Protein AF-0000000083551845 (afdb_homodimer)

Organism: NCBI:txid2306993

InterPro domains:
  IPR002204 3-hydroxyisobutyrate dehydrogenase-related, conserved site [PS00895] (5-18)
  IPR006115 6-phosphogluconate dehydrogenase, NADP-binding [PF03446] (2-153)
  IPR008927 6-phosphogluconate dehydrogenase-like, C-terminal domain superfamily [SSF48179] (155-286)
  IPR011548 3-hydroxyisobutyrate dehydrogenase [TIGR01692] (5-281)
  IPR013328 6-phosphogluconate dehydrogenase, domain 2 [G3DSA:1.10.1040.10] (155-289)
  IPR015815 3-hydroxyisobutyrate dehydrogenase-related [PIRSF000103] (1-287)
  IPR029154 3-hydroxyisobutyrate dehydrogenase-like, NAD-binding domain [PF14833] (156-281)
  IPR036291 NAD(P)-binding domain superfamily [SSF51735] (1-153)

Sequence (580 aa):
MKIAFIGLGGMGARMAANLVEAGHQVTGYDPEAPAPEGVTAAASAPEAVEGADVVMTMLPDAQGLRVTAATVIPAMREGAVLCDCSTVDVDTARAIAAEALAAGLHPVDAPFSGGRIGAEEGRLFFMVGGTDEAVTRVMPLLDILGQRVVHCGGSGTGQAAKLINNMMLGVGMIATCEAFALADRLDLDRQKMYEVVSNSSGRNWSLEAYCPAPGVGPKTPADNGYLPGFSSEFMLGDLRMAQLSAQSADADTPMAALATELYARFVEEEGGAGKDFSAMLPRFEKRGQAMKIAFIGLGGMGARMAANLVEAGHQVTGYDPEAPAPEGVTAAASAPEAVEGADVVMTMLPDAQGLRVTAATVIPAMREGAVLCDCSTVDVDTARAIAAEALAAGLHPVDAPFSGGRIGAEEGRLFFMVGGTDEAVTRVMPLLDILGQRVVHCGGSGTGQAAKLINNMMLGVGMIATCEAFALADRLDLDRQKMYEVVSNSSGRNWSLEAYCPAPGVGPKTPADNGYLPGFSSEFMLGDLRMAQLSAQSADADTPMAALATELYARFVEEEGGAGKDFSAMLPRFEKRGQA

Nearest PDB structures (foldseek):
  5y8k-assembly1_B  TM=9.694E-01  e=3.579E-32  Mycobacterium tuberculosis H37Rv
  3q3c-assembly1_A  TM=9.206E-01  e=5.497E-30  Pseudomonas aeruginosa
  2gf2-assembly1_A  TM=9.489E-01  e=4.992E-29  Homo sapiens
  3obb-assembly1_A  TM=9.252E-01  e=5.590E-29  Pseudomonas aeruginosa
  3doj-assembly1_A  TM=8.310E-01  e=5.213E-23  Arabidopsis thaliana

Solvent-accessible surface area (backbone atoms only — not comparable to full-atom values): 27473 Å² total; per-residue (Å²): 102,42,32,12,38,41,28,27,49,83,52,28,28,32,42,51,38,52,44,33,73,74,69,34,48,38,24,22,26,38,99,88,33,70,61,45,83,78,37,43,69,38,96,37,61,40,63,21,28,49,74,20,52,33,36,36,35,37,45,91,36,58,66,55,44,52,56,48,48,69,52,29,56,81,41,41,40,76,65,18,32,44,36,34,40,35,72,48,36,32,64,58,46,34,52,53,31,52,54,31,43,75,64,46,31,29,32,31,32,38,18,66,50,58,60,58,66,15,30,62,69,23,45,15,40,33,29,24,4,19,48,70,66,39,46,60,71,46,40,71,59,49,54,59,38,15,71,43,76,44,81,35,37,46,66,19,14,4,32,45,49,53,28,45,25,50,33,31,28,49,39,47,39,51,40,48,26,32,40,53,38,39,29,59,59,59,64,26,45,67,62,49,46,49,56,53,27,66,74,40,63,30,24,33,34,35,58,63,65,44,15,47,49,60,88,35,76,48,88,32,39,38,65,57,82,22,45,50,84,52,36,25,57,59,52,34,50,43,30,48,32,36,48,52,39,28,58,75,50,43,36,66,45,68,59,46,52,49,39,33,52,54,40,44,46,32,36,76,70,64,76,29,56,81,22,16,53,51,48,52,25,65,55,42,50,53,64,34,71,110,102,41,31,12,36,39,28,27,50,83,52,28,28,33,42,52,37,53,44,33,73,74,68,34,48,38,24,21,25,37,99,85,33,68,61,44,82,79,38,43,69,36,95,36,61,40,64,21,28,48,74,20,50,32,34,36,35,36,45,92,35,57,66,55,44,51,56,48,47,69,54,30,56,82,40,40,40,75,65,17,33,43,36,34,41,36,72,46,34,32,64,59,46,34,51,52,32,52,54,31,44,75,62,45,30,30,33,30,33,38,19,65,49,56,61,58,66,14,29,62,69,22,46,15,40,33,29,24,4,20,49,72,67,40,47,60,71,46,41,72,58,48,56,59,40,14,71,41,78,43,82,35,37,45,66,20,12,5,34,44,48,52,29,46,25,51,32,32,26,49,38,47,39,52,40,48,25,32,40,53,38,40,29,59,59,59,64,27,46,65,62,49,47,50,57,54,25,66,73,41,64,29,25,32,33,36,58,62,67,45,15,46,49,61,89,33,76,48,88,31,37,37,66,56,81,21,45,50,86,52,35,24,58,58,52,35,50,44,30,48,31,36,48,52,38,28,58,75,50,42,37,67,44,68,59,46,52,49,38,35,51,52,39,46,44,32,37,76,71,62,73,28,55,80,22,15,52,51,49,52,25,65,56,42,52,52,64,35,73,108

Structure (mmCIF, N/CA/C/O backbone):
data_AF-0000000083551845-model_v1
#
loop_
_entity.id
_entity.type
_entity.pdbx_description
1 polymer '3-hydroxyisobutyrate dehydrogenase'
#
loop_
_atom_site.group_PDB
_atom_site.id
_atom_site.type_symbol
_atom_site.label_atom_id
_atom_site.label_alt_id
_atom_site.label_comp_id
_atom_site.label_asym_id
_atom_site.label_entity_id
_atom_site.label_seq_id
_atom_site.pdbx_PDB_ins_code
_atom_site.Cartn_x
_atom_site.Cartn_y
_atom_site.Cartn_z
_atom_site.occupancy
_atom_site.B_iso_or_equiv
_atom_site.auth_seq_id
_atom_site.auth_comp_id
_atom_site.auth_asym_id
_atom_site.auth_atom_id
_atom_site.pdbx_PDB_model_num
ATOM 1 N N . MET A 1 1 ? 2.857 28.734 30.109 1 92.81 1 MET A N 1
ATOM 2 C CA . MET A 1 1 ? 2.982 29.656 28.984 1 92.81 1 MET A CA 1
ATOM 3 C C . MET A 1 1 ? 1.649 30.344 28.703 1 92.81 1 MET A C 1
ATOM 5 O O . MET A 1 1 ? 0.597 29.875 29.125 1 92.81 1 MET A O 1
ATOM 9 N N . LYS A 1 2 ? 1.817 31.578 28.141 1 97.94 2 LYS A N 1
ATOM 10 C CA . LYS A 1 2 ? 0.634 32.219 27.562 1 97.94 2 LYS A CA 1
ATOM 11 C C . LYS A 1 2 ? 0.405 31.766 26.125 1 97.94 2 LYS A C 1
ATOM 13 O O . LYS A 1 2 ? 1.226 32.031 25.25 1 97.94 2 LYS A O 1
ATOM 18 N N . ILE A 1 3 ? -0.715 31.094 25.922 1 98.88 3 ILE A N 1
ATOM 19 C CA . ILE A 1 3 ? -0.988 30.5 24.609 1 98.88 3 ILE A CA 1
ATOM 20 C C . ILE A 1 3 ? -2.232 31.156 24 1 98.88 3 ILE A C 1
ATOM 22 O O . ILE A 1 3 ? -3.227 31.375 24.703 1 98.88 3 ILE A O 1
ATOM 26 N N . ALA A 1 4 ? -2.146 31.547 22.797 1 98.94 4 ALA A N 1
ATOM 27 C CA . ALA A 1 4 ? -3.34 31.891 22.016 1 98.94 4 ALA A CA 1
ATOM 28 C C . ALA A 1 4 ? -3.732 30.734 21.094 1 98.94 4 ALA A C 1
ATOM 30 O O . ALA A 1 4 ? -2.869 30.094 20.5 1 98.94 4 ALA A O 1
ATOM 31 N N . PHE A 1 5 ? -4.996 30.406 21.031 1 98.94 5 PHE A N 1
ATOM 32 C CA . PHE A 1 5 ? -5.508 29.344 20.172 1 98.94 5 PHE A CA 1
ATOM 33 C C . PHE A 1 5 ? -6.566 29.891 19.219 1 98.94 5 PHE A C 1
ATOM 35 O O . PHE A 1 5 ? -7.652 30.281 19.656 1 98.94 5 PHE A O 1
ATOM 42 N N . ILE A 1 6 ? -6.223 29.969 17.953 1 98.88 6 ILE A N 1
ATOM 43 C CA . ILE A 1 6 ? -7.145 30.469 16.938 1 98.88 6 ILE A CA 1
ATOM 44 C C . ILE A 1 6 ? -7.773 29.297 16.188 1 98.88 6 ILE A C 1
ATOM 46 O O . ILE A 1 6 ? -7.074 28.531 15.523 1 98.88 6 ILE A O 1
ATOM 50 N N . GLY A 1 7 ? -9.07 29.172 16.141 1 98.69 7 GLY A N 1
ATOM 51 C CA . GLY A 1 7 ? -9.805 28.016 15.672 1 98.69 7 GLY A CA 1
ATOM 52 C C . GLY A 1 7 ? -10.203 27.062 16.781 1 98.69 7 GLY A C 1
ATOM 53 O O . GLY A 1 7 ? -9.359 26.344 17.328 1 98.69 7 GLY A O 1
ATOM 54 N N . LEU A 1 8 ? -11.484 27.109 17.125 1 98.62 8 LEU A N 1
ATOM 55 C CA . LEU A 1 8 ? -11.977 26.344 18.281 1 98.62 8 LEU A CA 1
ATOM 56 C C . LEU A 1 8 ? -13.125 25.422 17.875 1 98.62 8 LEU A C 1
ATOM 58 O O . LEU A 1 8 ? -14.078 25.234 18.641 1 98.62 8 LEU A O 1
ATOM 62 N N . GLY A 1 9 ? -13.008 24.953 16.609 1 96.81 9 GLY A N 1
ATOM 63 C CA . GLY A 1 9 ? -13.961 23.953 16.172 1 96.81 9 GLY A CA 1
ATOM 64 C C . GLY A 1 9 ? -13.742 22.594 16.812 1 96.81 9 GLY A C 1
ATOM 65 O O . GLY A 1 9 ? -13.281 22.516 17.953 1 96.81 9 GLY A O 1
ATOM 66 N N . GLY A 1 10 ? -14.141 21.531 16.141 1 94.56 10 GLY A N 1
ATOM 67 C CA . GLY A 1 10 ? -14.125 20.172 16.656 1 94.56 10 GLY A CA 1
ATOM 68 C C . GLY A 1 10 ? -12.75 19.734 17.141 1 94.56 10 GLY A C 1
ATOM 69 O O . GLY A 1 10 ? -12.633 19.062 18.172 1 94.56 10 GLY A O 1
ATOM 70 N N . MET A 1 11 ? -11.719 20.078 16.422 1 96.56 11 MET A N 1
ATOM 71 C CA . MET A 1 11 ? -10.352 19.703 16.766 1 96.56 11 MET A CA 1
ATOM 72 C C . MET A 1 11 ? -9.742 20.703 17.734 1 96.56 11 MET A C 1
ATOM 74 O O . MET A 1 11 ? -9.273 20.328 18.812 1 96.56 11 MET A O 1
ATOM 78 N N . GLY A 1 12 ? -9.828 21.953 17.375 1 98.31 12 GLY A N 1
ATOM 79 C CA . GLY A 1 12 ? -9.172 23.016 18.141 1 98.31 12 GLY A CA 1
ATOM 80 C C . GLY A 1 12 ? -9.664 23.125 19.562 1 98.31 12 GLY A C 1
ATOM 81 O O . GLY A 1 12 ? -8.883 23.375 20.484 1 98.31 12 GLY A O 1
ATOM 82 N N . ALA A 1 13 ? -10.984 22.969 19.75 1 98.25 13 ALA A N 1
ATOM 83 C CA . ALA A 1 13 ? -11.562 23.062 21.094 1 98.25 13 ALA A CA 1
ATOM 84 C C . ALA A 1 13 ? -10.977 22 22.016 1 98.25 13 ALA A C 1
ATOM 86 O O . ALA A 1 13 ? -10.672 22.281 23.172 1 98.25 13 ALA A O 1
ATOM 87 N N . ARG A 1 14 ? -10.805 20.766 21.516 1 98.44 14 ARG A N 1
ATOM 88 C CA . ARG A 1 14 ? -10.273 19.656 22.297 1 98.44 14 ARG A CA 1
ATOM 89 C C . ARG A 1 14 ? -8.797 19.875 22.641 1 98.44 14 ARG A C 1
ATOM 91 O O . ARG A 1 14 ? -8.367 19.625 23.766 1 98.44 14 ARG A O 1
ATOM 98 N N . MET A 1 15 ? -8.07 20.375 21.641 1 98.75 15 MET A N 1
ATOM 99 C CA . MET A 1 15 ? -6.648 20.672 21.844 1 98.75 15 MET A CA 1
ATOM 100 C C . MET A 1 15 ? -6.453 21.781 22.859 1 98.75 15 MET A C 1
ATOM 102 O O . MET A 1 15 ? -5.637 21.656 23.781 1 98.75 15 MET A O 1
ATOM 106 N N . ALA A 1 16 ? -7.234 22.844 22.734 1 98.75 16 ALA A N 1
ATOM 107 C CA . ALA A 1 16 ? -7.152 23.969 23.656 1 98.75 16 ALA A CA 1
ATOM 108 C C . ALA A 1 16 ? -7.512 23.547 25.078 1 98.75 16 ALA A C 1
ATOM 110 O O . ALA A 1 16 ? -6.863 23.953 26.047 1 98.75 16 ALA A O 1
ATOM 111 N N . ALA A 1 17 ? -8.523 22.703 25.219 1 98.5 17 ALA A N 1
ATOM 112 C CA . ALA A 1 17 ? -8.945 22.219 26.531 1 98.5 17 ALA A CA 1
ATOM 113 C C . ALA A 1 17 ? -7.828 21.438 27.219 1 98.5 17 ALA A C 1
ATOM 115 O O . ALA A 1 17 ? -7.621 21.562 28.422 1 98.5 17 ALA A O 1
ATOM 116 N N . ASN A 1 18 ? -7.129 20.609 26.484 1 98.75 18 ASN A N 1
ATOM 117 C CA . ASN A 1 18 ? -6.02 19.828 27.031 1 98.75 18 ASN A CA 1
ATOM 118 C C . ASN A 1 18 ? -4.898 20.719 27.547 1 98.75 18 ASN A C 1
ATOM 120 O O . ASN A 1 18 ? -4.27 20.422 28.562 1 98.75 18 ASN A O 1
ATOM 124 N N . LEU A 1 19 ? -4.648 21.828 26.797 1 98.75 19 LEU A N 1
ATOM 125 C CA . LEU A 1 19 ? -3.611 22.75 27.234 1 98.75 19 LEU A CA 1
ATOM 126 C C . LEU A 1 19 ? -4.004 23.453 28.531 1 98.75 19 LEU A C 1
ATOM 128 O O . LEU A 1 19 ? -3.164 23.641 29.406 1 98.75 19 LEU A O 1
ATOM 132 N N . VAL A 1 20 ? -5.293 23.797 28.672 1 98.56 20 VAL A N 1
ATOM 133 C CA . VAL A 1 20 ? -5.809 24.391 29.906 1 98.56 20 VAL A CA 1
ATOM 134 C C . VAL A 1 20 ? -5.656 23.391 31.047 1 98.56 20 VAL A C 1
ATOM 136 O O . VAL A 1 20 ? -5.184 23.75 32.125 1 98.56 20 VAL A O 1
ATOM 139 N N . GLU A 1 21 ? -6.059 22.172 30.797 1 98.38 21 GLU A N 1
ATOM 140 C CA . GLU A 1 21 ? -5.977 21.125 31.812 1 98.38 21 GLU A CA 1
ATOM 141 C C . GLU A 1 21 ? -4.539 20.922 32.281 1 98.38 21 GLU A C 1
ATOM 143 O O . GLU A 1 21 ? -4.305 20.625 33.469 1 98.38 21 GLU A O 1
ATOM 148 N N . ALA A 1 22 ? -3.635 21.125 31.406 1 98.31 22 ALA A N 1
ATOM 149 C CA . ALA A 1 22 ? -2.219 20.938 31.719 1 98.31 22 ALA A CA 1
ATOM 150 C C . ALA A 1 22 ? -1.669 22.156 32.469 1 98.31 22 ALA A C 1
ATOM 152 O O . ALA A 1 22 ? -0.496 22.172 32.844 1 98.31 22 ALA A O 1
ATOM 153 N N . GLY A 1 23 ? -2.473 23.234 32.594 1 98.06 23 GLY A N 1
ATOM 154 C CA . GLY A 1 23 ? -2.1 24.328 33.469 1 98.06 23 GLY A CA 1
ATOM 155 C C . GLY A 1 23 ? -1.657 25.578 32.719 1 98.06 23 GLY A C 1
ATOM 156 O O . GLY A 1 23 ? -1.183 26.531 33.344 1 98.06 23 GLY A O 1
ATOM 157 N N . HIS A 1 24 ? -1.839 25.594 31.438 1 98.5 24 HIS A N 1
ATOM 158 C CA . HIS A 1 24 ? -1.448 26.766 30.656 1 98.5 24 HIS A CA 1
ATOM 159 C C . HIS A 1 24 ? -2.561 27.797 30.641 1 98.5 24 HIS A C 1
ATOM 161 O O . HIS A 1 24 ? -3.732 27.469 30.828 1 98.5 24 HIS A O 1
ATOM 167 N N . GLN A 1 25 ? -2.156 29.062 30.438 1 98.5 25 GLN A N 1
ATOM 168 C CA . GLN A 1 25 ? -3.113 30.125 30.156 1 98.5 25 GLN A CA 1
ATOM 169 C C . GLN A 1 25 ? -3.432 30.203 28.672 1 98.5 25 GLN A C 1
ATOM 171 O O . GLN A 1 25 ? -2.557 30.5 27.859 1 98.5 25 GLN A O 1
ATOM 176 N N . VAL A 1 26 ? -4.699 29.922 28.359 1 98.88 26 VAL A N 1
ATOM 177 C CA . VAL A 1 26 ? -5.074 29.859 26.953 1 98.88 26 VAL A CA 1
ATOM 178 C C . VAL A 1 26 ? -6.141 30.922 26.656 1 98.88 26 VAL A C 1
ATOM 180 O O . VAL A 1 26 ? -7.176 30.953 27.328 1 98.88 26 VAL A O 1
ATOM 183 N N . THR A 1 27 ? -5.871 31.828 25.766 1 98.88 27 THR A N 1
ATOM 184 C CA . THR A 1 27 ? -6.855 32.719 25.188 1 98.88 27 THR A CA 1
ATOM 185 C C . THR A 1 27 ? -7.242 32.281 23.781 1 98.88 27 THR A C 1
ATOM 187 O O . THR A 1 27 ? -6.371 32.031 22.953 1 98.88 27 THR A O 1
ATOM 190 N N . GLY A 1 28 ? -8.531 32.125 23.531 1 98.81 28 GLY A N 1
ATOM 191 C CA . GLY A 1 28 ? -8.977 31.562 22.266 1 98.81 28 GLY A CA 1
ATOM 192 C C . GLY A 1 28 ? -9.914 32.469 21.5 1 98.81 28 GLY A C 1
ATOM 193 O O . GLY A 1 28 ? -10.516 33.375 22.078 1 98.81 28 GLY A O 1
ATOM 194 N N . TYR A 1 29 ? -9.969 32.25 20.172 1 98.81 29 TYR A N 1
ATOM 195 C CA . TYR A 1 29 ? -10.914 32.938 19.312 1 98.81 29 TYR A CA 1
ATOM 196 C C . TYR A 1 29 ? -11.383 32.031 18.172 1 98.81 29 TYR A C 1
ATOM 198 O O . TYR A 1 29 ? -10.586 31.312 17.578 1 98.81 29 TYR A O 1
ATOM 206 N N . ASP A 1 30 ? -12.562 32 17.906 1 98.62 30 ASP A N 1
ATOM 207 C CA . ASP A 1 30 ? -13.258 31.406 16.766 1 98.62 30 ASP A CA 1
ATOM 208 C C . ASP A 1 30 ? -14.547 32.156 16.438 1 98.62 30 ASP A C 1
ATOM 210 O O . ASP A 1 30 ? -15.367 32.375 17.328 1 98.62 30 ASP A O 1
ATOM 214 N N . PRO A 1 31 ? -14.711 32.531 15.211 1 96.69 31 PRO A N 1
ATOM 215 C CA . PRO A 1 31 ? -15.914 33.312 14.914 1 96.69 31 PRO A CA 1
ATOM 216 C C . PRO A 1 31 ? -17.188 32.469 14.984 1 96.69 31 PRO A C 1
ATOM 218 O O . PRO A 1 31 ? -18.297 33.031 15.094 1 96.69 31 PRO A O 1
ATOM 221 N N . GLU A 1 32 ? -17.094 31.172 14.953 1 96.44 32 GLU A N 1
ATOM 222 C CA . GLU A 1 32 ? -18.281 30.328 14.805 1 96.44 32 GLU A CA 1
ATOM 223 C C . GLU A 1 32 ? -18.438 29.391 15.992 1 96.44 32 GLU A C 1
ATOM 225 O O . GLU A 1 32 ? -19.484 28.75 16.156 1 96.44 32 GLU A O 1
ATOM 230 N N . ALA A 1 33 ? -17.391 29.25 16.766 1 97.25 33 ALA A N 1
ATOM 231 C CA . ALA A 1 33 ? -17.422 28.297 17.859 1 97.25 33 ALA A CA 1
ATOM 232 C C . ALA A 1 33 ? -17.125 28.969 19.188 1 97.25 33 ALA A C 1
ATOM 234 O O . ALA A 1 33 ? -16.25 29.844 19.266 1 97.25 33 ALA A O 1
ATOM 235 N N . PRO A 1 34 ? -17.766 28.578 20.188 1 96.44 34 PRO A N 1
ATOM 236 C CA . PRO A 1 34 ? -17.469 29.141 21.516 1 96.44 34 PRO A CA 1
ATOM 237 C C . PRO A 1 34 ? -16.172 28.625 22.094 1 96.44 34 PRO A C 1
ATOM 239 O O . PRO A 1 34 ? -15.734 27.516 21.75 1 96.44 34 PRO A O 1
ATOM 242 N N . ALA A 1 35 ? -15.578 29.375 23.031 1 97.56 35 ALA A N 1
ATOM 243 C CA . ALA A 1 35 ? -14.398 28.906 23.75 1 97.56 35 ALA A CA 1
ATOM 244 C C . ALA A 1 35 ? -14.766 27.797 24.734 1 97.56 35 ALA A C 1
ATOM 246 O O . ALA A 1 35 ? -15.75 27.906 25.469 1 97.56 35 ALA A O 1
ATOM 247 N N . PRO A 1 36 ? -14.031 26.75 24.719 1 97.75 36 PRO A N 1
ATOM 248 C CA . PRO A 1 36 ? -14.297 25.734 25.734 1 97.75 36 PRO A CA 1
ATOM 249 C C . PRO A 1 36 ? -13.984 26.203 27.156 1 97.75 36 PRO A C 1
ATOM 251 O O . PRO A 1 36 ? -13.398 27.281 27.328 1 97.75 36 PRO A O 1
ATOM 254 N N . GLU A 1 37 ? -14.422 25.375 28.125 1 96.81 37 GLU A N 1
ATOM 255 C CA . GLU A 1 37 ? -14.203 25.703 29.531 1 96.81 37 GLU A CA 1
ATOM 256 C C . GLU A 1 37 ? -12.719 25.922 29.812 1 96.81 37 GLU A C 1
ATOM 258 O O . GLU A 1 37 ? -11.875 25.141 29.375 1 96.81 37 GLU A O 1
ATOM 263 N N . GLY A 1 38 ? -12.391 26.984 30.5 1 98.25 38 GLY A N 1
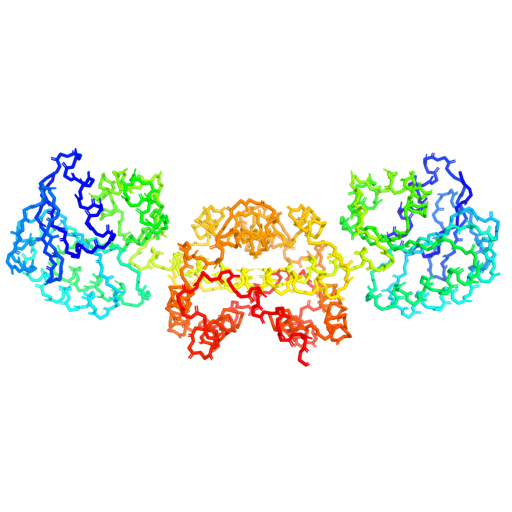ATOM 264 C CA . GLY A 1 38 ? -11.023 27.281 30.906 1 98.25 38 GLY A CA 1
ATOM 265 C C . GLY A 1 38 ? -10.281 28.156 29.922 1 98.25 38 GLY A C 1
ATOM 266 O O . GLY A 1 38 ? -9.258 28.75 30.266 1 98.25 38 GLY A O 1
ATOM 267 N N . VAL A 1 39 ? -10.766 28.234 28.672 1 98.69 39 VAL A N 1
ATOM 268 C CA . VAL A 1 39 ? -10.172 29.109 27.672 1 98.69 39 VAL A CA 1
ATOM 269 C C . VAL A 1 39 ? -10.805 30.484 27.734 1 98.69 39 VAL A C 1
ATOM 271 O O . VAL A 1 39 ? -12.031 30.625 27.75 1 98.69 39 VAL A O 1
ATOM 274 N N . THR A 1 40 ? -10.031 31.469 27.859 1 98.62 40 THR A N 1
ATOM 275 C CA . THR A 1 40 ? -10.531 32.844 27.828 1 98.62 40 THR A CA 1
ATOM 276 C C . THR A 1 40 ? -10.906 33.25 26.406 1 98.62 40 THR A C 1
ATOM 278 O O . THR A 1 40 ? -10.07 33.219 25.516 1 98.62 40 THR A O 1
ATOM 281 N N . ALA A 1 41 ? -12.117 33.688 26.25 1 98.62 41 ALA A N 1
ATOM 282 C CA . ALA A 1 41 ? -12.578 34.094 24.922 1 98.62 41 ALA A CA 1
ATOM 283 C C . ALA A 1 41 ? -12.133 35.5 24.594 1 98.62 41 ALA A C 1
ATOM 285 O O . ALA A 1 41 ? -12.289 36.406 25.422 1 98.62 41 ALA A O 1
ATOM 286 N N . ALA A 1 42 ? -11.555 35.656 23.469 1 98.69 42 ALA A N 1
ATOM 287 C CA . ALA A 1 42 ? -11.227 36.969 22.969 1 98.69 42 ALA A CA 1
ATOM 288 C C . ALA A 1 42 ? -12.273 37.469 21.969 1 98.69 42 ALA A C 1
ATOM 290 O O . ALA A 1 42 ? -12.969 36.656 21.344 1 98.69 42 ALA A O 1
ATOM 291 N N . ALA A 1 43 ? -12.344 38.75 21.75 1 97.94 43 ALA A N 1
ATOM 292 C CA . ALA A 1 43 ? -13.344 39.344 20.859 1 97.94 43 ALA A CA 1
ATOM 293 C C . ALA A 1 43 ? -12.883 39.281 19.406 1 97.94 43 ALA A C 1
ATOM 295 O O . ALA A 1 43 ? -13.688 39.406 18.484 1 97.94 43 ALA A O 1
ATOM 296 N N . SER A 1 44 ? -11.578 39.094 19.234 1 98.31 44 SER A N 1
ATOM 297 C CA . SER A 1 44 ? -10.992 39 17.891 1 98.31 44 SER A CA 1
ATOM 298 C C . SER A 1 44 ? -9.688 38.219 17.922 1 98.31 44 SER A C 1
ATOM 300 O O . SER A 1 44 ? -9.117 37.969 19 1 98.31 44 SER A O 1
ATOM 302 N N . ALA A 1 45 ? -9.234 37.812 16.734 1 98.62 45 ALA A N 1
ATOM 303 C CA . ALA A 1 45 ? -7.984 37.062 16.656 1 98.62 45 ALA A CA 1
ATOM 304 C C . ALA A 1 45 ? -6.801 37.875 17.109 1 98.62 45 ALA A C 1
ATOM 306 O O . ALA A 1 45 ? -5.973 37.438 17.906 1 98.62 45 ALA A O 1
ATOM 307 N N . PRO A 1 46 ? -6.723 39.156 16.688 1 98.62 46 PRO A N 1
ATOM 308 C CA . PRO A 1 46 ? -5.613 40 17.172 1 98.62 46 PRO A CA 1
ATOM 309 C C . PRO A 1 46 ? -5.605 40.156 18.688 1 98.62 46 PRO A C 1
ATOM 311 O O . PRO A 1 46 ? -4.539 40.156 19.297 1 98.62 46 PRO A O 1
ATOM 314 N N . GLU A 1 47 ? -6.766 40.312 19.281 1 98.62 47 GLU A N 1
ATOM 315 C CA . GLU A 1 47 ? -6.84 40.406 20.734 1 98.62 47 GLU A CA 1
ATOM 316 C C . GLU A 1 47 ? -6.348 39.125 21.422 1 98.62 47 GLU A C 1
ATOM 318 O O . GLU A 1 47 ? -5.652 39.188 22.438 1 98.62 47 GLU A O 1
ATOM 323 N N . ALA A 1 48 ? -6.684 38.031 20.844 1 98.81 48 ALA A N 1
ATOM 324 C CA . ALA A 1 48 ? -6.332 36.75 21.422 1 98.81 48 ALA A CA 1
ATOM 325 C C . ALA A 1 48 ? -4.82 36.562 21.5 1 98.81 48 ALA A C 1
ATOM 327 O O . ALA A 1 48 ? -4.301 35.938 22.438 1 98.81 48 ALA A O 1
ATOM 328 N N . VAL A 1 49 ? -4.125 37.062 20.484 1 98.81 49 VAL A N 1
ATOM 329 C CA . VAL A 1 49 ? -2.727 36.688 20.328 1 98.81 49 VAL A CA 1
ATOM 330 C C . VAL A 1 49 ? -1.837 37.719 21.062 1 98.81 49 VAL A C 1
ATOM 332 O O . VAL A 1 49 ? -0.625 37.5 21.172 1 98.81 49 VAL A O 1
ATOM 335 N N . GLU A 1 50 ? -2.439 38.781 21.5 1 97.88 50 GLU A N 1
ATOM 336 C CA . GLU A 1 50 ? -1.655 39.812 22.172 1 97.88 50 GLU A CA 1
ATOM 337 C C . GLU A 1 50 ? -0.916 39.281 23.375 1 97.88 50 GLU A C 1
ATOM 339 O O . GLU A 1 50 ? -1.535 38.719 24.297 1 97.88 50 GLU A O 1
ATOM 344 N N . GLY A 1 51 ? 0.398 39.344 23.344 1 97.69 51 GLY A N 1
ATOM 345 C CA . GLY A 1 51 ? 1.217 38.969 24.484 1 97.69 51 GLY A CA 1
ATOM 346 C C . GLY A 1 51 ? 1.446 37.469 24.609 1 97.69 51 GLY A C 1
ATOM 347 O O . GLY A 1 51 ? 2.125 37.031 25.531 1 97.69 51 GLY A O 1
ATOM 348 N N . ALA A 1 52 ? 0.95 36.688 23.703 1 98.75 52 ALA A N 1
ATOM 349 C CA . ALA A 1 52 ? 1.094 35.219 23.766 1 98.75 52 ALA A CA 1
ATOM 350 C C . ALA A 1 52 ? 2.523 34.812 23.438 1 98.75 52 ALA A C 1
ATOM 352 O O . ALA A 1 52 ? 3.166 35.406 22.562 1 98.75 52 ALA A O 1
ATOM 353 N N . ASP A 1 53 ? 3.004 33.781 24.109 1 98.62 53 ASP A N 1
ATOM 354 C CA . ASP A 1 53 ? 4.289 33.188 23.812 1 98.62 53 ASP A CA 1
ATOM 355 C C . ASP A 1 53 ? 4.195 32.312 22.562 1 98.62 53 ASP A C 1
ATOM 357 O O . ASP A 1 53 ? 5.141 32.219 21.766 1 98.62 53 ASP A O 1
ATOM 361 N N . VAL A 1 54 ? 3.111 31.625 22.453 1 98.88 54 VAL A N 1
ATOM 362 C CA . VAL A 1 54 ? 2.826 30.734 21.328 1 98.88 54 VAL A CA 1
ATOM 363 C C . VAL A 1 54 ? 1.401 30.969 20.844 1 98.88 54 VAL A C 1
ATOM 365 O O . VAL A 1 54 ? 0.469 31.094 21.641 1 98.88 54 VAL A O 1
ATOM 368 N N . VAL A 1 55 ? 1.261 31.141 19.594 1 98.94 55 VAL A N 1
ATOM 369 C CA . VAL A 1 55 ? -0.031 31.172 18.906 1 98.94 55 VAL A CA 1
ATOM 370 C C . VAL A 1 55 ? -0.221 29.875 18.109 1 98.94 55 VAL A C 1
ATOM 372 O O . VAL A 1 55 ? 0.574 29.562 17.219 1 98.94 55 VAL A O 1
ATOM 375 N N . MET A 1 56 ? -1.251 29.094 18.453 1 98.94 56 MET A N 1
ATOM 376 C CA . MET A 1 56 ? -1.599 27.891 17.703 1 98.94 56 MET A CA 1
ATOM 377 C C . MET A 1 56 ? -2.842 28.109 16.844 1 98.94 56 MET A C 1
ATOM 379 O O . MET A 1 56 ? -3.791 28.766 17.297 1 98.94 56 MET A O 1
ATOM 383 N N . THR A 1 57 ? -2.789 27.672 15.641 1 98.88 57 THR A N 1
ATOM 384 C CA . THR A 1 57 ? -3.938 27.781 14.758 1 98.88 57 THR A CA 1
ATOM 385 C C . THR A 1 57 ? -4.43 26.406 14.32 1 98.88 57 THR A C 1
ATOM 387 O O . THR A 1 57 ? -3.631 25.484 14.156 1 98.88 57 THR A O 1
ATOM 390 N N . MET A 1 58 ? -5.672 26.156 14.242 1 98.69 58 MET A N 1
ATOM 391 C CA . MET A 1 58 ? -6.387 25 13.711 1 98.69 58 MET A CA 1
ATOM 392 C C . MET A 1 58 ? -7.57 25.438 12.852 1 98.69 58 MET A C 1
ATOM 394 O O . MET A 1 58 ? -8.672 25.641 13.367 1 98.69 58 MET A O 1
ATOM 398 N N . LEU A 1 59 ? -7.289 25.594 11.547 1 98.19 59 LEU A N 1
ATOM 399 C CA . LEU A 1 59 ? -8.227 26.234 10.633 1 98.19 59 LEU A CA 1
ATOM 400 C C . LEU A 1 59 ? -8.672 25.266 9.539 1 98.19 59 LEU A C 1
ATOM 402 O O . LEU A 1 59 ? -8.016 24.25 9.305 1 98.19 59 LEU A O 1
ATOM 406 N N . PRO A 1 60 ? -9.758 25.5 8.883 1 95.06 60 PRO A N 1
ATOM 407 C CA . PRO A 1 60 ? -10.383 24.516 7.996 1 95.06 60 PRO A CA 1
ATOM 408 C C . PRO A 1 60 ? -9.633 24.344 6.676 1 95.06 60 PRO A C 1
ATOM 410 O O . PRO A 1 60 ? -9.75 23.312 6.023 1 95.06 60 PRO A O 1
ATOM 413 N N . ASP A 1 61 ? -8.938 25.422 6.23 1 95.88 61 ASP A N 1
ATOM 414 C CA . ASP A 1 61 ? -8.289 25.344 4.926 1 95.88 61 ASP A CA 1
ATOM 415 C C . ASP A 1 61 ? -7.207 26.406 4.773 1 95.88 61 ASP A C 1
ATOM 417 O O . ASP A 1 61 ? -6.945 27.172 5.707 1 95.88 61 ASP A O 1
ATOM 421 N N . ALA A 1 62 ? -6.566 26.391 3.633 1 97.62 62 ALA A N 1
ATOM 422 C CA . ALA A 1 62 ? -5.461 27.297 3.338 1 97.62 62 ALA A CA 1
ATOM 423 C C . ALA A 1 62 ? -5.918 28.75 3.357 1 97.62 62 ALA A C 1
ATOM 425 O O . ALA A 1 62 ? -5.199 29.641 3.834 1 97.62 62 ALA A O 1
ATOM 426 N N . GLN A 1 63 ? -7.051 29.031 2.846 1 97.25 63 GLN A N 1
ATOM 427 C CA . GLN A 1 63 ? -7.559 30.406 2.811 1 97.25 63 GLN A CA 1
ATOM 428 C C . GLN A 1 63 ? -7.777 30.938 4.219 1 97.25 63 GLN A C 1
ATOM 430 O O . GLN A 1 63 ? -7.395 32.062 4.52 1 97.25 63 GLN A O 1
ATOM 435 N N . GLY A 1 64 ? -8.414 30.156 4.992 1 97.5 64 GLY A N 1
ATOM 436 C CA . GLY A 1 64 ? -8.586 30.547 6.383 1 97.5 64 GLY A CA 1
ATOM 437 C C . GLY A 1 64 ? -7.27 30.828 7.09 1 97.5 64 GLY A C 1
ATOM 438 O O . GLY A 1 64 ? -7.172 31.781 7.867 1 97.5 64 GLY A O 1
ATOM 439 N N . LEU A 1 65 ? -6.277 30.062 6.832 1 98.44 65 LEU A N 1
ATOM 440 C CA . LEU A 1 65 ? -4.965 30.25 7.445 1 98.44 65 LEU A CA 1
ATOM 441 C C . LEU A 1 65 ? -4.316 31.531 6.957 1 98.44 65 LEU A C 1
ATOM 443 O O . LEU A 1 65 ? -3.725 32.281 7.75 1 98.44 65 LEU A O 1
ATOM 447 N N . ARG A 1 66 ? -4.418 31.781 5.691 1 98.31 66 ARG A N 1
ATOM 448 C CA . ARG A 1 66 ? -3.844 33 5.125 1 98.31 66 ARG A CA 1
ATOM 449 C C . ARG A 1 66 ? -4.469 34.25 5.75 1 98.31 66 ARG A C 1
ATOM 451 O O . ARG A 1 66 ? -3.762 35.156 6.133 1 98.31 66 ARG A O 1
ATOM 458 N N . VAL A 1 67 ? -5.766 34.219 5.809 1 98.06 67 VAL A N 1
ATOM 459 C CA . VAL A 1 67 ? -6.488 35.344 6.367 1 98.06 67 VAL A CA 1
ATOM 460 C C . VAL A 1 67 ? -6.113 35.531 7.836 1 98.06 67 VAL A C 1
ATOM 462 O O . VAL A 1 67 ? -5.848 36.656 8.281 1 98.06 67 VAL A O 1
ATOM 465 N N . THR A 1 68 ? -6.105 34.469 8.539 1 98.56 68 THR A N 1
ATOM 466 C CA . THR A 1 68 ? -5.762 34.531 9.953 1 98.56 68 THR A CA 1
ATOM 467 C C . THR A 1 68 ? -4.332 35 10.148 1 98.56 68 THR A C 1
ATOM 469 O O . THR A 1 68 ? -4.074 35.875 10.984 1 98.56 68 THR A O 1
ATOM 472 N N . ALA A 1 69 ? -3.418 34.469 9.414 1 98.56 69 ALA A N 1
ATOM 473 C CA . ALA A 1 69 ? -2.016 34.844 9.531 1 98.56 69 ALA A CA 1
ATOM 474 C C . ALA A 1 69 ? -1.839 36.344 9.266 1 98.56 69 ALA A C 1
ATOM 476 O O . ALA A 1 69 ? -1.128 37.031 10.008 1 98.56 69 ALA A O 1
ATOM 477 N N . ALA A 1 70 ? -2.5 36.812 8.258 1 98 70 ALA A N 1
ATOM 478 C CA . ALA A 1 70 ? -2.402 38.219 7.891 1 98 70 ALA A CA 1
ATOM 479 C C . ALA A 1 70 ? -2.887 39.125 9.023 1 98 70 ALA A C 1
ATOM 481 O O . ALA A 1 70 ? -2.379 40.219 9.211 1 98 70 ALA A O 1
ATOM 482 N N . THR A 1 71 ? -3.773 38.594 9.758 1 97.75 71 THR A N 1
ATOM 483 C CA . THR A 1 71 ? -4.41 39.375 10.812 1 97.75 71 THR A CA 1
ATOM 484 C C . THR A 1 71 ? -3.635 39.25 12.125 1 97.75 71 THR A C 1
ATOM 486 O O . THR A 1 71 ? -3.49 40.219 12.859 1 97.75 71 THR A O 1
ATOM 489 N N . VAL A 1 72 ? -3.057 38.125 12.422 1 98.69 72 VAL A N 1
ATOM 490 C CA . VAL A 1 72 ? -2.541 37.906 13.773 1 98.69 72 VAL A CA 1
ATOM 491 C C . VAL A 1 72 ? -1.045 38.219 13.805 1 98.69 72 VAL A C 1
ATOM 493 O O . VAL A 1 72 ? -0.517 38.625 14.836 1 98.69 72 VAL A O 1
ATOM 496 N N . ILE A 1 73 ? -0.325 38.031 12.711 1 98.81 73 ILE A N 1
ATOM 497 C CA . ILE A 1 73 ? 1.127 38.156 12.711 1 98.81 73 ILE A CA 1
ATOM 498 C C . ILE A 1 73 ? 1.511 39.562 13.172 1 98.81 73 ILE A C 1
ATOM 500 O O . ILE A 1 73 ? 2.338 39.719 14.07 1 98.81 73 ILE A O 1
ATOM 504 N N . PRO A 1 74 ? 0.807 40.625 12.695 1 98.44 74 PRO A N 1
ATOM 505 C CA . PRO A 1 74 ? 1.177 41.969 13.125 1 98.44 74 PRO A CA 1
ATOM 506 C C . PRO A 1 74 ? 0.886 42.219 14.602 1 98.44 74 PRO A C 1
ATOM 508 O O . PRO A 1 74 ? 1.448 43.125 15.203 1 98.44 74 PRO A O 1
ATOM 511 N N . ALA A 1 75 ? 0.018 41.469 15.211 1 98.69 75 ALA A N 1
ATOM 512 C CA . ALA A 1 75 ? -0.413 41.656 16.594 1 98.69 75 ALA A CA 1
ATOM 513 C C . ALA A 1 75 ? 0.403 40.812 17.562 1 98.69 75 ALA A C 1
ATOM 515 O O . ALA A 1 75 ? 0.317 40.969 18.781 1 98.69 75 ALA A O 1
ATOM 516 N N . MET A 1 76 ? 1.25 39.875 17.078 1 98.75 76 MET A N 1
ATOM 517 C CA . MET A 1 76 ? 2.021 38.969 17.906 1 98.75 76 MET A CA 1
ATOM 518 C C . MET A 1 76 ? 3.268 39.656 18.453 1 98.75 76 MET A C 1
ATOM 520 O O . MET A 1 76 ? 3.83 40.531 17.828 1 98.75 76 MET A O 1
ATOM 524 N N . ARG A 1 77 ? 3.639 39.219 19.578 1 97.44 77 ARG A N 1
ATOM 525 C CA . ARG A 1 77 ? 4.871 39.719 20.172 1 97.44 77 ARG A CA 1
ATOM 526 C C . ARG A 1 77 ? 6.094 39.188 19.438 1 97.44 77 ARG A C 1
ATOM 528 O O . ARG A 1 77 ? 6.137 38 19.047 1 97.44 77 ARG A O 1
ATOM 535 N N . GLU A 1 78 ? 7.062 40.062 19.266 1 97.81 78 GLU A N 1
ATOM 536 C CA . GLU A 1 78 ? 8.312 39.625 18.641 1 97.81 78 GLU A CA 1
ATOM 537 C C . GLU A 1 78 ? 8.906 38.406 19.359 1 97.81 78 GLU A C 1
ATOM 539 O O . GLU A 1 78 ? 8.914 38.375 20.594 1 97.81 78 GLU A O 1
ATOM 544 N N . GLY A 1 79 ? 9.32 37.438 18.578 1 98.31 79 GLY A N 1
ATOM 545 C CA . GLY A 1 79 ? 9.961 36.281 19.156 1 98.31 79 GLY A CA 1
ATOM 546 C C . GLY A 1 79 ? 8.984 35.156 19.5 1 98.31 79 GLY A C 1
ATOM 547 O O . GLY A 1 79 ? 9.391 34.031 19.797 1 98.31 79 GLY A O 1
ATOM 548 N N . ALA A 1 80 ? 7.695 35.438 19.391 1 98.75 80 ALA A N 1
ATOM 549 C CA . ALA A 1 80 ? 6.695 34.406 19.672 1 98.75 80 ALA A CA 1
ATOM 550 C C . ALA A 1 80 ? 6.676 33.344 18.594 1 98.75 80 ALA A C 1
ATOM 552 O O . ALA A 1 80 ? 7.207 33.562 17.5 1 98.75 80 ALA A O 1
ATOM 553 N N . VAL A 1 81 ? 6.133 32.188 18.922 1 98.88 81 VAL A N 1
ATOM 554 C CA . VAL A 1 81 ? 6.016 31.094 17.969 1 98.88 81 VAL A CA 1
ATOM 555 C C . VAL A 1 81 ? 4.629 31.125 17.328 1 98.88 81 VAL A C 1
ATOM 557 O O . VAL A 1 81 ? 3.623 31.312 18.016 1 98.88 81 VAL A O 1
ATOM 560 N N . LEU A 1 82 ? 4.562 31.078 16.016 1 98.94 82 LEU A N 1
ATOM 561 C CA . LEU A 1 82 ? 3.344 30.766 15.289 1 98.94 82 LEU A CA 1
ATOM 562 C C . LEU A 1 82 ? 3.322 29.297 14.883 1 98.94 82 LEU A C 1
ATOM 564 O O . LEU A 1 82 ? 4.027 28.891 13.953 1 98.94 82 LEU A O 1
ATOM 568 N N . CYS A 1 83 ? 2.514 28.469 15.562 1 98.94 83 CYS A N 1
ATOM 569 C CA . CYS A 1 83 ? 2.41 27.031 15.328 1 98.94 83 CYS A CA 1
ATOM 570 C C . CYS A 1 83 ? 1.083 26.688 14.664 1 98.94 83 CYS A C 1
ATOM 572 O O . CYS A 1 83 ? 0.048 26.625 15.328 1 98.94 83 CYS A O 1
ATOM 574 N N . ASP A 1 84 ? 1.145 26.391 13.414 1 98.94 84 ASP A N 1
ATOM 575 C CA . ASP A 1 84 ? -0.082 26.047 12.703 1 98.94 84 ASP A CA 1
ATOM 576 C C . ASP A 1 84 ? -0.285 24.531 12.672 1 98.94 84 ASP A C 1
ATOM 578 O O . ASP A 1 84 ? 0.571 23.797 12.172 1 98.94 84 ASP A O 1
ATOM 582 N N . CYS A 1 85 ? -1.455 24.062 13.094 1 98.88 85 CYS A N 1
ATOM 583 C CA . CYS A 1 85 ? -1.765 22.641 13.148 1 98.88 85 CYS A CA 1
ATOM 584 C C . CYS A 1 85 ? -2.752 22.25 12.055 1 98.88 85 CYS A C 1
ATOM 586 O O . CYS A 1 85 ? -3.178 21.109 11.984 1 98.88 85 CYS A O 1
ATOM 588 N N . SER A 1 86 ? -3.143 23.234 11.211 1 98.5 86 SER A N 1
ATOM 589 C CA . SER A 1 86 ? -4.035 22.938 10.094 1 98.5 86 SER A CA 1
ATOM 590 C C . SER A 1 86 ? -3.344 22.078 9.047 1 98.5 86 SER A C 1
ATOM 592 O O . SER A 1 86 ? -2.119 21.938 9.062 1 98.5 86 SER A O 1
ATOM 594 N N . THR A 1 87 ? -4.137 21.422 8.242 1 98 87 THR A N 1
ATOM 595 C CA . THR A 1 87 ? -3.605 20.719 7.074 1 98 87 THR A CA 1
ATOM 596 C C . THR A 1 87 ? -3.734 21.594 5.824 1 98 87 THR A C 1
ATOM 598 O O . THR A 1 87 ? -4.844 21.922 5.398 1 98 87 THR A O 1
ATOM 601 N N . VAL A 1 88 ? -2.605 22.031 5.27 1 98.25 88 VAL A N 1
ATOM 602 C CA . VAL A 1 88 ? -2.57 22.875 4.074 1 98.25 88 VAL A CA 1
ATOM 603 C C . VAL A 1 88 ? -1.465 22.391 3.137 1 98.25 88 VAL A C 1
ATOM 605 O O . VAL A 1 88 ? -0.63 21.562 3.525 1 98.25 88 VAL A O 1
ATOM 608 N N . ASP A 1 89 ? -1.494 22.828 1.891 1 98.25 89 ASP A N 1
ATOM 609 C CA . ASP A 1 89 ? -0.428 22.484 0.955 1 98.25 89 ASP A CA 1
ATOM 610 C C . ASP A 1 89 ? 0.905 23.094 1.393 1 98.25 89 ASP A C 1
ATOM 612 O O . ASP A 1 89 ? 0.933 24.078 2.125 1 98.25 89 ASP A O 1
ATOM 616 N N . VAL A 1 90 ? 1.997 22.562 0.917 1 98.75 90 VAL A N 1
ATOM 617 C CA . VAL A 1 90 ? 3.348 22.859 1.379 1 98.75 90 VAL A CA 1
ATOM 618 C C . VAL A 1 90 ? 3.693 24.312 1.062 1 98.75 90 VAL A C 1
ATOM 620 O O . VAL A 1 90 ? 4.297 25 1.883 1 98.75 90 VAL A O 1
ATOM 623 N N . ASP A 1 91 ? 3.309 24.797 -0.067 1 98.5 91 ASP A N 1
ATOM 624 C CA . ASP A 1 91 ? 3.611 26.172 -0.464 1 98.5 91 ASP A CA 1
ATOM 625 C C . ASP A 1 91 ? 2.943 27.172 0.472 1 98.5 91 ASP A C 1
ATOM 627 O O . ASP A 1 91 ? 3.541 28.188 0.833 1 98.5 91 ASP A O 1
ATOM 631 N N . THR A 1 92 ? 1.717 26.875 0.826 1 98.44 92 THR A N 1
ATOM 632 C CA . THR A 1 92 ? 1.014 27.75 1.76 1 98.44 92 THR A CA 1
ATOM 633 C C . THR A 1 92 ? 1.733 27.797 3.104 1 98.44 92 THR A C 1
ATOM 635 O O . THR A 1 92 ? 1.963 28.875 3.654 1 98.44 92 THR A O 1
ATOM 638 N N . ALA A 1 93 ? 2.094 26.672 3.613 1 98.75 93 ALA A N 1
ATOM 639 C CA . ALA A 1 93 ? 2.811 26.594 4.883 1 98.75 93 ALA A CA 1
ATOM 640 C C . ALA A 1 93 ? 4.105 27.406 4.824 1 98.75 93 ALA A C 1
ATOM 642 O O . ALA A 1 93 ? 4.422 28.156 5.75 1 98.75 93 ALA A O 1
ATOM 643 N N . ARG A 1 94 ? 4.816 27.281 3.758 1 98.81 94 ARG A N 1
ATOM 644 C CA . ARG A 1 94 ? 6.094 27.969 3.6 1 98.81 94 ARG A CA 1
ATOM 645 C C . ARG A 1 94 ? 5.898 29.469 3.436 1 98.81 94 ARG A C 1
ATOM 647 O O . ARG A 1 94 ? 6.699 30.266 3.934 1 98.81 94 ARG A O 1
ATOM 654 N N . ALA A 1 95 ? 4.879 29.859 2.73 1 98.69 95 ALA A N 1
ATOM 655 C CA . ALA A 1 95 ? 4.582 31.281 2.564 1 98.69 95 ALA A CA 1
ATOM 656 C C . ALA A 1 95 ? 4.262 31.938 3.904 1 98.69 95 ALA A C 1
ATOM 658 O O . ALA A 1 95 ? 4.75 33.031 4.203 1 98.69 95 ALA A O 1
ATOM 659 N N . ILE A 1 96 ? 3.475 31.281 4.668 1 98.69 96 ILE A N 1
ATOM 660 C CA . ILE A 1 96 ? 3.109 31.797 5.984 1 98.69 96 ILE A CA 1
ATOM 661 C C . ILE A 1 96 ? 4.348 31.859 6.875 1 98.69 96 ILE A C 1
ATOM 663 O O . ILE A 1 96 ? 4.527 32.812 7.629 1 98.69 96 ILE A O 1
ATOM 667 N N . ALA A 1 97 ? 5.164 30.859 6.812 1 98.81 97 ALA A N 1
ATOM 668 C CA . ALA A 1 97 ? 6.406 30.828 7.578 1 98.81 97 ALA A CA 1
ATOM 669 C C . ALA A 1 97 ? 7.293 32.031 7.219 1 98.81 97 ALA A C 1
ATOM 671 O O . ALA A 1 97 ? 7.871 32.656 8.102 1 98.81 97 ALA A O 1
ATOM 672 N N . ALA A 1 98 ? 7.402 32.281 5.945 1 98.75 98 ALA A N 1
ATOM 673 C CA . ALA A 1 98 ? 8.211 33.406 5.488 1 98.75 98 ALA A CA 1
ATOM 674 C C . ALA A 1 98 ? 7.68 34.719 6.039 1 98.75 98 ALA A C 1
ATOM 676 O O . ALA A 1 98 ? 8.453 35.594 6.457 1 98.75 98 ALA A O 1
ATOM 677 N N . GLU A 1 99 ? 6.402 34.875 6.023 1 98.75 99 GLU A N 1
ATOM 678 C CA . GLU A 1 99 ? 5.77 36.094 6.574 1 98.75 99 GLU A CA 1
ATOM 679 C C . GLU A 1 99 ? 6.062 36.219 8.062 1 98.75 99 GLU A C 1
ATOM 681 O O . GLU A 1 99 ? 6.367 37.312 8.539 1 98.75 99 GLU A O 1
ATOM 686 N N . ALA A 1 100 ? 5.953 35.156 8.773 1 98.88 100 ALA A N 1
ATOM 687 C CA . ALA A 1 100 ? 6.199 35.156 10.211 1 98.88 100 ALA A CA 1
ATOM 688 C C . ALA A 1 100 ? 7.656 35.5 10.516 1 98.88 100 ALA A C 1
ATOM 690 O O . ALA A 1 100 ? 7.934 36.312 11.414 1 98.88 100 ALA A O 1
ATOM 691 N N . LEU A 1 101 ? 8.547 34.875 9.773 1 98.69 101 LEU A N 1
ATOM 692 C CA . LEU A 1 101 ? 9.969 35.156 9.961 1 98.69 101 LEU A CA 1
ATOM 693 C C . LEU A 1 101 ? 10.273 36.625 9.727 1 98.69 101 LEU A C 1
ATOM 695 O O . LEU A 1 101 ? 11.039 37.25 10.477 1 98.69 101 LEU A O 1
ATOM 699 N N . ALA A 1 102 ? 9.664 37.156 8.711 1 98.5 102 ALA A N 1
ATOM 700 C CA . ALA A 1 102 ? 9.867 38.562 8.383 1 98.5 102 ALA A CA 1
ATOM 701 C C . ALA A 1 102 ? 9.391 39.469 9.516 1 98.5 102 ALA A C 1
ATOM 703 O O . ALA A 1 102 ? 9.906 40.594 9.703 1 98.5 102 ALA A O 1
ATOM 704 N N . ALA A 1 103 ? 8.5 39 10.273 1 98.62 103 ALA A N 1
ATOM 705 C CA . ALA A 1 103 ? 7.934 39.75 11.383 1 98.62 103 ALA A CA 1
ATOM 706 C C . ALA A 1 103 ? 8.664 39.438 12.688 1 98.62 103 ALA A C 1
ATOM 708 O O . ALA A 1 103 ? 8.242 39.906 13.758 1 98.62 103 ALA A O 1
ATOM 709 N N . GLY A 1 104 ? 9.711 38.656 12.609 1 98.56 104 GLY A N 1
ATOM 710 C CA . GLY A 1 104 ? 10.508 38.344 13.789 1 98.56 104 GLY A CA 1
ATOM 711 C C . GLY A 1 104 ? 9.922 37.25 14.648 1 98.56 104 GLY A C 1
ATOM 712 O O . GLY A 1 104 ? 10.195 37.156 15.844 1 98.56 104 GLY A O 1
ATOM 713 N N . LEU A 1 105 ? 9.055 36.438 14.078 1 98.81 105 LEU A N 1
ATOM 714 C CA . LEU A 1 105 ? 8.422 35.344 14.781 1 98.81 105 LEU A CA 1
ATOM 715 C C . LEU A 1 105 ? 9.102 34 14.438 1 98.81 105 LEU A C 1
ATOM 717 O O . LEU A 1 105 ? 9.969 33.969 13.562 1 98.81 105 LEU A O 1
ATOM 721 N N . HIS A 1 106 ? 8.781 32.969 15.156 1 98.88 106 HIS A N 1
ATOM 722 C CA . HIS A 1 106 ? 9.242 31.594 14.883 1 98.88 106 HIS A CA 1
ATOM 723 C C . HIS A 1 106 ? 8.102 30.734 14.359 1 98.88 106 HIS A C 1
ATOM 725 O O . HIS A 1 106 ? 7.238 30.297 15.133 1 98.88 106 HIS A O 1
ATOM 731 N N . PRO A 1 107 ? 8.102 30.406 13.055 1 98.88 107 PRO A N 1
ATOM 732 C CA . PRO A 1 107 ? 7.012 29.609 12.484 1 98.88 107 PRO A CA 1
ATOM 733 C C . PRO A 1 107 ? 7.234 28.109 12.656 1 98.88 107 PRO A C 1
ATOM 735 O O . PRO A 1 107 ? 8.375 27.625 12.586 1 98.88 107 PRO A O 1
ATOM 738 N N . VAL A 1 108 ? 6.121 27.344 12.883 1 98.94 108 VAL A N 1
ATOM 739 C CA . VAL A 1 108 ? 6.094 25.891 12.953 1 98.94 108 VAL A CA 1
ATOM 740 C C . VAL A 1 108 ? 4.832 25.359 12.273 1 98.94 108 VAL A C 1
ATOM 742 O O . VAL A 1 108 ? 3.73 25.859 12.523 1 98.94 108 VAL A O 1
ATOM 745 N N . ASP A 1 109 ? 4.965 24.516 11.297 1 98.94 109 ASP A N 1
ATOM 746 C CA . ASP A 1 109 ? 3.82 23.719 10.875 1 98.94 109 ASP A CA 1
ATOM 747 C C . ASP A 1 109 ? 3.799 22.359 11.586 1 98.94 109 ASP A C 1
ATOM 749 O O . ASP A 1 109 ? 4.812 21.656 11.633 1 98.94 109 ASP A O 1
ATOM 753 N N . ALA A 1 110 ? 2.605 22 12.133 1 98.88 110 ALA A N 1
ATOM 754 C CA . ALA A 1 110 ? 2.502 20.812 12.977 1 98.88 110 ALA A CA 1
ATOM 755 C C . ALA A 1 110 ? 1.219 20.047 12.68 1 98.88 110 ALA A C 1
ATOM 757 O O . ALA A 1 110 ? 0.421 19.781 13.586 1 98.88 110 ALA A O 1
ATOM 758 N N . PRO A 1 111 ? 1.081 19.672 11.391 1 98.75 111 PRO A N 1
ATOM 759 C CA . PRO A 1 111 ? -0.051 18.766 11.141 1 98.75 111 PRO A CA 1
ATOM 760 C C . PRO A 1 111 ? 0.053 17.453 11.914 1 98.75 111 PRO A C 1
ATOM 762 O O . PRO A 1 111 ? 1.091 17.172 12.516 1 98.75 111 PRO A O 1
ATOM 765 N N . PHE A 1 112 ? -1.092 16.719 11.953 1 98.44 112 PHE A N 1
ATOM 766 C CA . PHE A 1 112 ? -1.117 15.547 12.812 1 98.44 112 PHE A CA 1
ATOM 767 C C . PHE A 1 112 ? -2.074 14.492 12.266 1 98.44 112 PHE A C 1
ATOM 769 O O . PHE A 1 112 ? -2.842 14.766 11.336 1 98.44 112 PHE A O 1
ATOM 776 N N . SER A 1 113 ? -1.937 13.273 12.734 1 97.19 113 SER A N 1
ATOM 777 C CA . SER A 1 113 ? -2.926 12.203 12.609 1 97.19 113 SER A CA 1
ATOM 778 C C . SER A 1 113 ? -3.523 11.844 13.961 1 97.19 113 SER A C 1
ATOM 780 O O . SER A 1 113 ? -3.039 12.305 15 1 97.19 113 SER A O 1
ATOM 782 N N . GLY A 1 114 ? -4.664 11.125 13.969 1 94.88 114 GLY A N 1
ATOM 783 C CA . GLY A 1 114 ? -5.285 10.664 15.203 1 94.88 114 GLY A CA 1
ATOM 784 C C . GLY A 1 114 ? -6.727 11.125 15.352 1 94.88 114 GLY A C 1
ATOM 785 O O . GLY A 1 114 ? -7.477 10.57 16.156 1 94.88 114 GLY A O 1
ATOM 786 N N . GLY A 1 115 ? -7.176 12.141 14.703 1 93.19 115 GLY A N 1
ATOM 787 C CA . GLY A 1 115 ? -8.555 12.586 14.641 1 93.19 115 GLY A CA 1
ATOM 788 C C . GLY A 1 115 ? -9.055 13.172 15.945 1 93.19 115 GLY A C 1
ATOM 789 O O . GLY A 1 115 ? -8.266 13.594 16.781 1 93.19 115 GLY A O 1
ATOM 790 N N . ARG A 1 116 ? -10.312 13.219 16.062 1 94 116 ARG A N 1
ATOM 791 C CA . ARG A 1 116 ? -10.961 13.867 17.203 1 94 116 ARG A CA 1
ATOM 792 C C . ARG A 1 116 ? -10.648 13.125 18.5 1 94 116 ARG A C 1
ATOM 794 O O . ARG A 1 116 ? -10.406 13.75 19.531 1 94 116 ARG A O 1
ATOM 801 N N . ILE A 1 117 ? -10.656 11.852 18.406 1 94 117 ILE A N 1
ATOM 802 C CA . ILE A 1 117 ? -10.383 11.055 19.594 1 94 117 ILE A CA 1
ATOM 803 C C . ILE A 1 117 ? -8.953 11.297 20.062 1 94 117 ILE A C 1
ATOM 805 O O . ILE A 1 117 ? -8.703 11.484 21.25 1 94 117 ILE A O 1
ATOM 809 N N . GLY A 1 118 ? -8.016 11.289 19.078 1 96.38 118 GLY A N 1
ATOM 810 C CA . GLY A 1 118 ? -6.637 11.594 19.422 1 96.38 118 GLY A CA 1
ATOM 811 C C . GLY A 1 118 ? -6.473 12.977 20.047 1 96.38 118 GLY A C 1
ATOM 812 O O . GLY A 1 118 ? -5.707 13.148 21 1 96.38 118 GLY A O 1
ATOM 813 N N . ALA A 1 119 ? -7.195 13.922 19.516 1 97.25 119 ALA A N 1
ATOM 814 C CA . ALA A 1 119 ? -7.125 15.289 20.016 1 97.25 119 ALA A CA 1
ATOM 815 C C . ALA A 1 119 ? -7.68 15.367 21.438 1 97.25 119 ALA A C 1
ATOM 817 O O . ALA A 1 119 ? -7.121 16.062 22.297 1 97.25 119 ALA A O 1
ATOM 818 N N . GLU A 1 120 ? -8.742 14.656 21.656 1 97.38 120 GLU A N 1
ATOM 819 C CA . GLU A 1 120 ? -9.391 14.664 22.969 1 97.38 120 GLU A CA 1
ATOM 820 C C . GLU A 1 120 ? -8.508 14.016 24.031 1 97.38 120 GLU A C 1
ATOM 822 O O . GLU A 1 120 ? -8.438 14.492 25.156 1 97.38 120 GLU A O 1
ATOM 827 N N . GLU A 1 121 ? -7.801 12.977 23.641 1 98.12 121 GLU A N 1
ATOM 828 C CA . GLU A 1 121 ? -7.07 12.156 24.594 1 98.12 121 GLU A CA 1
ATOM 829 C C . GLU A 1 121 ? -5.605 12.57 24.688 1 98.12 121 GLU A C 1
ATOM 831 O O . GLU A 1 121 ? -4.84 12.016 25.484 1 98.12 121 GLU A O 1
ATOM 836 N N . GLY A 1 122 ? -5.234 13.539 23.891 1 98.19 122 GLY A N 1
ATOM 837 C CA . GLY A 1 122 ? -3.838 13.945 23.859 1 98.19 122 GLY A CA 1
ATOM 838 C C . GLY A 1 122 ? -2.926 12.883 23.266 1 98.19 122 GLY A C 1
ATOM 839 O O . GLY A 1 122 ? -1.834 12.641 23.781 1 98.19 122 GLY A O 1
ATOM 840 N N . ARG A 1 123 ? -3.391 12.227 22.219 1 97.69 123 ARG A N 1
ATOM 841 C CA . ARG A 1 123 ? -2.658 11.109 21.625 1 97.69 123 ARG A CA 1
ATOM 842 C C . ARG A 1 123 ? -2.438 11.32 20.141 1 97.69 123 ARG A C 1
ATOM 844 O O . ARG A 1 123 ? -2.441 10.359 19.359 1 97.69 123 ARG A O 1
ATOM 851 N N . LEU A 1 124 ? -2.299 12.578 19.719 1 98.38 124 LEU A N 1
ATOM 852 C CA . LEU A 1 124 ? -2.055 12.859 18.297 1 98.38 124 LEU A CA 1
ATOM 853 C C . LEU A 1 124 ? -0.637 12.469 17.906 1 98.38 124 LEU A C 1
ATOM 855 O O . LEU A 1 124 ? 0.235 12.32 18.766 1 98.38 124 LEU A O 1
ATOM 859 N N . PHE A 1 125 ? -0.401 12.172 16.688 1 98.31 125 PHE A N 1
ATOM 860 C CA . PHE A 1 125 ? 0.912 11.992 16.078 1 98.31 125 PHE A CA 1
ATOM 861 C C . PHE A 1 125 ? 1.28 13.203 15.219 1 98.31 125 PHE A C 1
ATOM 863 O O . PHE A 1 125 ? 0.788 13.352 14.102 1 98.31 125 PHE A O 1
ATOM 870 N N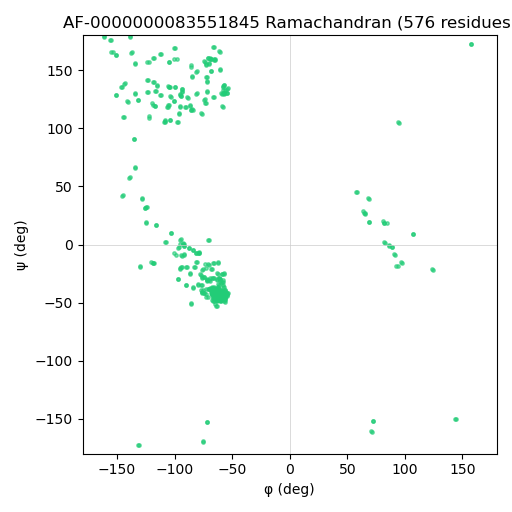 . PHE A 1 126 ? 2.215 14.023 15.703 1 98.75 126 PHE A N 1
ATOM 871 C CA . PHE A 1 126 ? 2.555 15.281 15.055 1 98.75 126 PHE A CA 1
ATOM 872 C C . PHE A 1 126 ? 3.73 15.094 14.102 1 98.75 126 PHE A C 1
ATOM 874 O O . PHE A 1 126 ? 4.703 14.414 14.43 1 98.75 126 PHE A O 1
ATOM 881 N N . MET A 1 127 ? 3.645 15.602 12.922 1 98.81 127 MET A N 1
ATOM 882 C CA . MET A 1 127 ? 4.734 15.844 11.977 1 98.81 127 MET A CA 1
ATOM 883 C C . MET A 1 127 ? 5.078 17.328 11.906 1 98.81 127 MET A C 1
ATOM 885 O O . MET A 1 127 ? 4.246 18.141 11.508 1 98.81 127 MET A O 1
ATOM 889 N N . VAL A 1 128 ? 6.273 17.641 12.219 1 98.88 128 VAL A N 1
ATOM 890 C CA . VAL A 1 128 ? 6.52 19.047 12.523 1 98.88 128 VAL A CA 1
ATOM 891 C C . VAL A 1 128 ? 7.621 19.594 11.609 1 98.88 128 VAL A C 1
ATOM 893 O O . VAL A 1 128 ? 8.664 18.953 11.445 1 98.88 128 VAL A O 1
ATOM 896 N N . GLY A 1 129 ? 7.355 20.688 11.031 1 98.88 129 GLY A N 1
ATOM 897 C CA . GLY A 1 129 ? 8.359 21.438 10.281 1 98.88 129 GLY A CA 1
ATOM 898 C C . GLY A 1 129 ? 8.68 22.781 10.891 1 98.88 129 GLY A C 1
ATOM 899 O O . GLY A 1 129 ? 7.781 23.516 11.312 1 98.88 129 GLY A O 1
ATOM 900 N N . GLY A 1 130 ? 9.922 23.172 10.969 1 98.88 130 GLY A N 1
ATOM 901 C CA . GLY A 1 130 ? 10.422 24.422 11.531 1 98.88 130 GLY A CA 1
ATOM 902 C C . GLY A 1 130 ? 11.875 24.328 11.961 1 98.88 130 GLY A C 1
ATOM 903 O O . GLY A 1 130 ? 12.477 23.25 11.93 1 98.88 130 GLY A O 1
ATOM 904 N N . THR A 1 131 ? 12.453 25.484 12.352 1 98.69 131 THR A N 1
ATOM 905 C CA . THR A 1 131 ? 13.828 25.484 12.852 1 98.69 131 THR A CA 1
ATOM 906 C C . THR A 1 131 ? 13.914 24.719 14.172 1 98.69 131 THR A C 1
ATOM 908 O O . THR A 1 131 ? 12.914 24.547 14.867 1 98.69 131 THR A O 1
ATOM 911 N N . ASP A 1 132 ? 15.133 24.281 14.484 1 98.62 132 ASP A N 1
ATOM 912 C CA . ASP A 1 132 ? 15.359 23.609 15.75 1 98.62 132 ASP A CA 1
ATOM 913 C C . ASP A 1 132 ? 14.875 24.453 16.922 1 98.62 132 ASP A C 1
ATOM 915 O O . ASP A 1 132 ? 14.25 23.938 17.859 1 98.62 132 ASP A O 1
ATOM 919 N N . GLU A 1 133 ? 15.156 25.672 16.828 1 98.38 133 GLU A N 1
ATOM 920 C CA . GLU A 1 133 ? 14.773 26.578 17.906 1 98.38 133 GLU A CA 1
ATOM 921 C C . GLU A 1 133 ? 13.258 26.688 18.031 1 98.38 133 GLU A C 1
ATOM 923 O O . GLU A 1 133 ? 12.719 26.578 19.141 1 98.38 133 GLU A O 1
ATOM 928 N N . ALA A 1 134 ? 12.602 26.906 16.953 1 98.62 134 ALA A N 1
ATOM 929 C CA . ALA A 1 134 ? 11.148 27.047 16.953 1 98.62 134 ALA A CA 1
ATOM 930 C C . ALA A 1 134 ? 10.477 25.781 17.469 1 98.62 134 ALA A C 1
ATOM 932 O O . ALA A 1 134 ? 9.562 25.844 18.297 1 98.62 134 ALA A O 1
ATOM 933 N N . VAL A 1 135 ? 10.938 24.625 17 1 98.81 135 VAL A N 1
ATOM 934 C CA . VAL A 1 135 ? 10.344 23.344 17.375 1 98.81 135 VAL A CA 1
ATOM 935 C C . VAL A 1 135 ? 10.57 23.062 18.859 1 98.81 135 VAL A C 1
ATOM 937 O O . VAL A 1 135 ? 9.672 22.594 19.547 1 98.81 135 VAL A O 1
ATOM 940 N N . THR A 1 136 ? 11.773 23.375 19.328 1 98.38 136 THR A N 1
ATOM 941 C CA . THR A 1 136 ? 12.078 23.203 20.734 1 98.38 136 THR A CA 1
ATOM 942 C C . THR A 1 136 ? 11.109 24.016 21.594 1 98.38 136 THR A C 1
ATOM 944 O O . THR A 1 136 ? 10.664 23.531 22.641 1 98.38 136 THR A O 1
ATOM 947 N N . ARG A 1 137 ? 10.711 25.141 21.188 1 97.69 137 ARG A N 1
ATOM 948 C CA . ARG A 1 137 ? 9.859 26.047 21.953 1 97.69 137 ARG A CA 1
ATOM 949 C C . ARG A 1 137 ? 8.438 25.516 22.047 1 97.69 137 ARG A C 1
ATOM 951 O O . ARG A 1 137 ? 7.754 25.734 23.047 1 97.69 137 ARG A O 1
ATOM 958 N N . VAL A 1 138 ? 8.031 24.797 21.047 1 98.44 138 VAL A N 1
ATOM 959 C CA . VAL A 1 138 ? 6.637 24.375 21.031 1 98.44 138 VAL A CA 1
ATOM 960 C C . VAL A 1 138 ? 6.527 22.938 21.5 1 98.44 138 VAL A C 1
ATOM 962 O O . VAL A 1 138 ? 5.434 22.453 21.812 1 98.44 138 VAL A O 1
ATOM 965 N N . MET A 1 139 ? 7.625 22.219 21.703 1 98.5 139 MET A N 1
ATOM 966 C CA . MET A 1 139 ? 7.66 20.797 22.016 1 98.5 139 MET A CA 1
ATOM 967 C C . MET A 1 139 ? 6.867 20.5 23.281 1 98.5 139 MET A C 1
ATOM 969 O O . MET A 1 139 ? 6.102 19.531 23.328 1 98.5 139 MET A O 1
ATOM 973 N N . PRO A 1 140 ? 6.969 21.312 24.344 1 98.44 140 PRO A N 1
ATOM 974 C CA . PRO A 1 140 ? 6.191 21.016 25.547 1 98.44 140 PRO A CA 1
ATOM 975 C C . PRO A 1 140 ? 4.688 21 25.297 1 98.44 140 PRO A C 1
ATOM 977 O O . PRO A 1 140 ? 3.959 20.219 25.922 1 98.44 140 PRO A O 1
ATOM 980 N N . LEU A 1 141 ? 4.23 21.844 24.375 1 98.81 141 LEU A N 1
ATOM 981 C CA . LEU A 1 141 ? 2.811 21.875 24.047 1 98.81 141 LEU A CA 1
ATOM 982 C C . LEU A 1 141 ? 2.416 20.672 23.203 1 98.81 141 LEU A C 1
ATOM 984 O O . LEU A 1 141 ? 1.364 20.062 23.438 1 98.81 141 LEU A O 1
ATOM 988 N N . LEU A 1 142 ? 3.268 20.297 22.219 1 98.88 142 LEU A N 1
ATOM 989 C CA . LEU A 1 142 ? 2.986 19.141 21.359 1 98.88 142 LEU A CA 1
ATOM 990 C C . LEU A 1 142 ? 3.012 17.844 22.172 1 98.88 142 LEU A C 1
ATOM 992 O O . LEU A 1 142 ? 2.266 16.922 21.859 1 98.88 142 LEU A O 1
ATOM 996 N N . ASP A 1 143 ? 3.805 17.797 23.25 1 98.56 143 ASP A N 1
ATOM 997 C CA . ASP A 1 143 ? 3.875 16.609 24.109 1 98.56 143 ASP A CA 1
ATOM 998 C C . ASP A 1 143 ? 2.578 16.422 24.891 1 98.56 143 ASP A C 1
ATOM 1000 O O . ASP A 1 143 ? 2.199 15.297 25.219 1 98.56 143 ASP A O 1
ATOM 1004 N N . ILE A 1 144 ? 1.929 17.5 25.219 1 98.69 144 ILE A N 1
ATOM 1005 C CA . ILE A 1 144 ? 0.643 17.453 25.906 1 98.69 144 ILE A CA 1
ATOM 1006 C C . ILE A 1 144 ? -0.435 16.953 24.938 1 98.69 144 ILE A C 1
ATOM 1008 O O . ILE A 1 144 ? -1.294 16.156 25.312 1 98.69 144 ILE A O 1
ATOM 1012 N N . LEU A 1 145 ? -0.345 17.375 23.672 1 98.75 145 LEU A N 1
ATOM 1013 C CA . LEU A 1 145 ? -1.41 17.172 22.688 1 98.75 145 LEU A CA 1
ATOM 1014 C C . LEU A 1 145 ? -1.224 15.859 21.953 1 98.75 145 LEU A C 1
ATOM 1016 O O . LEU A 1 145 ? -2.152 15.375 21.297 1 98.75 145 LEU A O 1
ATOM 1020 N N . GLY A 1 146 ? 0.021 15.359 22.016 1 98.5 146 GLY A N 1
ATOM 1021 C CA . GLY A 1 146 ? 0.308 14.219 21.156 1 98.5 146 GLY A CA 1
ATOM 1022 C C . GLY A 1 146 ? 1.056 13.109 21.875 1 98.5 146 GLY A C 1
ATOM 1023 O O . GLY A 1 146 ? 1.729 13.359 22.875 1 98.5 146 GLY A O 1
ATOM 1024 N N . GLN A 1 147 ? 0.93 11.867 21.375 1 97.38 147 GLN A N 1
ATOM 1025 C CA . GLN A 1 147 ? 1.674 10.711 21.875 1 97.38 147 GLN A CA 1
ATOM 1026 C C . GLN A 1 147 ? 3.033 10.594 21.188 1 97.38 147 GLN A C 1
ATOM 1028 O O . GLN A 1 147 ? 3.957 9.984 21.734 1 97.38 147 GLN A O 1
ATOM 1033 N N . ARG A 1 148 ? 3.127 11.141 19.984 1 96.62 148 ARG A N 1
ATOM 1034 C CA . ARG A 1 148 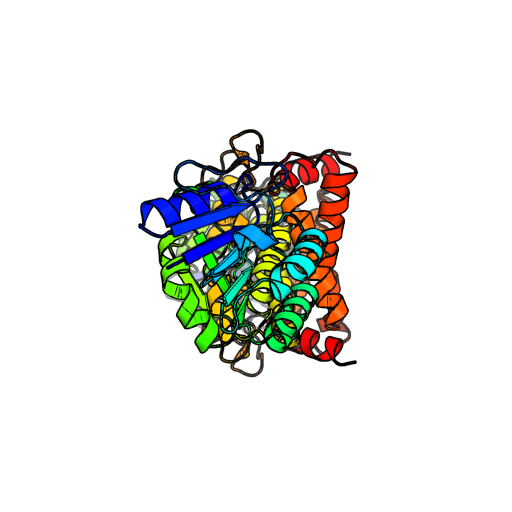? 4.367 11.117 19.219 1 96.62 148 ARG A CA 1
ATOM 1035 C C . ARG A 1 148 ? 4.547 12.414 18.438 1 96.62 148 ARG A C 1
ATOM 1037 O O . ARG A 1 148 ? 3.588 12.945 17.875 1 96.62 148 ARG A O 1
ATOM 1044 N N . VAL A 1 149 ? 5.785 12.914 18.422 1 98.19 149 VAL A N 1
ATOM 1045 C CA . VAL A 1 149 ? 6.156 14.109 17.656 1 98.19 149 VAL A CA 1
ATOM 1046 C C . VAL A 1 149 ? 7.426 13.836 16.859 1 98.19 149 VAL A C 1
ATOM 1048 O O . VAL A 1 149 ? 8.438 13.398 17.406 1 98.19 149 VAL A O 1
ATOM 1051 N N . VAL A 1 150 ? 7.398 14.031 15.547 1 98.31 150 VAL A N 1
ATOM 1052 C CA . VAL A 1 150 ? 8.578 13.875 14.703 1 98.31 150 VAL A CA 1
ATOM 1053 C C . VAL A 1 150 ? 8.93 15.219 14.055 1 98.31 150 VAL A C 1
ATOM 1055 O O . VAL A 1 150 ? 8.117 15.805 13.352 1 98.31 150 VAL A O 1
ATOM 1058 N N . HIS A 1 151 ? 10.117 15.711 14.352 1 98.75 151 HIS A N 1
ATOM 1059 C CA . HIS A 1 151 ? 10.648 16.875 13.664 1 98.75 151 HIS A CA 1
ATOM 1060 C C . HIS A 1 151 ? 11.156 16.516 12.266 1 98.75 151 HIS A C 1
ATOM 1062 O O . HIS A 1 151 ? 12.188 15.859 12.133 1 98.75 151 HIS A O 1
ATOM 1068 N N . CYS A 1 152 ? 10.492 17 11.227 1 98.75 152 CYS A N 1
ATOM 1069 C CA . CYS A 1 152 ? 10.688 16.516 9.867 1 98.75 152 CYS A CA 1
ATOM 1070 C C . CYS A 1 152 ? 11.719 17.375 9.133 1 98.75 152 CYS A C 1
ATOM 1072 O O . CYS A 1 152 ? 12.266 16.938 8.109 1 98.75 152 CYS A O 1
ATOM 1074 N N . GLY A 1 153 ? 11.969 18.531 9.578 1 98.75 153 GLY A N 1
ATOM 1075 C CA . GLY A 1 153 ? 12.875 19.438 8.898 1 98.75 153 GLY A CA 1
ATOM 1076 C C . GLY A 1 153 ? 12.438 20.891 9 1 98.75 153 GLY A C 1
ATOM 1077 O O . GLY A 1 153 ? 11.891 21.312 10.023 1 98.75 153 GLY A O 1
ATOM 1078 N N . GLY A 1 154 ? 12.75 21.734 8.008 1 98.75 154 GLY A N 1
ATOM 1079 C CA . GLY A 1 154 ? 12.406 23.141 7.992 1 98.75 154 GLY A CA 1
ATOM 1080 C C . GLY A 1 154 ? 10.945 23.406 7.691 1 98.75 154 GLY A C 1
ATOM 1081 O O . GLY A 1 154 ? 10.148 22.453 7.621 1 98.75 154 GLY A O 1
ATOM 1082 N N . SER A 1 155 ? 10.633 24.641 7.473 1 98.69 155 SER A N 1
ATOM 1083 C CA . SER A 1 155 ? 9.25 25.047 7.246 1 98.69 155 SER A CA 1
ATOM 1084 C C . SER A 1 155 ? 8.633 24.297 6.074 1 98.69 155 SER A C 1
ATOM 1086 O O . SER A 1 155 ? 9.242 24.188 5.008 1 98.69 155 SER A O 1
ATOM 1088 N N . GLY A 1 156 ? 7.473 23.75 6.32 1 98.81 156 GLY A N 1
ATOM 1089 C CA . GLY A 1 156 ? 6.727 23.078 5.273 1 98.81 156 GLY A CA 1
ATOM 1090 C C . GLY A 1 156 ? 6.926 21.562 5.277 1 98.81 156 GLY A C 1
ATOM 1091 O O . GLY A 1 156 ? 6.125 20.828 4.707 1 98.81 156 GLY A O 1
ATOM 1092 N N . THR A 1 157 ? 7.934 21.031 5.961 1 98.88 157 THR A N 1
ATOM 1093 C CA . THR A 1 157 ? 8.227 19.609 5.887 1 98.88 157 THR A CA 1
ATOM 1094 C C . THR A 1 157 ? 7.246 18.812 6.738 1 98.88 157 THR A C 1
ATOM 1096 O O . THR A 1 157 ? 7.012 17.625 6.477 1 98.88 157 THR A O 1
ATOM 1099 N N . GLY A 1 158 ? 6.68 19.406 7.77 1 98.88 158 GLY A N 1
ATOM 1100 C CA . GLY A 1 158 ? 5.59 18.734 8.461 1 98.88 158 GLY A CA 1
ATOM 1101 C C . GLY A 1 158 ? 4.406 18.438 7.555 1 98.88 158 GLY A C 1
ATOM 1102 O O . GLY A 1 158 ? 3.883 17.312 7.555 1 98.88 158 GLY A O 1
ATOM 1103 N N . GLN A 1 159 ? 4.008 19.453 6.82 1 98.88 159 GLN A N 1
ATOM 1104 C CA . GLN A 1 159 ? 2.93 19.281 5.852 1 98.88 159 GLN A CA 1
ATOM 1105 C C . GLN A 1 159 ? 3.311 18.266 4.781 1 98.88 159 GLN A C 1
ATOM 1107 O O . GLN A 1 159 ? 2.496 17.422 4.398 1 98.88 159 GLN A O 1
ATOM 1112 N N . ALA A 1 160 ? 4.578 18.359 4.293 1 98.94 160 ALA A N 1
ATOM 1113 C CA . ALA A 1 160 ? 5.047 17.406 3.285 1 98.94 160 ALA A CA 1
ATOM 1114 C C . ALA A 1 160 ? 4.902 15.969 3.777 1 98.94 160 ALA A C 1
ATOM 1116 O O . ALA A 1 160 ? 4.383 15.109 3.059 1 98.94 160 ALA A O 1
ATOM 1117 N N . ALA A 1 161 ? 5.316 15.75 5.008 1 98.88 161 ALA A N 1
ATOM 1118 C CA . ALA A 1 161 ? 5.258 14.406 5.582 1 98.88 161 ALA A CA 1
ATOM 1119 C C . ALA A 1 161 ? 3.816 13.914 5.672 1 98.88 161 ALA A C 1
ATOM 1121 O O . ALA A 1 161 ? 3.514 12.789 5.277 1 98.88 161 ALA A O 1
ATOM 1122 N N . LYS A 1 162 ? 2.92 14.703 6.156 1 98.81 162 LYS A N 1
ATOM 1123 C CA . LYS A 1 162 ? 1.52 14.32 6.305 1 98.81 162 LYS A CA 1
ATOM 1124 C C . LYS A 1 162 ? 0.882 14.031 4.945 1 98.81 162 LYS A C 1
ATOM 1126 O O . LYS A 1 162 ? 0.188 13.031 4.781 1 98.81 162 LYS A O 1
ATOM 1131 N N . LEU A 1 163 ? 1.11 14.961 4.035 1 98.81 163 LEU A N 1
ATOM 1132 C CA . LEU A 1 163 ? 0.457 14.844 2.734 1 98.81 163 LEU A CA 1
ATOM 1133 C C . LEU A 1 163 ? 0.987 13.633 1.966 1 98.81 163 LEU A C 1
ATOM 1135 O O . LEU A 1 163 ? 0.226 12.945 1.286 1 98.81 163 LEU A O 1
ATOM 1139 N N . ILE A 1 164 ? 2.293 13.367 2.049 1 98.88 164 ILE A N 1
ATOM 1140 C CA . ILE A 1 164 ? 2.879 12.195 1.4 1 98.88 164 ILE A CA 1
ATOM 1141 C C . ILE A 1 164 ? 2.324 10.922 2.035 1 98.88 164 ILE A C 1
ATOM 1143 O O . ILE A 1 164 ? 1.969 9.977 1.33 1 98.88 164 ILE A O 1
ATOM 1147 N N . ASN A 1 165 ? 2.244 10.922 3.367 1 98.81 165 ASN A N 1
ATOM 1148 C CA . ASN A 1 165 ? 1.641 9.789 4.062 1 98.81 165 ASN A CA 1
ATOM 1149 C C . ASN A 1 165 ? 0.22 9.523 3.574 1 98.81 165 ASN A C 1
ATOM 1151 O O . ASN A 1 165 ? -0.137 8.375 3.287 1 98.81 165 ASN A O 1
ATOM 1155 N N . ASN A 1 166 ? -0.576 10.539 3.467 1 98.75 166 ASN A N 1
ATOM 1156 C CA . ASN A 1 166 ? -1.982 10.367 3.123 1 98.75 166 ASN A CA 1
ATOM 1157 C C . ASN A 1 166 ? -2.164 10.07 1.638 1 98.75 166 ASN A C 1
ATOM 1159 O O . ASN A 1 166 ? -3.117 9.391 1.247 1 98.75 166 ASN A O 1
ATOM 1163 N N . MET A 1 167 ? -1.204 10.594 0.864 1 98.62 167 MET A N 1
ATOM 1164 C CA . MET A 1 167 ? -1.17 10.227 -0.549 1 98.62 167 MET A CA 1
ATOM 1165 C C . MET A 1 167 ? -0.981 8.719 -0.717 1 98.62 167 MET A C 1
ATOM 1167 O O . MET A 1 167 ? -1.71 8.078 -1.477 1 98.62 167 MET A O 1
ATOM 1171 N N . MET A 1 168 ? -0.054 8.156 -0.022 1 98.88 168 MET A N 1
ATOM 1172 C CA . MET A 1 168 ? 0.204 6.723 -0.049 1 98.88 168 MET A CA 1
ATOM 1173 C C . MET A 1 168 ? -0.985 5.945 0.507 1 98.88 168 MET A C 1
ATOM 1175 O O . MET A 1 168 ? -1.337 4.887 -0.013 1 98.88 168 MET A O 1
ATOM 1179 N N . LEU A 1 169 ? -1.607 6.473 1.551 1 98.94 169 LEU A N 1
ATOM 1180 C CA . LEU A 1 169 ? -2.793 5.859 2.141 1 98.94 169 LEU A CA 1
ATOM 1181 C C . LEU A 1 169 ? -3.918 5.754 1.115 1 98.94 169 LEU A C 1
ATOM 1183 O O . LEU A 1 169 ? -4.543 4.703 0.982 1 98.94 169 LEU A O 1
ATOM 1187 N N . GLY A 1 170 ? -4.184 6.844 0.411 1 98.94 170 GLY A N 1
ATOM 1188 C CA . GLY A 1 170 ? -5.246 6.852 -0.582 1 98.94 170 GLY A CA 1
ATOM 1189 C C . GLY A 1 170 ? -5.039 5.828 -1.682 1 98.94 170 GLY A C 1
ATOM 1190 O O . GLY A 1 170 ? -5.961 5.078 -2.016 1 98.94 170 GLY A O 1
ATOM 1191 N N . VAL A 1 171 ? -3.809 5.785 -2.219 1 98.94 171 VAL A N 1
ATOM 1192 C CA . VAL A 1 171 ? -3.469 4.82 -3.26 1 98.94 171 VAL A CA 1
ATOM 1193 C C . VAL A 1 171 ? -3.627 3.4 -2.719 1 98.94 171 VAL A C 1
ATOM 1195 O O . VAL A 1 171 ? -4.238 2.547 -3.367 1 98.94 171 VAL A O 1
ATOM 1198 N N . GLY A 1 172 ? -3.115 3.16 -1.509 1 98.94 172 GLY A N 1
ATOM 1199 C CA . GLY A 1 172 ? -3.18 1.847 -0.89 1 98.94 172 GLY A CA 1
ATOM 1200 C C . GLY A 1 172 ? -4.602 1.371 -0.647 1 98.94 172 GLY A C 1
ATOM 1201 O O . GLY A 1 172 ? -4.906 0.194 -0.845 1 98.94 172 GLY A O 1
ATOM 1202 N N . MET A 1 173 ? -5.477 2.266 -0.245 1 98.94 173 MET A N 1
ATOM 1203 C CA . MET A 1 173 ? -6.863 1.897 0.023 1 98.94 173 MET A CA 1
ATOM 1204 C C . MET A 1 173 ? -7.578 1.487 -1.261 1 98.94 173 MET A C 1
ATOM 1206 O O . MET A 1 173 ? -8.281 0.475 -1.291 1 98.94 173 MET A O 1
ATOM 1210 N N . ILE A 1 174 ? -7.395 2.271 -2.297 1 98.94 174 ILE A N 1
ATOM 1211 C CA . ILE A 1 174 ? -8.055 1.929 -3.551 1 98.94 174 ILE A CA 1
ATOM 1212 C C . ILE A 1 174 ? -7.547 0.576 -4.047 1 98.94 174 ILE A C 1
ATOM 1214 O O . ILE A 1 174 ? -8.336 -0.281 -4.449 1 98.94 174 ILE A O 1
ATOM 1218 N N . ALA A 1 175 ? -6.219 0.374 -3.996 1 98.94 175 ALA A N 1
ATOM 1219 C CA . ALA A 1 175 ? -5.648 -0.901 -4.422 1 98.94 175 ALA A CA 1
ATOM 1220 C C . ALA A 1 175 ? -6.227 -2.059 -3.611 1 98.94 175 ALA A C 1
ATOM 1222 O O . ALA A 1 175 ? -6.488 -3.133 -4.156 1 98.94 175 ALA A O 1
ATOM 1223 N N . THR A 1 176 ? -6.387 -1.852 -2.334 1 98.94 176 THR A N 1
ATOM 1224 C CA . THR A 1 176 ? -6.949 -2.871 -1.455 1 98.94 176 THR A CA 1
ATOM 1225 C C . THR A 1 176 ? -8.398 -3.166 -1.829 1 98.94 176 THR A C 1
ATOM 1227 O O . THR A 1 176 ? -8.812 -4.328 -1.87 1 98.94 176 THR A O 1
ATOM 1230 N N . CYS A 1 177 ? -9.156 -2.141 -2.105 1 98.88 177 CYS A N 1
ATOM 1231 C CA . CYS A 1 177 ? -10.547 -2.307 -2.504 1 98.88 177 CYS A CA 1
ATOM 1232 C C . CYS A 1 177 ? -10.656 -3.049 -3.832 1 98.88 177 CYS A C 1
ATOM 1234 O O . CYS A 1 177 ? -11.484 -3.945 -3.982 1 98.88 177 CYS A O 1
ATOM 1236 N N . GLU A 1 178 ? -9.75 -2.682 -4.785 1 98.56 178 GLU A N 1
ATOM 1237 C CA . GLU A 1 178 ? -9.688 -3.418 -6.047 1 98.56 178 GLU A CA 1
ATOM 1238 C C . GLU A 1 178 ? -9.398 -4.898 -5.809 1 98.56 178 GLU A C 1
ATOM 1240 O O . GLU A 1 178 ? -9.969 -5.762 -6.477 1 98.56 178 GLU A O 1
ATOM 1245 N N . ALA A 1 179 ? -8.508 -5.121 -4.91 1 98.81 179 ALA A N 1
ATOM 1246 C CA . ALA A 1 179 ? -8.094 -6.488 -4.613 1 98.81 179 ALA A CA 1
ATOM 1247 C C . ALA A 1 179 ? -9.266 -7.324 -4.105 1 98.81 179 ALA A C 1
ATOM 1249 O O . ALA A 1 179 ? -9.5 -8.43 -4.59 1 98.81 179 ALA A O 1
ATOM 1250 N N . PHE A 1 180 ? -10.047 -6.793 -3.168 1 98.81 180 PHE A N 1
ATOM 1251 C CA . PHE A 1 180 ? -11.188 -7.516 -2.617 1 98.81 180 PHE A CA 1
ATOM 1252 C C . PHE A 1 180 ? -12.258 -7.727 -3.678 1 98.81 180 PHE A C 1
ATOM 1254 O O . PHE A 1 180 ? -12.852 -8.805 -3.766 1 98.81 180 PHE A O 1
ATOM 1261 N N . ALA A 1 181 ? -12.516 -6.691 -4.449 1 98.5 181 ALA A N 1
ATOM 1262 C CA . ALA A 1 181 ? -13.516 -6.82 -5.504 1 98.5 181 ALA A CA 1
ATOM 1263 C C . ALA A 1 181 ? -13.109 -7.883 -6.52 1 98.5 181 ALA A C 1
ATOM 1265 O O . ALA A 1 181 ? -13.945 -8.672 -6.965 1 98.5 181 ALA A O 1
ATOM 1266 N N . LEU A 1 182 ? -11.859 -7.875 -6.883 1 98.56 182 LEU A N 1
ATOM 1267 C CA . LEU A 1 182 ? -11.352 -8.875 -7.812 1 98.56 182 LEU A CA 1
ATOM 1268 C C . LEU A 1 182 ? -11.422 -10.273 -7.199 1 98.56 182 LEU A C 1
ATOM 1270 O O . LEU A 1 182 ? -11.789 -11.234 -7.879 1 98.56 182 LEU A O 1
ATOM 1274 N N . ALA A 1 183 ? -11.031 -10.398 -5.914 1 98.69 183 ALA A N 1
ATOM 1275 C CA . ALA A 1 183 ? -11.109 -11.68 -5.219 1 98.69 183 ALA A CA 1
ATOM 1276 C C . ALA A 1 183 ? -12.516 -12.258 -5.289 1 98.69 183 ALA A C 1
ATOM 1278 O O . ALA A 1 183 ? -12.695 -13.445 -5.574 1 98.69 183 ALA A O 1
ATOM 1279 N N . ASP A 1 184 ? -13.531 -11.406 -5.074 1 98.06 184 ASP A N 1
ATOM 1280 C CA . ASP A 1 184 ? -14.93 -11.828 -5.16 1 98.06 184 ASP A CA 1
ATOM 1281 C C . ASP A 1 184 ? -15.234 -12.438 -6.527 1 98.06 184 ASP A C 1
ATOM 1283 O O . ASP A 1 184 ? -15.883 -13.484 -6.617 1 98.06 184 ASP A O 1
ATOM 1287 N N . ARG A 1 185 ? -14.734 -11.812 -7.527 1 97.88 185 ARG A N 1
ATOM 1288 C CA . ARG A 1 185 ? -15.039 -12.227 -8.891 1 97.88 185 ARG A CA 1
ATOM 1289 C C . ARG A 1 185 ? -14.266 -13.492 -9.266 1 97.88 185 ARG A C 1
ATOM 1291 O O . ARG A 1 185 ? -14.68 -14.234 -10.164 1 97.88 185 ARG A O 1
ATOM 1298 N N . LEU A 1 186 ? -13.203 -13.766 -8.586 1 98.38 186 LEU A N 1
ATOM 1299 C CA . LEU A 1 186 ? -12.359 -14.914 -8.906 1 98.38 186 LEU A CA 1
ATOM 1300 C C . LEU A 1 186 ? -12.602 -16.047 -7.914 1 98.38 186 LEU A C 1
ATOM 1302 O O . LEU A 1 186 ? -11.797 -16.984 -7.832 1 98.38 186 LEU A O 1
ATOM 1306 N N . ASP A 1 187 ? -13.594 -15.93 -7.109 1 97.75 187 ASP A N 1
ATOM 1307 C CA . ASP A 1 187 ? -14.031 -16.953 -6.168 1 97.75 187 ASP A CA 1
ATOM 1308 C C . ASP A 1 187 ? -12.977 -17.203 -5.094 1 97.75 187 ASP A C 1
ATOM 1310 O O . ASP A 1 187 ? -12.797 -18.344 -4.648 1 97.75 187 ASP A O 1
ATOM 1314 N N . LEU A 1 188 ? -12.219 -16.266 -4.84 1 98.75 188 LEU A N 1
ATOM 1315 C CA . LEU A 1 188 ? -11.312 -16.297 -3.695 1 98.75 188 LEU A CA 1
ATOM 1316 C C . LEU A 1 188 ? -11.977 -15.695 -2.463 1 98.75 188 LEU A C 1
ATOM 1318 O O . LEU A 1 188 ? -12.344 -14.516 -2.463 1 98.75 188 LEU A O 1
ATOM 1322 N N . ASP A 1 189 ? -12.125 -16.5 -1.439 1 98.62 189 ASP A N 1
ATOM 1323 C CA . ASP A 1 189 ? -12.75 -16.062 -0.198 1 98.62 189 ASP A CA 1
ATOM 1324 C C . ASP A 1 189 ? -12.023 -14.852 0.389 1 98.62 189 ASP A C 1
ATOM 1326 O O . ASP A 1 189 ? -10.789 -14.82 0.432 1 98.62 189 ASP A O 1
ATOM 1330 N N . ARG A 1 190 ? -12.797 -13.875 0.861 1 98.62 190 ARG A N 1
ATOM 1331 C CA . ARG A 1 190 ? -12.227 -12.625 1.36 1 98.62 190 ARG A CA 1
ATOM 1332 C C . ARG A 1 190 ? -11.312 -12.883 2.555 1 98.62 190 ARG A C 1
ATOM 1334 O O . ARG A 1 190 ? -10.258 -12.258 2.68 1 98.62 190 ARG A O 1
ATOM 1341 N N . GLN A 1 191 ? -11.766 -13.742 3.42 1 98.31 191 GLN A N 1
ATOM 1342 C CA . GLN A 1 191 ? -10.953 -14.039 4.594 1 98.31 191 GLN A CA 1
ATOM 1343 C C . GLN A 1 191 ? -9.641 -14.719 4.199 1 98.31 191 GLN A C 1
ATOM 1345 O O . GLN A 1 191 ? -8.602 -14.469 4.805 1 98.31 191 GLN A O 1
ATOM 1350 N N . LYS A 1 192 ? -9.688 -15.586 3.215 1 97.81 192 LYS A N 1
ATOM 1351 C CA . LYS A 1 192 ? -8.484 -16.234 2.721 1 97.81 192 LYS A CA 1
ATOM 1352 C C . LYS A 1 192 ? -7.547 -15.234 2.055 1 97.81 192 LYS A C 1
ATOM 1354 O O . LYS A 1 192 ? -6.328 -15.281 2.258 1 97.81 192 LYS A O 1
ATOM 1359 N N . MET A 1 193 ? -8.18 -14.375 1.283 1 98.19 193 MET A N 1
ATOM 1360 C CA . MET A 1 193 ? -7.395 -13.312 0.655 1 98.19 193 MET A CA 1
ATOM 1361 C C . MET A 1 193 ? -6.699 -12.453 1.707 1 98.19 193 MET A C 1
ATOM 1363 O O . MET A 1 193 ? -5.508 -12.172 1.595 1 98.19 193 MET A O 1
ATOM 1367 N N . TYR A 1 194 ? -7.453 -12.055 2.732 1 98.75 194 TYR A N 1
ATOM 1368 C CA . TYR A 1 194 ? -6.91 -11.273 3.838 1 98.75 194 TYR A CA 1
ATOM 1369 C C . TYR A 1 194 ? -5.738 -12 4.496 1 98.75 194 TYR A C 1
ATOM 1371 O O . TYR A 1 194 ? -4.688 -11.406 4.73 1 98.75 194 TYR A O 1
ATOM 1379 N N . GLU A 1 195 ? -5.844 -13.258 4.738 1 97.56 195 GLU A N 1
ATOM 1380 C CA . GLU A 1 195 ? -4.824 -14.062 5.398 1 97.56 195 GLU A CA 1
ATOM 1381 C C . GLU A 1 195 ? -3.555 -14.148 4.555 1 97.56 195 GLU A C 1
ATOM 1383 O O . GLU A 1 195 ? -2.451 -13.945 5.062 1 97.56 195 GLU A O 1
ATOM 1388 N N . VAL A 1 196 ? -3.715 -14.414 3.342 1 98.12 196 VAL A N 1
ATOM 1389 C CA . VAL A 1 196 ? -2.572 -14.594 2.453 1 98.12 196 VAL A CA 1
ATOM 1390 C C . VAL A 1 196 ? -1.834 -13.273 2.279 1 98.12 196 VAL A C 1
ATOM 1392 O O . VAL A 1 196 ? -0.622 -13.195 2.494 1 98.12 196 VAL A O 1
ATOM 1395 N N . VAL A 1 197 ? -2.551 -12.195 2.002 1 98.56 197 VAL A N 1
ATOM 1396 C CA . VAL A 1 197 ? -1.921 -10.938 1.604 1 98.56 197 VAL A CA 1
ATOM 1397 C C . VAL A 1 197 ? -1.339 -10.242 2.832 1 98.56 197 VAL A C 1
ATOM 1399 O O . VAL A 1 197 ? -0.282 -9.609 2.752 1 98.56 197 VAL A O 1
ATOM 1402 N N . SER A 1 198 ? -1.999 -10.352 4.023 1 97.94 198 SER A N 1
ATOM 1403 C CA . SER A 1 198 ? -1.491 -9.734 5.246 1 97.94 198 SER A CA 1
ATOM 1404 C C . SER A 1 198 ? -0.135 -10.312 5.633 1 97.94 198 SER A C 1
ATOM 1406 O O . SER A 1 198 ? 0.6 -9.711 6.418 1 97.94 198 SER A O 1
ATOM 1408 N N . ASN A 1 199 ? 0.226 -11.43 5.043 1 96.88 199 ASN A N 1
ATOM 1409 C CA . ASN A 1 199 ? 1.502 -12.078 5.332 1 96.88 199 ASN A CA 1
ATOM 1410 C C . ASN A 1 199 ? 2.404 -12.109 4.102 1 96.88 199 ASN A C 1
ATOM 1412 O O . ASN A 1 199 ? 3.316 -12.938 4.02 1 96.88 199 ASN A O 1
ATOM 1416 N N . SER A 1 200 ? 2.078 -11.336 3.197 1 98.12 200 SER A N 1
ATOM 1417 C CA . SER A 1 200 ? 2.805 -11.328 1.931 1 98.12 200 SER A CA 1
ATOM 1418 C C . SER A 1 200 ? 3.18 -9.906 1.523 1 98.12 200 SER A C 1
ATOM 1420 O O . SER A 1 200 ? 3.021 -8.969 2.307 1 98.12 200 SER A O 1
ATOM 1422 N N . SER A 1 201 ? 3.691 -9.734 0.343 1 98.44 201 SER A N 1
ATOM 1423 C CA . SER A 1 201 ? 4.328 -8.492 -0.096 1 98.44 201 SER A CA 1
ATOM 1424 C C . SER A 1 201 ? 3.291 -7.473 -0.548 1 98.44 201 SER A C 1
ATOM 1426 O O . SER A 1 201 ? 3.617 -6.305 -0.766 1 98.44 201 SER A O 1
ATOM 1428 N N . GLY A 1 202 ? 2.035 -7.859 -0.623 1 98.75 202 GLY A N 1
ATOM 1429 C CA . GLY A 1 202 ? 0.985 -6.918 -0.979 1 98.75 202 GLY A CA 1
ATOM 1430 C C . GLY A 1 202 ? 0.423 -6.172 0.217 1 98.75 202 GLY A C 1
ATOM 1431 O O . GLY A 1 202 ? -0.383 -5.254 0.058 1 98.75 202 GLY A O 1
ATOM 1432 N N . ARG A 1 203 ? 0.879 -6.488 1.425 1 98.69 203 ARG A N 1
ATOM 1433 C CA . ARG A 1 203 ? 0.257 -5.977 2.643 1 98.69 203 ARG A CA 1
ATOM 1434 C C . ARG A 1 203 ? 0.481 -4.473 2.781 1 98.69 203 ARG A C 1
ATOM 1436 O O . ARG A 1 203 ? 1.498 -3.947 2.324 1 98.69 203 ARG A O 1
ATOM 1443 N N . ASN A 1 204 ? -0.429 -3.82 3.377 1 98.88 204 ASN A N 1
ATOM 1444 C CA . ASN A 1 204 ? -0.393 -2.4 3.709 1 98.88 204 ASN A CA 1
ATOM 1445 C C . ASN A 1 204 ? -1.302 -2.078 4.891 1 98.88 204 ASN A C 1
ATOM 1447 O O . ASN A 1 204 ? -2.014 -2.951 5.387 1 98.88 204 ASN A O 1
ATOM 1451 N N . TRP A 1 205 ? -1.285 -0.879 5.32 1 98.81 205 TRP A N 1
ATOM 1452 C CA . TRP A 1 205 ? -2.025 -0.456 6.504 1 98.81 205 TRP A CA 1
ATOM 1453 C C . TRP A 1 205 ? -3.527 -0.619 6.293 1 98.81 205 TRP A C 1
ATOM 1455 O O . TRP A 1 205 ? -4.242 -1.055 7.199 1 98.81 205 TRP A O 1
ATOM 1465 N N . SER A 1 206 ? -4.062 -0.239 5.086 1 98.81 206 SER A N 1
ATOM 1466 C CA . SER A 1 206 ? -5.488 -0.338 4.809 1 98.81 206 SER A CA 1
ATOM 1467 C C . SER A 1 206 ? -5.992 -1.767 4.992 1 98.81 206 SER A C 1
ATOM 1469 O O . SER A 1 206 ? -7.055 -1.985 5.578 1 98.81 206 SER A O 1
ATOM 1471 N N . LEU A 1 207 ? -5.191 -2.697 4.543 1 98.81 207 LEU A N 1
ATOM 1472 C CA . LEU A 1 207 ? -5.559 -4.102 4.68 1 98.81 207 LEU A CA 1
ATOM 1473 C C . LEU A 1 207 ? -5.465 -4.551 6.133 1 98.81 207 LEU A C 1
ATOM 1475 O O . LEU A 1 207 ? -6.414 -5.117 6.676 1 98.81 207 LEU A O 1
ATOM 1479 N N . GLU A 1 208 ? -4.426 -4.219 6.832 1 98.5 208 GLU A N 1
ATOM 1480 C CA . GLU A 1 208 ? -4.074 -4.809 8.125 1 98.5 208 GLU A CA 1
ATOM 1481 C C . GLU A 1 208 ? -4.824 -4.125 9.266 1 98.5 208 GLU A C 1
ATOM 1483 O O . GLU A 1 208 ? -5.219 -4.777 10.234 1 98.5 208 GLU A O 1
ATOM 1488 N N . ALA A 1 209 ? -5.016 -2.799 9.164 1 98.19 209 ALA A N 1
ATOM 1489 C CA . ALA A 1 209 ? -5.488 -2.031 10.32 1 98.19 209 ALA A CA 1
ATOM 1490 C C . ALA A 1 209 ? -6.836 -1.378 10.023 1 98.19 209 ALA A C 1
ATOM 1492 O O . ALA A 1 209 ? -7.559 -0.991 10.945 1 98.19 209 ALA A O 1
ATOM 1493 N N . TYR A 1 210 ? -7.219 -1.3 8.797 1 98.62 210 TYR A N 1
ATOM 1494 C CA . TYR A 1 210 ? -8.383 -0.525 8.383 1 98.62 210 TYR A CA 1
ATOM 1495 C C . TYR A 1 210 ? -9.102 -1.203 7.227 1 98.62 210 TYR A C 1
ATOM 1497 O O . TYR A 1 210 ? -9.453 -0.553 6.238 1 98.62 210 TYR A O 1
ATOM 1505 N N . CYS A 1 211 ? -9.234 -2.52 7.324 1 98.88 211 CYS A N 1
ATOM 1506 C CA . CYS A 1 211 ? -9.719 -3.363 6.238 1 98.88 211 CYS A CA 1
ATOM 1507 C C . CYS A 1 211 ? -11.07 -2.873 5.73 1 98.88 211 CYS A C 1
ATOM 1509 O O . CYS A 1 211 ? -11.992 -2.66 6.52 1 98.88 211 CYS A O 1
ATOM 1511 N N . PRO A 1 212 ? -11.242 -2.703 4.445 1 98.88 212 PRO A N 1
ATOM 1512 C CA . PRO A 1 212 ? -12.484 -2.146 3.895 1 98.88 212 PRO A CA 1
ATOM 1513 C C . PRO A 1 212 ? -13.578 -3.201 3.717 1 98.88 212 PRO A C 1
ATOM 1515 O O . PRO A 1 212 ? -14.695 -2.871 3.328 1 98.88 212 PRO A O 1
ATOM 1518 N N . ALA A 1 213 ? -13.328 -4.457 3.961 1 98.81 213 ALA A N 1
ATOM 1519 C CA . ALA A 1 213 ? -14.297 -5.539 3.803 1 98.81 213 ALA A CA 1
ATOM 1520 C C . ALA A 1 213 ? -14.984 -5.859 5.129 1 98.81 213 ALA A C 1
ATOM 1522 O O . ALA A 1 213 ? -14.336 -6.289 6.082 1 98.81 213 ALA A O 1
ATOM 1523 N N . PRO A 1 214 ? -16.344 -5.695 5.184 1 98.62 214 PRO A N 1
ATOM 1524 C CA . PRO A 1 214 ? -17.031 -5.988 6.434 1 98.62 214 PRO A CA 1
ATOM 1525 C C . PRO A 1 214 ? -16.797 -7.41 6.934 1 98.62 214 PRO A C 1
ATOM 1527 O O . PRO A 1 214 ? -16.844 -8.359 6.148 1 98.62 214 PRO A O 1
ATOM 1530 N N . GLY A 1 215 ? -16.438 -7.523 8.195 1 98.5 215 GLY A N 1
ATOM 1531 C CA . GLY A 1 215 ? -16.297 -8.828 8.82 1 98.5 215 GLY A CA 1
ATOM 1532 C C . GLY A 1 215 ? -14.922 -9.445 8.617 1 98.5 215 GLY A C 1
ATOM 1533 O O . GLY A 1 215 ? -14.648 -10.539 9.109 1 98.5 215 GLY A O 1
ATOM 1534 N N . VAL A 1 216 ? -14.023 -8.766 7.895 1 98.75 216 VAL A N 1
ATOM 1535 C CA . VAL A 1 216 ? -12.688 -9.281 7.602 1 98.75 216 VAL A CA 1
ATOM 1536 C C . VAL A 1 216 ? -11.641 -8.445 8.336 1 98.75 216 VAL A C 1
ATOM 1538 O O . VAL A 1 216 ? -11.633 -7.219 8.234 1 98.75 216 VAL A O 1
ATOM 1541 N N . GLY A 1 217 ? -10.75 -9.109 9.07 1 97.75 217 GLY A N 1
ATOM 1542 C CA . GLY A 1 217 ? -9.711 -8.398 9.797 1 97.75 217 GLY A CA 1
ATOM 1543 C C . GLY A 1 217 ? -10.25 -7.648 11.008 1 97.75 217 GLY A C 1
ATOM 1544 O O . GLY A 1 217 ? -11.195 -8.094 11.648 1 97.75 217 GLY A O 1
ATOM 1545 N N . PRO A 1 218 ? -9.609 -6.543 11.43 1 98 218 PRO A N 1
ATOM 1546 C CA . PRO A 1 218 ? -10.062 -5.777 12.594 1 98 218 PRO A CA 1
ATOM 1547 C C . PRO A 1 218 ? -11.383 -5.051 12.344 1 98 218 PRO A C 1
ATOM 1549 O O . PRO A 1 218 ? -11.773 -4.852 11.188 1 98 218 PRO A O 1
ATOM 1552 N N . LYS A 1 219 ? -12.016 -4.707 13.461 1 98.06 219 LYS A N 1
ATOM 1553 C CA . LYS A 1 219 ? -13.211 -3.881 13.32 1 98.06 219 LYS A CA 1
ATOM 1554 C C . LYS A 1 219 ? -12.859 -2.496 12.789 1 98.06 219 LYS A C 1
ATOM 1556 O O . LYS A 1 219 ? -11.953 -1.837 13.297 1 98.06 219 LYS A O 1
ATOM 1561 N N . THR A 1 220 ? -13.492 -2.072 11.742 1 98.38 220 THR A N 1
ATOM 1562 C CA . THR A 1 220 ? -13.258 -0.802 11.062 1 98.38 220 THR A CA 1
ATOM 1563 C C . THR A 1 220 ? -14.578 -0.153 10.656 1 98.38 220 THR A C 1
ATOM 1565 O O . THR A 1 220 ? -15.648 -0.716 10.891 1 98.38 220 THR A O 1
ATOM 1568 N N . PRO A 1 221 ? -14.555 1.014 10.047 1 98.44 221 PRO A N 1
ATOM 1569 C CA . PRO A 1 221 ? -15.781 1.653 9.547 1 98.44 221 PRO A CA 1
ATOM 1570 C C . PRO A 1 221 ? -16.547 0.769 8.57 1 98.44 221 PRO A C 1
ATOM 1572 O O . PRO A 1 221 ? -17.766 0.907 8.445 1 98.44 221 PRO A O 1
ATOM 1575 N N . ALA A 1 222 ? -15.844 -0.17 7.91 1 98.69 222 ALA A N 1
ATOM 1576 C CA . ALA A 1 222 ? -16.516 -1.11 7.02 1 98.69 222 ALA A CA 1
ATOM 1577 C C . ALA A 1 222 ? -17.578 -1.919 7.77 1 98.69 222 ALA A C 1
ATOM 1579 O O . ALA A 1 222 ? -18.562 -2.363 7.184 1 98.69 222 ALA A O 1
ATOM 1580 N N . ASP A 1 223 ? -17.438 -2.098 9.094 1 98.62 223 ASP A N 1
ATOM 1581 C CA . ASP A 1 223 ? -18.312 -2.932 9.914 1 98.62 223 ASP A CA 1
ATOM 1582 C C . ASP A 1 223 ? -19.453 -2.111 10.508 1 98.62 223 ASP A C 1
ATOM 1584 O O . ASP A 1 223 ? -20.297 -2.643 11.234 1 98.62 223 ASP A O 1
ATOM 1588 N N . ASN A 1 224 ? -19.5 -0.847 10.258 1 98.06 224 ASN A N 1
ATOM 1589 C CA . ASN A 1 224 ? -20.531 0.038 10.781 1 98.06 224 ASN A CA 1
ATOM 1590 C C . ASN A 1 224 ? -21.172 0.862 9.672 1 98.06 224 ASN A C 1
ATOM 1592 O O . ASN A 1 224 ? -21.375 2.068 9.828 1 98.06 224 ASN A O 1
ATOM 1596 N N . GLY A 1 225 ? -21.359 0.189 8.602 1 98.06 225 GLY A N 1
ATOM 1597 C CA . GLY A 1 225 ? -22.047 0.826 7.484 1 98.06 225 GLY A CA 1
ATOM 1598 C C . GLY A 1 225 ? -21.234 1.932 6.84 1 98.06 225 GLY A C 1
ATOM 1599 O O . GLY A 1 225 ? -21.797 2.869 6.27 1 98.06 225 GLY A O 1
ATOM 1600 N N . TYR A 1 226 ? -19.906 1.979 7.027 1 98.62 226 TYR A N 1
ATOM 1601 C CA . TYR A 1 226 ? -18.984 2.941 6.457 1 98.62 226 TYR A CA 1
ATOM 1602 C C . TYR A 1 226 ? -19.266 4.348 6.961 1 98.62 226 TYR A C 1
ATOM 1604 O O . TYR A 1 226 ? -19.125 5.324 6.223 1 98.62 226 TYR A O 1
ATOM 1612 N N . LEU A 1 227 ? -19.844 4.367 8.188 1 98.12 227 LEU A N 1
ATOM 1613 C CA . LEU A 1 227 ? -19.781 5.648 8.891 1 98.12 227 LEU A CA 1
ATOM 1614 C C . LEU A 1 227 ? -18.328 6.105 9.062 1 98.12 227 LEU A C 1
ATOM 1616 O O . LEU A 1 227 ? -17.469 5.316 9.453 1 98.12 227 LEU A O 1
ATOM 1620 N N . PRO A 1 228 ? -18.094 7.305 8.812 1 96.75 228 PRO A N 1
ATOM 1621 C CA . PRO A 1 228 ? -16.703 7.707 8.578 1 96.75 228 PRO A CA 1
ATOM 1622 C C . PRO A 1 228 ? -15.875 7.719 9.859 1 96.75 228 PRO A C 1
ATOM 1624 O O . PRO A 1 228 ? -16.266 8.328 10.859 1 96.75 228 PRO A O 1
ATOM 1627 N N . GLY A 1 229 ? -14.859 6.996 9.898 1 94.94 229 GLY A N 1
ATOM 1628 C CA . GLY A 1 229 ? -13.719 7.312 10.742 1 94.94 229 GLY A CA 1
ATOM 1629 C C . GLY A 1 229 ? -12.812 8.375 10.148 1 94.94 229 GLY A C 1
ATOM 1630 O O . GLY A 1 229 ? -12.32 9.25 10.859 1 94.94 229 GLY A O 1
ATOM 1631 N N . PHE A 1 230 ? -12.719 8.367 8.914 1 96.81 230 PHE A N 1
ATOM 1632 C CA . PHE A 1 230 ? -12.062 9.328 8.039 1 96.81 230 PHE A CA 1
ATOM 1633 C C . PHE A 1 230 ? -12.828 9.484 6.734 1 96.81 230 PHE A C 1
ATOM 1635 O O . PHE A 1 230 ? -12.805 8.586 5.887 1 96.81 230 PHE A O 1
ATOM 1642 N N . SER A 1 231 ? -13.461 10.586 6.516 1 97.62 231 SER A N 1
ATOM 1643 C CA . SER A 1 231 ? -14.43 10.719 5.426 1 97.62 231 SER A CA 1
ATOM 1644 C C . SER A 1 231 ? -13.727 10.719 4.07 1 97.62 231 SER A C 1
ATOM 1646 O O . SER A 1 231 ? -12.562 11.102 3.967 1 97.62 231 SER A O 1
ATOM 1648 N N . SER A 1 232 ? -14.453 10.352 3.051 1 98.75 232 SER A N 1
ATOM 1649 C CA . SER A 1 232 ? -13.945 10.391 1.683 1 98.75 232 SER A CA 1
ATOM 1650 C C . SER A 1 232 ? -13.617 11.82 1.256 1 98.75 232 SER A C 1
ATOM 1652 O O . SER A 1 232 ? -12.695 12.047 0.474 1 98.75 232 SER A O 1
ATOM 1654 N N . GLU A 1 233 ? -14.352 12.844 1.808 1 98 233 GLU A N 1
ATOM 1655 C CA . GLU A 1 233 ? -14.078 14.242 1.507 1 98 233 GLU A CA 1
ATOM 1656 C C . GLU A 1 233 ? -12.719 14.672 2.055 1 98 233 GLU A C 1
ATOM 1658 O O . GLU A 1 233 ? -11.977 15.398 1.391 1 98 233 GLU A O 1
ATOM 1663 N N . PHE A 1 234 ? -12.414 14.219 3.24 1 96.94 234 PHE A N 1
ATOM 1664 C CA . PHE A 1 234 ? -11.133 14.547 3.842 1 96.94 234 PHE A CA 1
ATOM 1665 C C . PHE A 1 234 ? -9.992 13.883 3.084 1 96.94 234 PHE A C 1
ATOM 1667 O O . PHE A 1 234 ? -8.953 14.508 2.84 1 96.94 234 PHE A O 1
ATOM 1674 N N . MET A 1 235 ? -10.156 12.625 2.672 1 98.62 235 MET A N 1
ATOM 1675 C CA . MET A 1 235 ? -9.164 11.93 1.854 1 98.62 235 MET A CA 1
ATOM 1676 C C . MET A 1 235 ? -8.93 12.672 0.542 1 98.62 235 MET A C 1
ATOM 1678 O O . MET A 1 235 ? -7.785 12.898 0.152 1 98.62 235 MET A O 1
ATOM 1682 N N . LEU A 1 236 ? -10.062 13.047 -0.083 1 98.81 236 LEU A N 1
ATOM 1683 C CA . LEU A 1 236 ? -9.961 13.789 -1.334 1 98.81 236 LEU A CA 1
ATOM 1684 C C . LEU A 1 236 ? -9.227 15.109 -1.123 1 98.81 236 LEU A C 1
ATOM 1686 O O . LEU A 1 236 ? -8.383 15.492 -1.935 1 98.81 236 LEU A O 1
ATOM 1690 N N . GLY A 1 237 ? -9.555 15.812 -0.044 1 98.25 237 GLY A N 1
ATOM 1691 C CA . GLY A 1 237 ? -8.867 17.062 0.262 1 98.25 237 GLY A CA 1
ATOM 1692 C C . GLY A 1 237 ? -7.367 16.906 0.387 1 98.25 237 GLY A C 1
ATOM 1693 O O . GLY A 1 237 ? -6.605 17.688 -0.189 1 98.25 237 GLY A O 1
ATOM 1694 N N . ASP A 1 238 ? -6.93 15.914 1.15 1 98.38 238 ASP A N 1
ATOM 1695 C CA . ASP A 1 238 ? -5.504 15.664 1.331 1 98.38 238 ASP A CA 1
ATOM 1696 C C . ASP A 1 238 ? -4.836 15.312 0.004 1 98.38 238 ASP A C 1
ATOM 1698 O O . ASP A 1 238 ? -3.717 15.758 -0.269 1 98.38 238 ASP A O 1
ATOM 1702 N N . LEU A 1 239 ? -5.512 14.492 -0.798 1 98.88 239 LEU A N 1
ATOM 1703 C CA . LEU A 1 239 ? -4.977 14.109 -2.102 1 98.88 239 LEU A CA 1
ATOM 1704 C C . LEU A 1 239 ? -4.816 15.328 -3.002 1 98.88 239 LEU A C 1
ATOM 1706 O O . LEU A 1 239 ? -3.814 15.461 -3.707 1 98.88 239 LEU A O 1
ATOM 1710 N N . ARG A 1 240 ? -5.789 16.188 -2.961 1 98.75 240 ARG A N 1
ATOM 1711 C CA . ARG A 1 240 ? -5.707 17.391 -3.773 1 98.75 240 ARG A CA 1
ATOM 1712 C C . ARG A 1 240 ? -4.551 18.281 -3.326 1 98.75 240 ARG A C 1
ATOM 1714 O O . ARG A 1 240 ? -3.83 18.844 -4.156 1 98.75 240 ARG A O 1
ATOM 1721 N N . MET A 1 241 ? -4.375 18.438 -2.055 1 98.38 241 MET A N 1
ATOM 1722 C CA . MET A 1 241 ? -3.264 19.219 -1.545 1 98.38 241 MET A CA 1
ATOM 1723 C C . MET A 1 241 ? -1.927 18.578 -1.908 1 98.38 241 MET A C 1
ATOM 1725 O O . MET A 1 241 ? -0.967 19.281 -2.234 1 98.38 241 MET A O 1
ATOM 1729 N N . ALA A 1 242 ? -1.855 17.234 -1.825 1 98.62 242 ALA A N 1
ATOM 1730 C CA . ALA A 1 242 ? -0.646 16.547 -2.252 1 98.62 242 ALA A CA 1
ATOM 1731 C C . ALA A 1 242 ? -0.355 16.797 -3.729 1 98.62 242 ALA A C 1
ATOM 1733 O O . ALA A 1 242 ? 0.793 17.047 -4.105 1 98.62 242 ALA A O 1
ATOM 1734 N N . GLN A 1 243 ? -1.408 16.797 -4.551 1 98.69 243 GLN A N 1
ATOM 1735 C CA . GLN A 1 243 ? -1.237 17.031 -5.98 1 98.69 243 GLN A CA 1
ATOM 1736 C C . GLN A 1 243 ? -0.803 18.469 -6.254 1 98.69 243 GLN A C 1
ATOM 1738 O O . GLN A 1 243 ? 0.008 18.719 -7.145 1 98.69 243 GLN A O 1
ATOM 1743 N N . LEU A 1 244 ? -1.369 19.391 -5.512 1 98 244 LEU A N 1
ATOM 1744 C CA . LEU A 1 244 ? -0.94 20.781 -5.629 1 98 244 LEU A CA 1
ATOM 1745 C C . LEU A 1 244 ? 0.546 20.922 -5.316 1 98 244 LEU A C 1
ATOM 1747 O O . LEU A 1 244 ? 1.275 21.609 -6.031 1 98 244 LEU A O 1
ATOM 1751 N N . SER A 1 245 ? 0.989 20.25 -4.285 1 97.81 245 SER A N 1
ATOM 1752 C CA . SER A 1 245 ? 2.393 20.297 -3.889 1 97.81 245 SER A CA 1
ATOM 1753 C C . SER A 1 245 ? 3.283 19.625 -4.934 1 97.81 245 SER A C 1
ATOM 1755 O O . SER A 1 245 ? 4.363 20.125 -5.246 1 97.81 245 SER A O 1
ATOM 1757 N N . ALA A 1 246 ? 2.828 18.5 -5.457 1 97.94 246 ALA A N 1
ATOM 1758 C CA . ALA A 1 246 ? 3.586 17.797 -6.488 1 97.94 246 ALA A CA 1
ATOM 1759 C C . ALA A 1 246 ? 3.734 18.656 -7.742 1 97.94 246 ALA A C 1
ATOM 1761 O O . ALA A 1 246 ? 4.82 18.734 -8.32 1 97.94 246 ALA A O 1
ATOM 1762 N N . GLN A 1 247 ? 2.65 19.281 -8.148 1 97.38 247 GLN A N 1
ATOM 1763 C CA . GLN A 1 247 ? 2.676 20.141 -9.328 1 97.38 247 GLN A CA 1
ATOM 1764 C C . GLN A 1 247 ? 3.639 21.312 -9.133 1 97.38 247 GLN A C 1
ATOM 1766 O O . GLN A 1 247 ? 4.445 21.609 -10.016 1 97.38 247 GLN A O 1
ATOM 1771 N N . SER A 1 248 ? 3.525 21.922 -7.988 1 96.88 248 SER A N 1
ATOM 1772 C CA . SER A 1 248 ? 4.379 23.062 -7.688 1 96.88 248 SER A CA 1
ATOM 1773 C C . SER A 1 248 ? 5.852 22.672 -7.672 1 96.88 248 SER A C 1
ATOM 1775 O O . SER A 1 248 ? 6.715 23.453 -8.078 1 96.88 248 SER A O 1
ATOM 1777 N N . ALA A 1 249 ? 6.129 21.484 -7.246 1 96.62 249 ALA A N 1
ATOM 1778 C CA . ALA A 1 249 ? 7.504 21.016 -7.102 1 96.62 249 ALA A CA 1
ATOM 1779 C C . ALA A 1 249 ? 7.973 20.297 -8.359 1 96.62 249 ALA A C 1
ATOM 1781 O O . ALA A 1 249 ? 9.086 19.766 -8.406 1 96.62 249 ALA A O 1
ATOM 1782 N N . ASP A 1 250 ? 7.133 20.188 -9.383 1 96.31 250 ASP A N 1
ATOM 1783 C CA . ASP A 1 250 ? 7.418 19.5 -10.633 1 96.31 250 ASP A CA 1
ATOM 1784 C C . ASP A 1 250 ? 7.773 18.031 -10.383 1 96.31 250 ASP A C 1
ATOM 1786 O O . ASP A 1 250 ? 8.805 17.547 -10.852 1 96.31 250 ASP A O 1
ATOM 1790 N N . ALA A 1 251 ? 7.027 17.406 -9.57 1 96.69 251 ALA A N 1
ATOM 1791 C CA . ALA A 1 251 ? 7.168 15.984 -9.289 1 96.69 251 ALA A CA 1
ATOM 1792 C C . ALA A 1 251 ? 6.074 15.172 -9.984 1 96.69 251 ALA A C 1
ATOM 1794 O O . ALA A 1 251 ? 4.91 15.578 -9.992 1 96.69 251 ALA A O 1
ATOM 1795 N N . ASP A 1 252 ? 6.445 14.062 -10.602 1 97 252 ASP A N 1
ATOM 1796 C CA . ASP A 1 252 ? 5.5 13.156 -11.258 1 97 252 ASP A CA 1
ATOM 1797 C C . ASP A 1 252 ? 4.934 12.148 -10.266 1 97 252 ASP A C 1
ATOM 1799 O O . ASP A 1 252 ? 5.68 11.367 -9.664 1 97 252 ASP A O 1
ATOM 1803 N N . THR A 1 253 ? 3.605 12.148 -10.055 1 98.25 253 THR A N 1
ATOM 1804 C CA . THR A 1 253 ? 2.949 11.219 -9.141 1 98.25 253 THR A CA 1
ATOM 1805 C C . THR A 1 253 ? 1.701 10.625 -9.781 1 98.25 253 THR A C 1
ATOM 1807 O O . THR A 1 253 ? 0.587 10.828 -9.297 1 98.25 253 THR A O 1
ATOM 1810 N N . PRO A 1 254 ? 1.857 9.844 -10.82 1 98.69 254 PRO A N 1
ATOM 1811 C CA . PRO A 1 254 ? 0.703 9.359 -11.586 1 98.69 254 PRO A CA 1
ATOM 1812 C C . PRO A 1 254 ? -0.244 8.508 -10.742 1 98.69 254 PRO A C 1
ATOM 1814 O O . PRO A 1 254 ? -1.463 8.578 -10.914 1 98.69 254 PRO A O 1
ATOM 1817 N N . MET A 1 255 ? 0.22 7.652 -9.844 1 98.75 255 MET A N 1
ATOM 1818 C CA . MET A 1 255 ? -0.649 6.832 -9.008 1 98.75 255 MET A CA 1
ATOM 1819 C C . MET A 1 255 ? -1.517 7.699 -8.109 1 98.75 255 MET A C 1
ATOM 1821 O O . MET A 1 255 ? -2.723 7.477 -7.992 1 98.75 255 MET A O 1
ATOM 1825 N N . ALA A 1 256 ? -0.876 8.68 -7.492 1 98.81 256 ALA A N 1
ATOM 1826 C CA . ALA A 1 256 ? -1.609 9.594 -6.617 1 98.81 256 ALA A CA 1
ATOM 1827 C C . ALA A 1 256 ? -2.615 10.422 -7.406 1 98.81 256 ALA A C 1
ATOM 1829 O O . ALA A 1 256 ? -3.703 10.727 -6.914 1 98.81 256 ALA A O 1
ATOM 1830 N N . ALA A 1 257 ? -2.199 10.828 -8.602 1 98.88 257 ALA A N 1
ATOM 1831 C CA . ALA A 1 257 ? -3.109 11.586 -9.453 1 98.88 257 ALA A CA 1
ATOM 1832 C C . ALA A 1 257 ? -4.359 10.773 -9.773 1 98.88 257 ALA A C 1
ATOM 1834 O O . ALA A 1 257 ? -5.477 11.297 -9.734 1 98.88 257 ALA A O 1
ATOM 1835 N N . LEU A 1 258 ? -4.184 9.523 -10.07 1 98.94 258 LEU A N 1
ATOM 1836 C CA . LEU A 1 258 ? -5.336 8.672 -10.359 1 98.94 258 LEU A CA 1
ATOM 1837 C C . LEU A 1 258 ? -6.195 8.477 -9.117 1 98.94 258 LEU A C 1
ATOM 1839 O O . LEU A 1 258 ? -7.426 8.484 -9.203 1 98.94 258 LEU A O 1
ATOM 1843 N N . ALA A 1 259 ? -5.57 8.266 -7.996 1 98.94 259 ALA A N 1
ATOM 1844 C CA . ALA A 1 259 ? -6.324 8.156 -6.75 1 98.94 259 ALA A CA 1
ATOM 1845 C C . ALA A 1 259 ? -7.18 9.398 -6.52 1 98.94 259 ALA A C 1
ATOM 1847 O O . ALA A 1 259 ? -8.344 9.289 -6.113 1 98.94 259 ALA A O 1
ATOM 1848 N N . THR A 1 260 ? -6.566 10.586 -6.766 1 98.94 260 THR A N 1
ATOM 1849 C CA . THR A 1 260 ? -7.285 11.844 -6.617 1 98.94 260 THR A CA 1
ATOM 1850 C C . THR A 1 260 ? -8.516 11.875 -7.516 1 98.94 260 THR A C 1
ATOM 1852 O O . THR A 1 260 ? -9.609 12.242 -7.074 1 98.94 260 THR A O 1
ATOM 1855 N N . GLU A 1 261 ? -8.336 11.414 -8.734 1 98.88 261 GLU A N 1
ATOM 1856 C CA . GLU A 1 261 ? -9.438 11.398 -9.695 1 98.88 261 GLU A CA 1
ATOM 1857 C C . GLU A 1 261 ? -10.547 10.445 -9.25 1 98.88 261 GLU A C 1
ATOM 1859 O O . GLU A 1 261 ? -11.727 10.773 -9.359 1 98.88 261 GLU A O 1
ATOM 1864 N N . LEU A 1 262 ? -10.219 9.297 -8.805 1 98.88 262 LEU A N 1
ATOM 1865 C CA . LEU A 1 262 ? -11.188 8.281 -8.406 1 98.88 262 LEU A CA 1
ATOM 1866 C C . LEU A 1 262 ? -11.977 8.742 -7.184 1 98.88 262 LEU A C 1
ATOM 1868 O O . LEU A 1 262 ? -13.195 8.586 -7.133 1 98.88 262 LEU A O 1
ATOM 1872 N N . TYR A 1 263 ? -11.312 9.328 -6.223 1 98.88 263 TYR A N 1
ATOM 1873 C CA . TYR A 1 263 ? -12.023 9.836 -5.051 1 98.88 263 TYR A CA 1
ATOM 1874 C C . TYR A 1 263 ? -12.891 11.031 -5.414 1 98.88 263 TYR A C 1
ATOM 1876 O O . TYR A 1 263 ? -13.969 11.227 -4.84 1 98.88 263 TYR A O 1
ATOM 1884 N N . ALA A 1 264 ? -12.344 11.906 -6.336 1 98.94 264 ALA A N 1
ATOM 1885 C CA . ALA A 1 264 ? -13.156 13.031 -6.785 1 98.94 264 ALA A CA 1
ATOM 1886 C C . ALA A 1 264 ? -14.477 12.547 -7.383 1 98.94 264 ALA A C 1
ATOM 1888 O O . ALA A 1 264 ? -15.547 13.055 -7.035 1 98.94 264 ALA A O 1
ATOM 1889 N N . ARG A 1 265 ? -14.445 11.531 -8.25 1 98.69 265 ARG A N 1
ATOM 1890 C CA . ARG A 1 265 ? -15.648 10.969 -8.852 1 98.69 265 ARG A CA 1
ATOM 1891 C C . ARG A 1 265 ? -16.562 10.359 -7.785 1 98.69 265 ARG A C 1
ATOM 1893 O O . ARG A 1 265 ? -17.781 10.562 -7.812 1 98.69 265 ARG A O 1
ATOM 1900 N N . PHE A 1 266 ? -15.984 9.633 -6.848 1 98.69 266 PHE A N 1
ATOM 1901 C CA . PHE A 1 266 ? -16.734 8.961 -5.789 1 98.69 266 PHE A CA 1
ATOM 1902 C C . PHE A 1 266 ? -17.469 9.969 -4.922 1 98.69 266 PHE A C 1
ATOM 1904 O O . PHE A 1 266 ? -18.672 9.812 -4.672 1 98.69 266 PHE A O 1
ATOM 1911 N N . VAL A 1 267 ? -16.766 11.047 -4.516 1 98.69 267 VAL A N 1
ATOM 1912 C CA . VAL A 1 267 ? -17.297 12.031 -3.578 1 98.69 267 VAL A CA 1
ATOM 1913 C C . VAL A 1 267 ? -18.297 12.945 -4.297 1 98.69 267 VAL A C 1
ATOM 1915 O O . VAL A 1 267 ? -19.359 13.25 -3.764 1 98.69 267 VAL A O 1
ATOM 1918 N N . GLU A 1 268 ? -17.969 13.336 -5.504 1 98.56 268 GLU A N 1
ATOM 1919 C CA . GLU A 1 268 ? -18.688 14.438 -6.148 1 98.56 268 GLU A CA 1
ATOM 1920 C C . GLU A 1 268 ? -19.797 13.906 -7.051 1 98.56 268 GLU A C 1
ATOM 1922 O O . GLU A 1 268 ? -20.766 14.625 -7.34 1 98.56 268 GLU A O 1
ATOM 1927 N N . GLU A 1 269 ? -19.719 12.602 -7.488 1 98.06 269 GLU A N 1
ATOM 1928 C CA . GLU A 1 269 ? -20.641 12.148 -8.523 1 98.06 269 GLU A CA 1
ATOM 1929 C C . GLU A 1 269 ? -21.328 10.844 -8.117 1 98.06 269 GLU A C 1
ATOM 1931 O O . GLU A 1 269 ? -22.375 10.492 -8.656 1 98.06 269 GLU A O 1
ATOM 1936 N N . GLU A 1 270 ? -20.797 10.117 -7.184 1 97.62 270 GLU A N 1
ATOM 1937 C CA . GLU A 1 270 ? -21.25 8.734 -7.039 1 97.62 270 GLU A CA 1
ATOM 1938 C C . GLU A 1 270 ? -21.734 8.461 -5.617 1 97.62 270 GLU A C 1
ATOM 1940 O O . GLU A 1 270 ? -21.672 7.32 -5.148 1 97.62 270 GLU A O 1
ATOM 1945 N N . GLY A 1 271 ? -22.047 9.5 -4.867 1 96.25 271 GLY A N 1
ATOM 1946 C CA . GLY A 1 271 ? -22.656 9.32 -3.564 1 96.25 271 GLY A CA 1
ATOM 1947 C C . GLY A 1 271 ? -21.656 9.008 -2.467 1 96.25 271 GLY A C 1
ATOM 1948 O O . GLY A 1 271 ? -22.031 8.477 -1.417 1 96.25 271 GLY A O 1
ATOM 1949 N N . GLY A 1 272 ? -20.391 9.289 -2.662 1 97.88 272 GLY A N 1
ATOM 1950 C CA . GLY A 1 272 ? -19.359 8.992 -1.688 1 97.88 272 GLY A CA 1
ATOM 1951 C C . GLY A 1 272 ? -19.266 10.016 -0.573 1 97.88 272 GLY A C 1
ATOM 1952 O O . GLY A 1 272 ? -18.656 9.758 0.465 1 97.88 272 GLY A O 1
ATOM 1953 N N . ALA A 1 273 ? -19.906 11.234 -0.78 1 97.88 273 ALA A N 1
ATOM 1954 C CA . ALA A 1 273 ? -19.906 12.266 0.258 1 97.88 273 ALA A CA 1
ATOM 1955 C C . ALA A 1 273 ? -20.547 11.75 1.54 1 97.88 273 ALA A C 1
ATOM 1957 O O . ALA A 1 273 ? -21.609 11.133 1.498 1 97.88 273 ALA A O 1
ATOM 1958 N N . GLY A 1 274 ? -19.875 11.922 2.678 1 97.69 274 GLY A N 1
ATOM 1959 C CA . GLY A 1 274 ? -20.422 11.492 3.959 1 97.69 274 GLY A CA 1
ATOM 1960 C C . GLY A 1 274 ? -20.062 10.055 4.305 1 97.69 274 GLY A C 1
ATOM 1961 O O . GLY A 1 274 ? -20.344 9.594 5.414 1 97.69 274 GLY A O 1
ATOM 1962 N N . LYS A 1 275 ? -19.359 9.367 3.42 1 98.69 275 LYS A N 1
ATOM 1963 C CA . LYS A 1 275 ? -18.938 7.992 3.678 1 98.69 275 LYS A CA 1
ATOM 1964 C C . LYS A 1 275 ? -17.453 7.922 4.023 1 98.69 275 LYS A C 1
ATOM 1966 O O . LYS A 1 275 ? -16.703 8.859 3.744 1 98.69 275 LYS A O 1
ATOM 1971 N N . ASP A 1 276 ? -17.125 6.867 4.699 1 98.81 276 ASP A N 1
ATOM 1972 C CA . ASP A 1 276 ? -15.719 6.59 4.965 1 98.81 276 ASP A CA 1
ATOM 1973 C C . ASP A 1 276 ? -14.938 6.418 3.664 1 98.81 276 ASP A C 1
ATOM 1975 O O . ASP A 1 276 ? -15.477 5.918 2.674 1 98.81 276 ASP A O 1
ATOM 1979 N N . PHE A 1 277 ? -13.672 6.762 3.691 1 98.88 277 PHE A N 1
ATOM 1980 C CA . PHE A 1 277 ? -12.867 6.648 2.48 1 98.88 277 PHE A CA 1
ATOM 1981 C C . PHE A 1 277 ? -12.703 5.188 2.07 1 98.88 277 PHE A C 1
ATOM 1983 O O . PHE A 1 277 ? -12.336 4.895 0.932 1 98.88 277 PHE A O 1
ATOM 1990 N N . SER A 1 278 ? -12.969 4.188 2.906 1 98.94 278 SER A N 1
ATOM 1991 C CA . SER A 1 278 ? -12.922 2.764 2.592 1 98.94 278 SER A CA 1
ATOM 1992 C C . SER A 1 278 ? -14.172 2.32 1.837 1 98.94 278 SER A C 1
ATOM 1994 O O . SER A 1 278 ? -14.219 1.208 1.308 1 98.94 278 SER A O 1
ATOM 1996 N N . ALA A 1 279 ? -15.156 3.199 1.71 1 98.81 279 ALA A N 1
ATOM 1997 C CA . ALA A 1 279 ? -16.391 2.859 1.011 1 98.81 279 ALA A CA 1
ATOM 1998 C C . ALA A 1 279 ? -16.156 2.729 -0.49 1 98.81 279 ALA A C 1
ATOM 2000 O O . ALA A 1 279 ? -17.094 2.445 -1.25 1 98.81 279 ALA A O 1
ATOM 2001 N N . MET A 1 280 ? -14.93 2.857 -0.875 1 98.56 280 MET A N 1
ATOM 2002 C CA . MET A 1 280 ? -14.547 2.568 -2.254 1 98.56 280 MET A CA 1
ATOM 2003 C C . MET A 1 280 ? -14.836 1.113 -2.605 1 98.56 280 MET A C 1
ATOM 2005 O O . MET A 1 280 ? -15.078 0.789 -3.77 1 98.56 280 MET A O 1
ATOM 2009 N N . LEU A 1 281 ? -14.797 0.204 -1.619 1 98.62 281 LEU A N 1
ATOM 2010 C CA . LEU A 1 281 ? -14.992 -1.21 -1.92 1 98.62 281 LEU A CA 1
ATOM 2011 C C . LEU A 1 281 ? -16.391 -1.462 -2.467 1 98.62 281 LEU A C 1
ATOM 2013 O O . LEU A 1 281 ? -16.547 -2.045 -3.543 1 98.62 281 LEU A O 1
ATOM 2017 N N . PRO A 1 282 ? -17.5 -1 -1.743 1 97.94 282 PRO A N 1
ATOM 2018 C CA . PRO A 1 282 ? -18.812 -1.2 -2.369 1 97.94 282 PRO A CA 1
ATOM 2019 C C . PRO A 1 282 ? -18.906 -0.54 -3.742 1 97.94 282 PRO A C 1
ATOM 2021 O O . PRO A 1 282 ? -19.625 -1.037 -4.617 1 97.94 282 PRO A O 1
ATOM 2024 N N . ARG A 1 283 ? -18.219 0.562 -3.938 1 96.75 283 ARG A N 1
ATOM 2025 C CA . ARG A 1 283 ? -18.172 1.199 -5.25 1 96.75 283 ARG A CA 1
ATOM 2026 C C . ARG A 1 283 ? -17.609 0.251 -6.305 1 96.75 283 ARG A C 1
ATOM 2028 O O . ARG A 1 283 ? -18.172 0.133 -7.398 1 96.75 283 ARG A O 1
ATOM 2035 N N . PHE A 1 284 ? -16.5 -0.447 -6.012 1 97 284 PHE A N 1
ATOM 2036 C CA . PHE A 1 284 ? -15.852 -1.358 -6.949 1 97 284 PHE A CA 1
ATOM 2037 C C . PHE A 1 284 ? -16.688 -2.621 -7.137 1 97 284 PHE A C 1
ATOM 2039 O O . PHE A 1 284 ? -16.672 -3.223 -8.211 1 97 284 PHE A O 1
ATOM 2046 N N . GLU A 1 285 ? -17.422 -3.041 -6.121 1 94.75 285 GLU A N 1
ATOM 2047 C CA . GLU A 1 285 ? -18.281 -4.219 -6.215 1 94.75 285 GLU A CA 1
ATOM 2048 C C . GLU A 1 285 ? -19.406 -4.004 -7.219 1 94.75 285 GLU A C 1
ATOM 2050 O O . GLU A 1 285 ? -19.812 -4.934 -7.918 1 94.75 285 GLU A O 1
ATOM 2055 N N . LYS A 1 286 ? -20 -2.822 -7.309 1 88.19 286 LYS A N 1
ATOM 2056 C CA . LYS A 1 286 ? -21.125 -2.496 -8.18 1 88.19 286 LYS A CA 1
ATOM 2057 C C . LYS A 1 286 ? -20.672 -2.4 -9.641 1 88.19 286 LYS A C 1
ATOM 2059 O O . LYS A 1 286 ? -21.406 -2.789 -10.547 1 88.19 286 LYS A O 1
ATOM 2064 N N . ARG A 1 287 ? -19.641 -1.845 -9.992 1 72.12 287 ARG A N 1
ATOM 2065 C CA . ARG A 1 287 ? -19.172 -1.599 -11.352 1 72.12 287 ARG A CA 1
ATOM 2066 C C . ARG A 1 287 ? -18.781 -2.902 -12.039 1 72.12 287 ARG A C 1
ATOM 2068 O O . ARG A 1 287 ? -18.812 -2.996 -13.266 1 72.12 287 ARG A O 1
ATOM 2075 N N . GLY A 1 288 ? -18.391 -3.82 -11.406 1 54.62 288 GLY A N 1
ATOM 2076 C CA . GLY A 1 288 ? -18.156 -5.109 -12.031 1 54.62 288 GLY A CA 1
ATOM 2077 C C . GLY A 1 288 ? -19.438 -5.848 -12.383 1 54.62 288 GLY A C 1
ATOM 2078 O O . GLY A 1 288 ? -19.406 -6.812 -13.156 1 54.62 288 GLY A O 1
ATOM 2079 N N . GLN A 1 289 ? -20.547 -5.543 -11.891 1 44.66 289 GLN A N 1
ATOM 2080 C CA . GLN A 1 289 ? -21.828 -6.195 -12.156 1 44.66 289 GLN A CA 1
ATOM 2081 C C . GLN A 1 289 ? -22.609 -5.465 -13.25 1 44.66 289 GLN A C 1
ATOM 2083 O O . GLN A 1 289 ? -23.609 -5.973 -13.75 1 44.66 289 GLN A O 1
ATOM 2088 N N . ALA A 1 290 ? -22.172 -4.441 -13.828 1 34.41 290 ALA A N 1
ATOM 2089 C CA . ALA A 1 290 ? -22.969 -3.793 -14.875 1 34.41 290 ALA A CA 1
ATOM 2090 C C . ALA A 1 290 ? -22.688 -4.414 -16.234 1 34.41 290 ALA A C 1
ATOM 2092 O O . ALA A 1 290 ? -21.531 -4.703 -16.578 1 34.41 290 ALA A O 1
ATOM 2093 N N . MET B 1 1 ? 6.785 -41.344 -2.24 1 92.75 1 MET B N 1
ATOM 2094 C CA . MET B 1 1 ? 5.926 -41.219 -3.414 1 92.75 1 MET B CA 1
ATOM 2095 C C . MET B 1 1 ? 6.754 -41.219 -4.695 1 92.75 1 MET B C 1
ATOM 2097 O O . MET B 1 1 ? 7.957 -40.969 -4.66 1 92.75 1 MET B O 1
ATOM 2101 N N . LYS B 1 2 ? 6.066 -41.75 -5.754 1 97.94 2 LYS B N 1
ATOM 2102 C CA . LYS B 1 2 ? 6.641 -41.531 -7.082 1 97.94 2 LYS B CA 1
ATOM 2103 C C . LYS B 1 2 ? 6.219 -40.188 -7.668 1 97.94 2 LYS B C 1
ATOM 2105 O O . LYS B 1 2 ? 5.031 -39.969 -7.918 1 97.94 2 LYS B O 1
ATOM 2110 N N . ILE B 1 3 ? 7.203 -39.344 -7.883 1 98.88 3 ILE B N 1
ATOM 2111 C CA . ILE B 1 3 ? 6.914 -37.969 -8.32 1 98.88 3 ILE B CA 1
ATOM 2112 C C . ILE B 1 3 ? 7.512 -37.75 -9.703 1 98.88 3 ILE B C 1
ATOM 2114 O O . ILE B 1 3 ? 8.641 -38.156 -9.977 1 98.88 3 ILE B O 1
ATOM 2118 N N . ALA B 1 4 ? 6.75 -37.219 -10.578 1 98.94 4 ALA B N 1
ATOM 2119 C CA . ALA B 1 4 ? 7.293 -36.656 -11.812 1 98.94 4 ALA B CA 1
ATOM 2120 C C . ALA B 1 4 ? 7.418 -35.125 -11.719 1 98.94 4 ALA B C 1
ATOM 2122 O O . ALA B 1 4 ? 6.535 -34.469 -11.18 1 98.94 4 ALA B O 1
ATOM 2123 N N . PHE B 1 5 ? 8.523 -34.594 -12.164 1 98.94 5 PHE B N 1
ATOM 2124 C CA . PHE B 1 5 ? 8.75 -33.156 -12.164 1 98.94 5 PHE B CA 1
ATOM 2125 C C . PHE B 1 5 ? 9.047 -32.656 -13.57 1 98.94 5 PHE B C 1
ATOM 2127 O O . PHE B 1 5 ? 10.086 -32.969 -14.141 1 98.94 5 PHE B O 1
ATOM 2134 N N . ILE B 1 6 ? 8.109 -31.906 -14.125 1 98.88 6 ILE B N 1
ATOM 2135 C CA . ILE B 1 6 ? 8.266 -31.344 -15.469 1 98.88 6 ILE B CA 1
ATOM 2136 C C . ILE B 1 6 ? 8.68 -29.891 -15.375 1 98.88 6 ILE B C 1
ATOM 2138 O O . ILE B 1 6 ? 7.93 -29.047 -14.867 1 98.88 6 ILE B O 1
ATOM 2142 N N . GLY B 1 7 ? 9.766 -29.484 -15.961 1 98.69 7 GLY B N 1
ATOM 2143 C CA . GLY B 1 7 ? 10.406 -28.188 -15.789 1 98.69 7 GLY B CA 1
ATOM 2144 C C . GLY B 1 7 ? 11.5 -28.203 -14.742 1 98.69 7 GLY B C 1
ATOM 2145 O O . GLY B 1 7 ? 11.219 -28.266 -13.539 1 98.69 7 GLY B O 1
ATOM 2146 N N . LEU B 1 8 ? 12.742 -28.172 -15.227 1 98.62 8 LEU B N 1
ATOM 2147 C CA . LEU B 1 8 ? 13.891 -28.312 -14.344 1 98.62 8 LEU B CA 1
ATOM 2148 C C . LEU B 1 8 ? 14.859 -27.141 -14.5 1 98.62 8 LEU B C 1
ATOM 2150 O O . LEU B 1 8 ? 16.078 -27.328 -14.43 1 98.62 8 LEU B O 1
ATOM 2154 N N . GLY B 1 9 ? 14.234 -25.984 -14.805 1 96.88 9 GLY B N 1
ATOM 2155 C CA . GLY B 1 9 ? 15.039 -24.781 -14.836 1 96.88 9 GLY B CA 1
ATOM 2156 C C . GLY B 1 9 ? 15.477 -24.312 -13.453 1 96.88 9 GLY B C 1
ATOM 2157 O O . GLY B 1 9 ? 15.672 -25.141 -12.555 1 96.88 9 GLY B O 1
ATOM 2158 N N . GLY B 1 10 ? 15.703 -23.031 -13.289 1 94.69 10 GLY B N 1
ATOM 2159 C CA . GLY B 1 10 ? 16.234 -22.422 -12.078 1 94.69 10 GLY B CA 1
ATOM 2160 C C . GLY B 1 10 ? 15.43 -22.766 -10.836 1 94.69 10 GLY B C 1
ATOM 2161 O O . GLY B 1 10 ? 15.992 -23.031 -9.773 1 94.69 10 GLY B O 1
ATOM 2162 N N . MET B 1 11 ? 14.125 -22.734 -10.953 1 96.62 11 MET B N 1
ATOM 2163 C CA . MET B 1 11 ? 13.242 -23.016 -9.82 1 96.62 11 MET B CA 1
ATOM 2164 C C . MET B 1 11 ? 12.984 -24.516 -9.68 1 96.62 11 MET B C 1
ATOM 2166 O O . MET B 1 11 ? 13.219 -25.094 -8.617 1 96.62 11 MET B O 1
ATOM 2170 N N . GLY B 1 12 ? 12.609 -25.109 -10.773 1 98.38 12 GLY B N 1
ATOM 2171 C CA . GLY B 1 12 ? 12.195 -26.516 -10.758 1 98.38 12 GLY B CA 1
ATOM 2172 C C . GLY B 1 12 ? 13.297 -27.453 -10.312 1 98.38 12 GLY B C 1
ATOM 2173 O O . GLY B 1 12 ? 13.047 -28.422 -9.602 1 98.38 12 GLY B O 1
ATOM 2174 N N . ALA B 1 13 ? 14.539 -27.172 -10.766 1 98.31 13 ALA B N 1
ATOM 2175 C CA . ALA B 1 13 ? 15.664 -28.031 -10.398 1 98.31 13 ALA B CA 1
ATOM 2176 C C . ALA B 1 13 ? 15.867 -28.062 -8.891 1 98.31 13 ALA B C 1
ATOM 2178 O O . ALA B 1 13 ? 16.141 -29.125 -8.312 1 98.31 13 ALA B O 1
ATOM 2179 N N . ARG B 1 14 ? 15.758 -26.891 -8.227 1 98.5 14 ARG B N 1
ATOM 2180 C CA . ARG B 1 14 ? 15.953 -26.781 -6.785 1 98.5 14 ARG B CA 1
ATOM 2181 C C . ARG B 1 14 ? 14.828 -27.484 -6.023 1 98.5 14 ARG B C 1
ATOM 2183 O O . ARG B 1 14 ? 15.086 -28.172 -5.035 1 98.5 14 ARG B O 1
ATOM 2190 N N . MET B 1 15 ? 13.609 -27.328 -6.539 1 98.81 15 MET B N 1
ATOM 2191 C CA . MET B 1 15 ? 12.461 -27.969 -5.918 1 98.81 15 MET B CA 1
ATOM 2192 C C . MET B 1 15 ? 12.562 -29.484 -6.035 1 98.81 15 MET B C 1
ATOM 2194 O O . MET B 1 15 ? 12.367 -30.203 -5.047 1 98.81 15 MET B O 1
ATOM 2198 N N . ALA B 1 16 ? 12.914 -29.969 -7.223 1 98.75 16 ALA B N 1
ATOM 2199 C CA . ALA B 1 16 ? 13.055 -31.406 -7.453 1 98.75 16 ALA B CA 1
ATOM 2200 C C . ALA B 1 16 ? 14.164 -32 -6.582 1 98.75 16 ALA B C 1
ATOM 2202 O O . ALA B 1 16 ? 14.008 -33.094 -6.023 1 98.75 16 ALA B O 1
ATOM 2203 N N . ALA B 1 17 ? 15.266 -31.297 -6.438 1 98.5 17 ALA B N 1
ATOM 2204 C CA . ALA B 1 17 ? 16.375 -31.75 -5.617 1 98.5 17 ALA B CA 1
ATOM 2205 C C . ALA B 1 17 ? 15.953 -31.906 -4.16 1 98.5 17 ALA B C 1
ATOM 2207 O O . ALA B 1 17 ? 16.359 -32.875 -3.496 1 98.5 17 ALA B O 1
ATOM 2208 N N . ASN B 1 18 ? 15.188 -30.984 -3.625 1 98.75 18 ASN B N 1
ATOM 2209 C CA . ASN B 1 18 ? 14.703 -31.062 -2.252 1 98.75 18 ASN B CA 1
ATOM 2210 C C . ASN B 1 18 ? 13.82 -32.281 -2.033 1 98.75 18 ASN B C 1
ATOM 2212 O O . ASN B 1 18 ? 13.867 -32.906 -0.969 1 98.75 18 ASN B O 1
ATOM 2216 N N . LEU B 1 19 ? 13 -32.594 -3.053 1 98.75 19 LEU B N 1
ATOM 2217 C CA . LEU B 1 19 ? 12.133 -33.781 -2.945 1 98.75 19 LEU B CA 1
ATOM 2218 C C . LEU B 1 19 ? 12.961 -35.062 -2.914 1 98.75 19 LEU B C 1
ATOM 2220 O O . LEU B 1 19 ? 12.656 -35.969 -2.158 1 98.75 19 LEU B O 1
ATOM 2224 N N . VAL B 1 20 ? 14.031 -35.125 -3.723 1 98.56 20 VAL B N 1
ATOM 2225 C CA . VAL B 1 20 ? 14.945 -36.25 -3.717 1 98.56 20 VAL B CA 1
ATOM 2226 C C . VAL B 1 20 ? 15.617 -36.375 -2.35 1 98.56 20 VAL B C 1
ATOM 2228 O O . VAL B 1 20 ? 15.68 -37.438 -1.773 1 98.56 20 VAL B O 1
ATOM 2231 N N . GLU B 1 21 ? 16.094 -35.25 -1.849 1 98.38 21 GLU B N 1
ATOM 2232 C CA . GLU B 1 21 ? 16.766 -35.219 -0.553 1 98.38 21 GLU B CA 1
ATOM 2233 C C . GLU B 1 21 ? 15.844 -35.75 0.553 1 98.38 21 GLU B C 1
ATOM 2235 O O . GLU B 1 21 ? 16.297 -36.375 1.5 1 98.38 21 GLU B O 1
ATOM 2240 N N . ALA B 1 22 ? 14.594 -35.469 0.4 1 98.31 22 ALA B N 1
ATOM 2241 C CA . ALA B 1 22 ? 13.609 -35.875 1.396 1 98.31 22 ALA B CA 1
ATOM 2242 C C . ALA B 1 22 ? 13.25 -37.344 1.245 1 98.31 22 ALA B C 1
ATOM 2244 O O . ALA B 1 22 ? 12.453 -37.875 2.018 1 98.31 22 ALA B O 1
ATOM 2245 N N . GLY B 1 23 ? 13.75 -38.031 0.179 1 98 23 GLY B N 1
ATOM 2246 C CA . GLY B 1 23 ? 13.625 -39.469 0.088 1 98 23 GLY B CA 1
ATOM 2247 C C . GLY B 1 23 ? 12.609 -39.906 -0.938 1 98 23 GLY B C 1
ATOM 2248 O O . GLY B 1 23 ? 12.297 -41.094 -1.032 1 98 23 GLY B O 1
ATOM 2249 N N . HIS B 1 24 ? 12.109 -39.031 -1.729 1 98.44 24 HIS B N 1
ATOM 2250 C CA . HIS B 1 24 ? 11.133 -39.375 -2.746 1 98.44 24 HIS B CA 1
ATOM 2251 C C . HIS B 1 24 ? 11.82 -39.844 -4.027 1 98.44 24 HIS B C 1
ATOM 2253 O O . HIS B 1 24 ? 12.969 -39.5 -4.289 1 98.44 24 HIS B O 1
ATOM 2259 N N . GLN B 1 25 ? 11.109 -40.688 -4.785 1 98.44 25 GLN B N 1
ATOM 2260 C CA . GLN B 1 25 ? 11.531 -41.031 -6.141 1 98.44 25 GLN B CA 1
ATOM 2261 C C . GLN B 1 25 ? 11.047 -39.969 -7.148 1 98.44 25 GLN B C 1
ATOM 2263 O O . GLN B 1 25 ? 9.836 -39.844 -7.355 1 98.44 25 GLN B O 1
ATOM 2268 N N . VAL B 1 26 ? 12.023 -39.312 -7.75 1 98.88 26 VAL B N 1
ATOM 2269 C CA . VAL B 1 26 ? 11.648 -38.219 -8.656 1 98.88 26 VAL B CA 1
ATOM 2270 C C . VAL B 1 26 ? 12.164 -38.531 -10.062 1 98.88 26 VAL B C 1
ATOM 2272 O O . VAL B 1 26 ? 13.352 -38.781 -10.25 1 98.88 26 VAL B O 1
ATOM 2275 N N . THR B 1 27 ? 11.289 -38.594 -11.023 1 98.88 27 THR B N 1
ATOM 2276 C CA . THR B 1 27 ? 11.625 -38.625 -12.445 1 98.88 27 THR B CA 1
ATOM 2277 C C . THR B 1 27 ? 11.352 -37.25 -13.078 1 98.88 27 THR B C 1
ATOM 2279 O O . THR B 1 27 ? 10.266 -36.719 -12.922 1 98.88 27 THR B O 1
ATOM 2282 N N . GLY B 1 28 ? 12.344 -36.719 -13.766 1 98.81 28 GLY B N 1
ATOM 2283 C CA . GLY B 1 28 ? 12.211 -35.344 -14.266 1 98.81 28 GLY B CA 1
ATOM 2284 C C . GLY B 1 28 ? 12.414 -35.25 -15.766 1 98.81 28 GLY B C 1
ATOM 2285 O O . GLY B 1 28 ? 13.008 -36.125 -16.375 1 98.81 28 GLY B O 1
ATOM 2286 N N . TYR B 1 29 ? 11.844 -34.156 -16.344 1 98.81 29 TYR B N 1
ATOM 2287 C CA . TYR B 1 29 ? 12.055 -33.844 -17.75 1 98.81 29 TYR B CA 1
ATOM 2288 C C . TYR B 1 29 ? 12.078 -32.344 -17.984 1 98.81 29 TYR B C 1
ATOM 2290 O O . TYR B 1 29 ? 11.266 -31.609 -17.406 1 98.81 29 TYR B O 1
ATOM 2298 N N . ASP B 1 30 ? 12.938 -31.875 -18.703 1 98.62 30 ASP B N 1
ATOM 2299 C CA . ASP B 1 30 ? 13.078 -30.531 -19.234 1 98.62 30 ASP B CA 1
ATOM 2300 C C . ASP B 1 30 ? 13.828 -30.547 -20.578 1 98.62 30 ASP B C 1
ATOM 2302 O O . ASP B 1 30 ? 14.906 -31.125 -20.672 1 98.62 30 ASP B O 1
ATOM 2306 N N . PRO B 1 31 ? 13.273 -29.938 -21.562 1 96.69 31 PRO B N 1
ATOM 2307 C CA . PRO B 1 31 ? 13.953 -30 -22.859 1 96.69 31 PRO B CA 1
ATOM 2308 C C . PRO B 1 31 ? 15.25 -29.188 -22.891 1 96.69 31 PRO B C 1
ATOM 2310 O O . PRO B 1 31 ? 16.094 -29.406 -23.75 1 96.69 31 PRO B O 1
ATOM 2313 N N . GLU B 1 32 ? 15.43 -28.281 -21.969 1 96.44 32 GLU B N 1
ATOM 2314 C CA . GLU B 1 32 ? 16.531 -27.328 -22.062 1 96.44 32 GLU B CA 1
ATOM 2315 C C . GLU B 1 32 ? 17.484 -27.453 -20.875 1 96.44 32 GLU B C 1
ATOM 2317 O O . GLU B 1 32 ? 18.578 -26.906 -20.891 1 96.44 32 GLU B O 1
ATOM 2322 N N . ALA B 1 33 ? 17.016 -28.125 -19.844 1 97.25 33 ALA B N 1
ATOM 2323 C CA . ALA B 1 33 ? 17.812 -28.188 -18.625 1 97.25 33 ALA B CA 1
ATOM 2324 C C . ALA B 1 33 ? 18.078 -29.641 -18.219 1 97.25 33 ALA B C 1
ATOM 2326 O O . ALA B 1 33 ? 17.188 -30.5 -18.344 1 97.25 33 ALA B O 1
ATOM 2327 N N . PRO B 1 34 ? 19.203 -29.906 -17.75 1 96.5 34 PRO B N 1
ATOM 2328 C CA . PRO B 1 34 ? 19.484 -31.266 -17.281 1 96.5 34 PRO B CA 1
ATOM 2329 C C . PRO B 1 34 ? 18.797 -31.578 -15.945 1 96.5 34 PRO B C 1
ATOM 2331 O O . PRO B 1 34 ? 18.516 -30.672 -15.164 1 96.5 34 PRO B O 1
ATOM 2334 N N . ALA B 1 35 ? 18.609 -32.875 -15.672 1 97.56 35 ALA B N 1
ATOM 2335 C CA . ALA B 1 35 ? 18.078 -33.312 -14.383 1 97.56 35 ALA B CA 1
ATOM 2336 C C . ALA B 1 35 ? 19.125 -33.125 -13.281 1 97.56 35 ALA B C 1
ATOM 2338 O O . ALA B 1 35 ? 20.297 -33.469 -13.461 1 97.56 35 ALA B O 1
ATOM 2339 N N . PRO B 1 36 ? 18.734 -32.531 -12.203 1 97.81 36 PRO B N 1
ATOM 2340 C CA . PRO B 1 36 ? 19.688 -32.469 -11.094 1 97.81 36 PRO B CA 1
ATOM 2341 C C . PRO B 1 36 ? 20.031 -33.812 -10.508 1 97.81 36 PRO B C 1
ATOM 2343 O O . PRO B 1 36 ? 19.391 -34.812 -10.844 1 97.81 36 PRO B O 1
ATOM 2346 N N . GLU B 1 37 ? 21.047 -33.812 -9.633 1 96.81 37 GLU B N 1
ATOM 2347 C CA . GLU B 1 37 ? 21.5 -35.062 -9.008 1 96.81 37 GLU B CA 1
ATOM 2348 C C . GLU B 1 37 ? 20.344 -35.719 -8.258 1 96.81 37 GLU B C 1
ATOM 2350 O O . GLU B 1 37 ? 19.594 -35.062 -7.535 1 96.81 37 GLU B O 1
ATOM 2355 N N . GLY B 1 38 ? 20.172 -37 -8.453 1 98.25 38 GLY B N 1
ATOM 2356 C CA . GLY B 1 38 ? 19.172 -37.781 -7.75 1 98.25 38 GLY B CA 1
ATOM 2357 C C . GLY B 1 38 ? 17.859 -37.906 -8.5 1 98.25 38 GLY B C 1
ATOM 2358 O O . GLY B 1 38 ? 17.047 -38.781 -8.211 1 98.25 38 GLY B O 1
ATOM 2359 N N . VAL B 1 39 ? 17.641 -37 -9.477 1 98.69 39 VAL B N 1
ATOM 2360 C CA . VAL B 1 39 ? 16.438 -37.062 -10.312 1 98.69 39 VAL B CA 1
ATOM 2361 C C . VAL B 1 39 ? 16.703 -37.938 -11.531 1 98.69 39 VAL B C 1
ATOM 2363 O O . VAL B 1 39 ? 17.703 -37.75 -12.227 1 98.69 39 VAL B O 1
ATOM 2366 N N . THR B 1 40 ? 15.891 -38.875 -11.742 1 98.62 40 THR B N 1
ATOM 2367 C CA . THR B 1 40 ? 16 -39.688 -12.938 1 98.62 40 THR B CA 1
ATOM 2368 C C . THR B 1 40 ? 15.516 -38.938 -14.164 1 98.62 40 THR B C 1
ATOM 2370 O O . THR B 1 40 ? 14.367 -38.469 -14.211 1 98.62 40 THR B O 1
ATOM 2373 N N . ALA B 1 41 ? 16.359 -38.844 -15.148 1 98.62 41 ALA B N 1
ATOM 2374 C CA . ALA B 1 41 ? 15.992 -38.125 -16.359 1 98.62 41 ALA B CA 1
ATOM 2375 C C . ALA B 1 41 ? 15.141 -39 -17.281 1 98.62 41 ALA B C 1
ATOM 2377 O O . ALA B 1 41 ? 15.477 -40.156 -17.547 1 98.62 41 ALA B O 1
ATOM 2378 N N . ALA B 1 42 ? 14.062 -38.438 -17.703 1 98.69 42 ALA B N 1
ATOM 2379 C CA . ALA B 1 42 ? 13.242 -39.125 -18.703 1 98.69 42 ALA B CA 1
ATOM 2380 C C . ALA B 1 42 ? 13.508 -38.531 -20.094 1 98.69 42 ALA B C 1
ATOM 2382 O O . ALA B 1 42 ? 13.969 -37.406 -20.219 1 98.69 42 ALA B O 1
ATOM 2383 N N . ALA B 1 43 ? 13.18 -39.281 -21.125 1 97.94 43 ALA B N 1
ATOM 2384 C CA . ALA B 1 43 ? 13.438 -38.844 -22.5 1 97.94 43 ALA B CA 1
ATOM 2385 C C . ALA B 1 43 ? 12.344 -37.906 -23 1 97.94 43 ALA B C 1
ATOM 2387 O O . ALA B 1 43 ? 12.531 -37.219 -24 1 97.94 43 ALA B O 1
ATOM 2388 N N . SER B 1 44 ? 11.203 -37.969 -22.328 1 98.31 44 SER B N 1
ATOM 2389 C CA . SER B 1 44 ? 10.07 -37.125 -22.672 1 98.31 44 SER B CA 1
ATOM 2390 C C . SER B 1 44 ? 9.164 -36.875 -21.469 1 98.31 44 SER B C 1
ATOM 2392 O O . SER B 1 44 ? 9.266 -37.562 -20.469 1 98.31 44 SER B O 1
ATOM 2394 N N . ALA B 1 45 ? 8.281 -35.875 -21.609 1 98.69 45 ALA B N 1
ATOM 2395 C CA . ALA B 1 45 ? 7.359 -35.562 -20.516 1 98.69 45 ALA B CA 1
ATOM 2396 C C . ALA B 1 45 ? 6.406 -36.719 -20.25 1 98.69 45 ALA B C 1
ATOM 2398 O O . ALA B 1 45 ? 6.211 -37.125 -19.109 1 98.69 45 ALA B O 1
ATOM 2399 N N . PRO B 1 46 ? 5.855 -37.344 -21.312 1 98.62 46 PRO B N 1
ATOM 2400 C CA . PRO B 1 46 ? 4.977 -38.5 -21.062 1 98.62 46 PRO B CA 1
ATOM 2401 C C . PRO B 1 46 ? 5.688 -39.656 -20.359 1 98.62 46 PRO B C 1
ATOM 2403 O O . PRO B 1 46 ? 5.102 -40.312 -19.5 1 98.62 46 PRO B O 1
ATOM 2406 N N . GLU B 1 47 ? 6.926 -39.906 -20.719 1 98.62 47 GLU B N 1
ATOM 2407 C CA . GLU B 1 47 ? 7.688 -40.969 -20.062 1 98.62 47 GLU B CA 1
ATOM 2408 C C . GLU B 1 47 ? 7.891 -40.625 -18.578 1 98.62 47 GLU B C 1
ATOM 2410 O O . GLU B 1 47 ? 7.797 -41.531 -17.734 1 98.62 47 GLU B O 1
ATOM 2415 N N . ALA B 1 48 ? 8.141 -39.406 -18.297 1 98.81 48 ALA B N 1
ATOM 2416 C CA . ALA B 1 48 ? 8.422 -38.969 -16.938 1 98.81 48 ALA B CA 1
ATOM 2417 C C . ALA B 1 48 ? 7.223 -39.219 -16.016 1 98.81 48 ALA B C 1
ATOM 2419 O O . ALA B 1 48 ? 7.391 -39.562 -14.844 1 98.81 48 ALA B O 1
ATOM 2420 N N . VAL B 1 49 ? 6.02 -39.031 -16.562 1 98.81 49 VAL B N 1
ATOM 2421 C CA . VAL B 1 49 ? 4.859 -39 -15.688 1 98.81 49 VAL B CA 1
ATOM 2422 C C . VAL B 1 49 ? 4.246 -40.375 -15.547 1 98.81 49 VAL B C 1
ATOM 2424 O O . VAL B 1 49 ? 3.334 -40.594 -14.742 1 98.81 49 VAL B O 1
ATOM 2427 N N . GLU B 1 50 ? 4.738 -41.312 -16.344 1 97.94 50 GLU B N 1
ATOM 2428 C CA . GLU B 1 50 ? 4.176 -42.656 -16.312 1 97.94 50 GLU B CA 1
ATOM 2429 C C . GLU B 1 50 ? 4.285 -43.25 -14.914 1 97.94 50 GLU B C 1
ATOM 2431 O O . GLU B 1 50 ? 5.383 -43.375 -14.367 1 97.94 50 GLU B O 1
ATOM 2436 N N . GLY B 1 51 ? 3.148 -43.562 -14.32 1 97.69 51 GLY B N 1
ATOM 2437 C CA . GLY B 1 51 ? 3.115 -44.281 -13.055 1 97.69 51 GLY B CA 1
ATOM 2438 C C . GLY B 1 51 ? 3.316 -43.375 -11.859 1 97.69 51 GLY B C 1
ATOM 2439 O O . GLY B 1 51 ? 3.309 -43.812 -10.711 1 97.69 51 GLY B O 1
ATOM 2440 N N . ALA B 1 52 ? 3.461 -42.094 -12.039 1 98.75 52 ALA B N 1
ATOM 2441 C CA . ALA B 1 52 ? 3.695 -41.156 -10.945 1 98.75 52 ALA B CA 1
ATOM 2442 C C . ALA B 1 52 ? 2.43 -40.969 -10.117 1 98.75 52 ALA B C 1
ATOM 2444 O O . ALA B 1 52 ? 1.326 -40.906 -10.664 1 98.75 52 ALA B O 1
ATOM 2445 N N . ASP B 1 53 ? 2.596 -40.812 -8.82 1 98.62 53 ASP B N 1
ATOM 2446 C CA . ASP B 1 53 ? 1.501 -40.438 -7.926 1 98.62 53 ASP B CA 1
ATOM 2447 C C . ASP B 1 53 ? 1.15 -38.969 -8.055 1 98.62 53 ASP B C 1
ATOM 2449 O O . ASP B 1 53 ? -0.02 -38.594 -7.957 1 98.62 53 ASP B O 1
ATOM 2453 N N . VAL B 1 54 ? 2.154 -38.188 -8.195 1 98.88 54 VAL B N 1
ATOM 2454 C CA . VAL B 1 54 ? 2.033 -36.75 -8.336 1 98.88 54 VAL B CA 1
ATOM 2455 C C . VAL B 1 54 ? 2.926 -36.25 -9.469 1 98.88 54 VAL B C 1
ATOM 2457 O O . VAL B 1 54 ? 4.082 -36.688 -9.586 1 98.88 54 VAL B O 1
ATOM 2460 N N . VAL B 1 55 ? 2.387 -35.5 -10.32 1 98.94 55 VAL B N 1
ATOM 2461 C CA . VAL B 1 55 ? 3.125 -34.75 -11.344 1 98.94 55 VAL B CA 1
ATOM 2462 C C . VAL B 1 55 ? 3.174 -33.281 -10.992 1 98.94 55 VAL B C 1
ATOM 2464 O O . VAL B 1 55 ? 2.131 -32.625 -10.859 1 98.94 55 VAL B O 1
ATOM 2467 N N . MET B 1 56 ? 4.375 -32.75 -10.789 1 98.94 56 MET B N 1
ATOM 2468 C CA . MET B 1 56 ? 4.566 -31.312 -10.539 1 98.94 56 MET B CA 1
ATOM 2469 C C . MET B 1 56 ? 5.133 -30.609 -11.766 1 98.94 56 MET B C 1
ATOM 2471 O O . MET B 1 56 ? 6.008 -31.156 -12.445 1 98.94 56 MET B O 1
ATOM 2475 N N . THR B 1 57 ? 4.586 -29.484 -12.078 1 98.88 57 THR B N 1
ATOM 2476 C CA . THR B 1 57 ? 5.082 -28.703 -13.211 1 98.88 57 THR B CA 1
ATOM 2477 C C . THR B 1 57 ? 5.582 -27.344 -12.75 1 98.88 57 THR B C 1
ATOM 2479 O O . THR B 1 57 ? 5.031 -26.75 -11.812 1 98.88 57 THR B O 1
ATOM 2482 N N . MET B 1 58 ? 6.641 -26.844 -13.25 1 98.69 58 MET B N 1
ATOM 2483 C CA . MET B 1 58 ? 7.234 -25.516 -13.102 1 98.69 58 MET B CA 1
ATOM 2484 C C . MET B 1 58 ? 7.699 -24.969 -14.453 1 98.69 58 MET B C 1
ATOM 2486 O O . MET B 1 58 ? 8.836 -25.219 -14.867 1 98.69 58 MET B O 1
ATOM 2490 N N . LEU B 1 59 ? 6.781 -24.234 -15.117 1 98.19 59 LEU B N 1
ATOM 2491 C CA . LEU B 1 59 ? 6.969 -23.859 -16.516 1 98.19 59 LEU B CA 1
ATOM 2492 C C . LEU B 1 59 ? 7.008 -22.344 -16.656 1 98.19 59 LEU B C 1
ATOM 2494 O O . LEU B 1 59 ? 6.57 -21.609 -15.766 1 98.19 59 LEU B O 1
ATOM 2498 N N . PRO B 1 60 ? 7.543 -21.828 -17.719 1 95.12 60 PRO B N 1
ATOM 2499 C CA . PRO B 1 60 ? 7.844 -20.391 -17.828 1 95.12 60 PRO B CA 1
ATOM 2500 C C . PRO B 1 60 ? 6.594 -19.547 -18.047 1 95.12 60 PRO B C 1
ATOM 2502 O O . PRO B 1 60 ? 6.594 -18.344 -17.75 1 95.12 60 PRO B O 1
ATOM 2505 N N . ASP B 1 61 ? 5.551 -20.141 -18.672 1 95.88 61 ASP B N 1
ATOM 2506 C CA . ASP B 1 61 ? 4.375 -19.344 -19 1 95.88 61 ASP B CA 1
ATOM 2507 C C . ASP B 1 61 ? 3.158 -20.219 -19.266 1 95.88 61 ASP B C 1
ATOM 2509 O O . ASP B 1 61 ? 3.236 -21.453 -19.141 1 95.88 61 ASP B O 1
ATOM 2513 N N . ALA B 1 62 ? 2.053 -19.578 -19.547 1 97.69 62 ALA B N 1
ATOM 2514 C CA . ALA B 1 62 ? 0.776 -20.266 -19.766 1 97.69 62 ALA B CA 1
ATOM 2515 C C . ALA B 1 62 ? 0.848 -21.188 -20.969 1 97.69 62 ALA B C 1
ATOM 2517 O O . ALA B 1 62 ? 0.287 -22.281 -20.953 1 97.69 62 ALA B O 1
ATOM 2518 N N . GLN B 1 63 ? 1.476 -20.766 -22 1 97.25 63 GLN B N 1
ATOM 2519 C CA . GLN B 1 63 ? 1.58 -21.594 -23.203 1 97.25 63 GLN B CA 1
ATOM 2520 C C . GLN B 1 63 ? 2.344 -22.891 -22.922 1 97.25 63 GLN B C 1
ATOM 2522 O O . GLN B 1 63 ? 1.92 -23.969 -23.344 1 97.25 63 GLN B O 1
ATOM 2527 N N . GLY B 1 64 ? 3.443 -22.734 -22.281 1 97.5 64 GLY B N 1
ATOM 2528 C CA . GLY B 1 64 ? 4.188 -23.906 -21.891 1 97.5 64 GLY B CA 1
ATOM 2529 C C . GLY B 1 64 ? 3.373 -24.875 -21.047 1 97.5 64 GLY B C 1
ATOM 2530 O O . GLY B 1 64 ? 3.463 -26.094 -21.234 1 97.5 64 GLY B O 1
ATOM 2531 N N . LEU B 1 65 ? 2.584 -24.391 -20.172 1 98.5 65 LEU B N 1
ATOM 2532 C CA . LEU B 1 65 ? 1.746 -25.219 -19.312 1 98.5 65 LEU B CA 1
ATOM 2533 C C . LEU B 1 65 ? 0.673 -25.938 -20.125 1 98.5 65 LEU B C 1
ATOM 2535 O O . LEU B 1 65 ? 0.406 -27.109 -19.922 1 98.5 65 LEU B O 1
ATOM 2539 N N . ARG B 1 66 ? 0.067 -25.219 -21.031 1 98.31 66 ARG B N 1
ATOM 2540 C CA . ARG B 1 66 ? -0.965 -25.797 -21.875 1 98.31 66 ARG B CA 1
ATOM 2541 C C . ARG B 1 66 ? -0.406 -26.953 -22.688 1 98.31 66 ARG B C 1
ATOM 2543 O O . ARG B 1 66 ? -1.018 -28.031 -22.766 1 98.31 66 ARG B O 1
ATOM 2550 N N . VAL B 1 67 ? 0.716 -26.688 -23.297 1 98.06 67 VAL B N 1
ATOM 2551 C CA . VAL B 1 67 ? 1.346 -27.703 -24.125 1 98.06 67 VAL B CA 1
ATOM 2552 C C . VAL B 1 67 ? 1.719 -28.922 -23.281 1 98.06 67 VAL B C 1
ATOM 2554 O O . VAL B 1 67 ? 1.463 -30.062 -23.672 1 98.06 67 VAL B O 1
ATOM 2557 N N . THR B 1 68 ? 2.312 -28.656 -22.156 1 98.56 68 THR B N 1
ATOM 2558 C CA . THR B 1 68 ? 2.717 -29.734 -21.266 1 98.56 68 THR B CA 1
ATOM 2559 C C . THR B 1 68 ? 1.502 -30.531 -20.781 1 98.56 68 THR B C 1
ATOM 2561 O O . THR B 1 68 ? 1.51 -31.766 -20.797 1 98.56 68 THR B O 1
ATOM 2564 N N . ALA B 1 69 ? 0.491 -29.844 -20.359 1 98.56 69 ALA B N 1
ATOM 2565 C CA . ALA B 1 69 ? -0.715 -30.5 -19.859 1 98.56 69 ALA B CA 1
ATOM 2566 C C . ALA B 1 69 ? -1.325 -31.406 -20.938 1 98.56 69 ALA B C 1
ATOM 2568 O O . ALA B 1 69 ? -1.705 -32.531 -20.656 1 98.56 69 ALA B O 1
ATOM 2569 N N . ALA B 1 70 ? -1.381 -30.891 -22.125 1 98 70 ALA B N 1
ATOM 2570 C CA . ALA B 1 70 ? -1.957 -31.641 -23.234 1 98 70 ALA B CA 1
ATOM 2571 C C . ALA B 1 70 ? -1.183 -32.938 -23.484 1 98 70 ALA B C 1
ATOM 2573 O O . ALA B 1 70 ? -1.761 -33.938 -23.891 1 98 70 ALA B O 1
ATOM 2574 N N . THR B 1 71 ? 0.043 -32.875 -23.172 1 97.75 71 THR B N 1
ATOM 2575 C CA . THR B 1 71 ? 0.93 -34 -23.469 1 97.75 71 THR B CA 1
ATOM 2576 C C . THR B 1 71 ? 0.961 -34.969 -22.297 1 97.75 71 THR B C 1
ATOM 2578 O O . THR B 1 71 ? 0.991 -36.188 -22.484 1 97.75 71 THR B O 1
ATOM 2581 N N . VAL B 1 72 ? 0.878 -34.531 -21.078 1 98.69 72 VAL B N 1
ATOM 2582 C CA . VAL B 1 72 ? 1.166 -35.406 -19.938 1 98.69 72 VAL B CA 1
ATOM 2583 C C . VAL B 1 72 ? -0.137 -35.969 -19.375 1 98.69 72 VAL B C 1
ATOM 2585 O O . VAL B 1 72 ? -0.161 -37.094 -18.859 1 98.69 72 VAL B O 1
ATOM 2588 N N . ILE B 1 73 ? -1.244 -35.25 -19.484 1 98.81 73 ILE B N 1
ATOM 2589 C CA . ILE B 1 73 ? -2.492 -35.688 -18.859 1 98.81 73 ILE B CA 1
ATOM 2590 C C . ILE B 1 73 ? -2.896 -37.062 -19.375 1 98.81 73 ILE B C 1
ATOM 2592 O O . ILE B 1 73 ? -3.178 -37.969 -18.594 1 98.81 73 ILE B O 1
ATOM 2596 N N . PRO B 1 74 ? -2.777 -37.312 -20.688 1 98.44 74 PRO B N 1
ATOM 2597 C CA . PRO B 1 74 ? -3.17 -38.625 -21.203 1 98.44 74 PRO B CA 1
ATOM 2598 C C . PRO B 1 74 ? -2.244 -39.75 -20.719 1 98.44 74 PRO B C 1
ATOM 2600 O O . PRO B 1 74 ? -2.619 -40.906 -20.75 1 98.44 74 PRO B O 1
ATOM 2603 N N . ALA B 1 75 ? -1.056 -39.438 -20.312 1 98.69 75 ALA B N 1
ATOM 2604 C CA . ALA B 1 75 ? -0.052 -40.406 -19.922 1 98.69 75 ALA B CA 1
ATOM 2605 C C . ALA B 1 75 ? -0.064 -40.656 -18.422 1 98.69 75 ALA B C 1
ATOM 2607 O O . ALA B 1 75 ? 0.589 -41.594 -17.922 1 98.69 75 ALA B O 1
ATOM 2608 N N . MET B 1 76 ? -0.807 -39.875 -17.625 1 98.75 76 MET B N 1
ATOM 2609 C CA . MET B 1 76 ? -0.834 -39.969 -16.172 1 98.75 76 MET B CA 1
ATOM 2610 C C . MET B 1 76 ? -1.754 -41.094 -15.719 1 98.75 76 MET B C 1
ATOM 2612 O O . MET B 1 76 ? -2.74 -41.406 -16.391 1 98.75 76 MET B O 1
ATOM 2616 N N . ARG B 1 77 ? -1.406 -41.656 -14.641 1 97.44 77 ARG B N 1
ATOM 2617 C CA . ARG B 1 77 ? -2.256 -42.688 -14.055 1 97.44 77 ARG B CA 1
ATOM 2618 C C . ARG B 1 77 ? -3.529 -42.062 -13.469 1 97.44 77 ARG B C 1
ATOM 2620 O O . ARG B 1 77 ? -3.492 -41 -12.852 1 97.44 77 ARG B O 1
ATOM 2627 N N . GLU B 1 78 ? -4.617 -42.781 -13.664 1 97.81 78 GLU B N 1
ATOM 2628 C CA . GLU B 1 78 ? -5.883 -42.344 -13.078 1 97.81 78 GLU B CA 1
ATOM 2629 C C . GLU B 1 78 ? -5.75 -42.125 -11.57 1 97.81 78 GLU B C 1
ATOM 2631 O O . GLU B 1 78 ? -5.129 -42.906 -10.875 1 97.81 78 GLU B O 1
ATOM 2636 N N . GLY B 1 79 ? -6.273 -41 -11.125 1 98.31 79 GLY B N 1
ATOM 2637 C CA . GLY B 1 79 ? -6.262 -40.719 -9.695 1 98.31 79 GLY B CA 1
ATOM 2638 C C . GLY B 1 79 ? -5.027 -39.938 -9.25 1 98.31 79 GLY B C 1
ATOM 2639 O O . GLY B 1 79 ? -4.965 -39.469 -8.109 1 98.31 79 GLY B O 1
ATOM 2640 N N . ALA B 1 80 ? -4.066 -39.781 -10.148 1 98.75 80 ALA B N 1
ATOM 2641 C CA . ALA B 1 80 ? -2.855 -39.031 -9.797 1 98.75 80 ALA B CA 1
ATOM 2642 C C . ALA B 1 80 ? -3.145 -37.562 -9.664 1 98.75 80 ALA B C 1
ATOM 2644 O O . ALA B 1 80 ? -4.184 -37.062 -10.125 1 98.75 80 ALA B O 1
ATOM 2645 N N . VAL B 1 81 ? -2.266 -36.844 -8.969 1 98.88 81 VAL B N 1
ATOM 2646 C CA . VAL B 1 81 ? -2.395 -35.406 -8.789 1 98.88 81 VAL B CA 1
ATOM 2647 C C . VAL B 1 81 ? -1.56 -34.688 -9.836 1 98.88 81 VAL B C 1
ATOM 2649 O O . VAL B 1 81 ? -0.418 -35.062 -10.109 1 98.88 81 VAL B O 1
ATOM 2652 N N . LEU B 1 82 ? -2.145 -33.75 -10.547 1 98.94 82 LEU B N 1
ATOM 2653 C CA . LEU B 1 82 ? -1.414 -32.75 -11.328 1 98.94 82 LEU B CA 1
ATOM 2654 C C . LEU B 1 82 ? -1.271 -31.453 -10.555 1 98.94 82 LEU B C 1
ATOM 2656 O O . LEU B 1 82 ? -2.236 -30.688 -10.422 1 98.94 82 LEU B O 1
ATOM 2660 N N . CYS B 1 83 ? -0.079 -31.156 -10.039 1 98.94 83 CYS B N 1
ATOM 2661 C CA . CYS B 1 83 ? 0.211 -29.984 -9.234 1 98.94 83 CYS B CA 1
ATOM 2662 C C . CYS B 1 83 ? 1.074 -29 -10.008 1 98.94 83 CYS B C 1
ATOM 2664 O O . CYS B 1 83 ? 2.287 -29.172 -10.117 1 98.94 83 CYS B O 1
ATOM 2666 N N . ASP B 1 84 ? 0.465 -27.953 -10.445 1 98.94 84 ASP B N 1
ATOM 2667 C CA . ASP B 1 84 ? 1.218 -26.953 -11.195 1 98.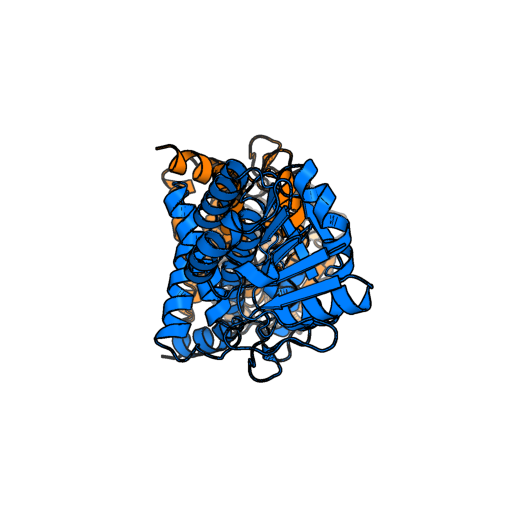94 84 ASP B CA 1
ATOM 2668 C C . ASP B 1 84 ? 1.706 -25.828 -10.289 1 98.94 84 ASP B C 1
ATOM 2670 O O . ASP B 1 84 ? 0.905 -25.156 -9.625 1 98.94 84 ASP B O 1
ATOM 2674 N N . CYS B 1 85 ? 2.996 -25.531 -10.336 1 98.88 85 CYS B N 1
ATOM 2675 C CA . CYS B 1 85 ? 3.6 -24.516 -9.484 1 98.88 85 CYS B CA 1
ATOM 2676 C C . CYS B 1 85 ? 3.969 -23.281 -10.297 1 98.88 85 CYS B C 1
ATOM 2678 O O . CYS B 1 85 ? 4.547 -22.328 -9.766 1 98.88 85 CYS B O 1
ATOM 2680 N N . SER B 1 86 ? 3.65 -23.281 -11.617 1 98.5 86 SER B N 1
ATOM 2681 C CA . SER B 1 86 ? 3.91 -22.125 -12.461 1 98.5 86 SER B CA 1
ATOM 2682 C C . SER B 1 86 ? 3.002 -20.953 -12.086 1 98.5 86 SER B C 1
ATOM 2684 O O . SER B 1 86 ? 2.012 -21.141 -11.375 1 98.5 86 SER B O 1
ATOM 2686 N N . THR B 1 87 ? 3.404 -19.766 -12.461 1 98.06 87 THR B N 1
ATOM 2687 C CA . THR B 1 87 ? 2.525 -18.609 -12.359 1 98.06 87 THR B CA 1
ATOM 2688 C C . THR B 1 87 ? 1.821 -18.344 -13.68 1 98.06 87 THR B C 1
ATOM 2690 O O . THR B 1 87 ? 2.469 -18.031 -14.68 1 98.06 87 THR B O 1
ATOM 2693 N N . VAL B 1 88 ? 0.5 -18.531 -13.719 1 98.25 88 VAL B N 1
ATOM 2694 C CA . VAL B 1 88 ? -0.31 -18.297 -14.914 1 98.25 88 VAL B CA 1
ATOM 2695 C C . VAL B 1 88 ? -1.597 -17.578 -14.531 1 98.25 88 VAL B C 1
ATOM 2697 O O . VAL B 1 88 ? -1.922 -17.453 -13.352 1 98.25 88 VAL B O 1
ATOM 2700 N N . ASP B 1 89 ? -2.293 -17.031 -15.531 1 98.25 89 ASP B N 1
ATOM 2701 C CA . ASP B 1 89 ? -3.574 -16.391 -15.266 1 98.25 89 ASP B CA 1
ATOM 2702 C C . ASP B 1 89 ? -4.605 -17.391 -14.773 1 98.25 89 ASP B C 1
ATOM 2704 O O . ASP B 1 89 ? -4.488 -18.594 -15.047 1 98.25 89 ASP B O 1
ATOM 2708 N N . VAL B 1 90 ? -5.637 -16.953 -14.109 1 98.75 90 VAL B N 1
ATOM 2709 C CA . VAL B 1 90 ? -6.605 -17.766 -13.391 1 98.75 90 VAL B CA 1
ATOM 2710 C C . VAL B 1 90 ? -7.375 -18.641 -14.383 1 98.75 90 VAL B C 1
ATOM 2712 O O . VAL B 1 90 ? -7.621 -19.828 -14.109 1 98.75 90 VAL B O 1
ATOM 2715 N N . ASP B 1 91 ? -7.727 -18.125 -15.516 1 98.5 91 ASP B N 1
ATOM 2716 C CA . ASP B 1 91 ? -8.484 -18.891 -16.5 1 98.5 91 ASP B CA 1
ATOM 2717 C C . ASP B 1 91 ? -7.68 -20.078 -17.031 1 98.5 91 ASP B C 1
ATOM 2719 O O . ASP B 1 91 ? -8.227 -21.156 -17.219 1 98.5 91 ASP B O 1
ATOM 2723 N N . THR B 1 92 ? -6.41 -19.844 -17.25 1 98.5 92 THR B N 1
ATOM 2724 C CA . THR B 1 92 ? -5.551 -20.922 -17.688 1 98.5 92 THR B CA 1
ATOM 2725 C C . THR B 1 92 ? -5.492 -22.031 -16.641 1 98.5 92 THR B C 1
ATOM 2727 O O . THR B 1 92 ? -5.652 -23.219 -16.969 1 98.5 92 THR B O 1
ATOM 2730 N N . ALA B 1 93 ? -5.281 -21.672 -15.414 1 98.75 93 ALA B N 1
ATOM 2731 C CA . ALA B 1 93 ? -5.234 -22.656 -14.336 1 98.75 93 ALA B CA 1
ATOM 2732 C C . ALA B 1 93 ? -6.531 -23.453 -14.266 1 98.75 93 ALA B C 1
ATOM 2734 O O . ALA B 1 93 ? -6.5 -24.688 -14.117 1 98.75 93 ALA B O 1
ATOM 2735 N N . ARG B 1 94 ? -7.637 -22.797 -14.406 1 98.81 94 ARG B N 1
ATOM 2736 C CA . ARG B 1 94 ? -8.938 -23.453 -14.32 1 98.81 94 ARG B CA 1
ATOM 2737 C C . ARG B 1 94 ? -9.188 -24.344 -15.523 1 98.81 94 ARG B C 1
ATOM 2739 O O . ARG B 1 94 ? -9.781 -25.406 -15.398 1 98.81 94 ARG B O 1
ATOM 2746 N N . ALA B 1 95 ? -8.773 -23.906 -16.672 1 98.69 95 ALA B N 1
ATOM 2747 C CA . ALA B 1 95 ? -8.93 -24.719 -17.875 1 98.69 95 ALA B CA 1
ATOM 2748 C C . ALA B 1 95 ? -8.133 -26.016 -17.766 1 98.69 95 ALA B C 1
ATOM 2750 O O . ALA B 1 95 ? -8.641 -27.094 -18.094 1 98.69 95 ALA B O 1
ATOM 2751 N N . ILE B 1 96 ? -6.949 -25.906 -17.312 1 98.69 96 ILE B N 1
ATOM 2752 C CA . ILE B 1 96 ? -6.102 -27.078 -17.141 1 98.69 96 ILE B CA 1
ATOM 2753 C C . ILE B 1 96 ? -6.707 -28.016 -16.078 1 98.69 96 ILE B C 1
ATOM 2755 O O . ILE B 1 96 ? -6.691 -29.234 -16.234 1 98.69 96 ILE B O 1
ATOM 2759 N N . ALA B 1 97 ? -7.203 -27.453 -15.031 1 98.81 97 ALA B N 1
ATOM 2760 C CA . ALA B 1 97 ? -7.855 -28.234 -13.984 1 98.81 97 ALA B CA 1
ATOM 2761 C C . ALA B 1 97 ? -9.039 -29.016 -14.539 1 98.81 97 ALA B C 1
ATOM 2763 O O . ALA B 1 97 ? -9.227 -30.188 -14.211 1 98.81 97 ALA B O 1
ATOM 2764 N N . ALA B 1 98 ? -9.828 -28.359 -15.352 1 98.75 98 ALA B N 1
ATOM 2765 C CA . ALA B 1 98 ? -10.984 -29.016 -15.961 1 98.75 98 ALA B CA 1
ATOM 2766 C C . ALA B 1 98 ? -10.555 -30.188 -16.828 1 98.75 98 ALA B C 1
ATOM 2768 O O . ALA B 1 98 ? -11.188 -31.25 -16.797 1 98.75 98 ALA B O 1
ATOM 2769 N N . GLU B 1 99 ? -9.523 -30 -17.578 1 98.75 99 GLU B N 1
ATOM 2770 C CA . GLU B 1 99 ? -8.984 -31.062 -18.406 1 98.75 99 GLU B CA 1
ATOM 2771 C C . GLU B 1 99 ? -8.516 -32.25 -17.562 1 98.75 99 GLU B C 1
ATOM 2773 O O . GLU B 1 99 ? -8.781 -33.406 -17.891 1 98.75 99 GLU B O 1
ATOM 2778 N N . ALA B 1 100 ? -7.824 -31.953 -16.5 1 98.88 100 ALA B N 1
ATOM 2779 C CA . ALA B 1 100 ? -7.316 -33 -15.609 1 98.88 100 ALA B CA 1
ATOM 2780 C C . ALA B 1 100 ? -8.461 -33.75 -14.953 1 98.88 100 ALA B C 1
ATOM 2782 O O . ALA B 1 100 ? -8.43 -35 -14.891 1 98.88 100 ALA B O 1
ATOM 2783 N N . LEU B 1 101 ? -9.445 -33.031 -14.492 1 98.69 101 LEU B N 1
ATOM 2784 C CA . LEU B 1 101 ? -10.602 -33.656 -13.867 1 98.69 101 LEU B CA 1
ATOM 2785 C C . LEU B 1 101 ? -11.312 -34.594 -14.844 1 98.69 101 LEU B C 1
ATOM 2787 O O . LEU B 1 101 ? -11.711 -35.688 -14.469 1 98.69 101 LEU B O 1
ATOM 2791 N N . ALA B 1 102 ? -11.422 -34.156 -16.062 1 98.5 102 ALA B N 1
ATOM 2792 C CA . ALA B 1 102 ? -12.07 -34.938 -17.094 1 98.5 102 ALA B CA 1
ATOM 2793 C C . ALA B 1 102 ? -11.305 -36.25 -17.344 1 98.5 102 ALA B C 1
ATOM 2795 O O . ALA B 1 102 ? -11.891 -37.25 -17.734 1 98.5 102 ALA B O 1
ATOM 2796 N N . ALA B 1 103 ? -10.07 -36.219 -17.031 1 98.62 103 ALA B N 1
ATOM 2797 C CA . ALA B 1 103 ? -9.211 -37.375 -17.25 1 98.62 103 ALA B CA 1
ATOM 2798 C C . ALA B 1 103 ? -9.102 -38.219 -15.984 1 98.62 103 ALA B C 1
ATOM 2800 O O . ALA B 1 103 ? -8.32 -39.188 -15.93 1 98.62 103 ALA B O 1
ATOM 2801 N N . GLY B 1 104 ? -9.836 -37.844 -14.945 1 98.56 104 GLY B N 1
ATOM 2802 C CA . GLY B 1 104 ? -9.852 -38.625 -13.711 1 98.56 104 GLY B CA 1
ATOM 2803 C C . GLY B 1 104 ? -8.688 -38.281 -12.789 1 98.56 104 GLY B C 1
ATOM 2804 O O . GLY B 1 104 ? -8.305 -39.125 -11.961 1 98.56 104 GLY B O 1
ATOM 2805 N N . LEU B 1 105 ? -8.062 -37.156 -12.984 1 98.88 105 LEU B N 1
ATOM 2806 C CA . LEU B 1 105 ? -6.938 -36.719 -12.172 1 98.88 105 LEU B CA 1
ATOM 2807 C C . LEU B 1 105 ? -7.387 -35.719 -11.125 1 98.88 105 LEU B C 1
ATOM 2809 O O . LEU B 1 105 ? -8.539 -35.281 -11.117 1 98.88 105 LEU B O 1
ATOM 2813 N N . HIS B 1 106 ? -6.531 -35.406 -10.18 1 98.88 106 HIS B N 1
ATOM 2814 C CA . HIS B 1 106 ? -6.746 -34.375 -9.172 1 98.88 106 HIS B CA 1
ATOM 2815 C C . HIS B 1 106 ? -5.863 -33.156 -9.43 1 98.88 106 HIS B C 1
ATOM 2817 O O . HIS B 1 106 ? -4.66 -33.188 -9.148 1 98.88 106 HIS B O 1
ATOM 2823 N N . PRO B 1 107 ? -6.441 -32.031 -9.914 1 98.88 107 PRO B N 1
ATOM 2824 C CA . PRO B 1 107 ? -5.637 -30.859 -10.219 1 98.88 107 PRO B CA 1
ATOM 2825 C C . PRO B 1 107 ? -5.402 -29.969 -8.992 1 98.88 107 PRO B C 1
ATOM 2827 O O . PRO B 1 107 ? -6.285 -29.844 -8.141 1 98.88 107 PRO B O 1
ATOM 2830 N N . VAL B 1 108 ? -4.188 -29.344 -8.914 1 98.94 108 VAL B N 1
ATOM 2831 C CA . VAL B 1 108 ? -3.807 -28.375 -7.895 1 98.94 108 VAL B CA 1
ATOM 2832 C C . VAL B 1 108 ? -2.979 -27.266 -8.531 1 98.94 108 VAL B C 1
ATOM 2834 O O . VAL B 1 108 ? -2.043 -27.531 -9.289 1 98.94 108 VAL B O 1
ATOM 2837 N N . ASP B 1 109 ? -3.383 -26.031 -8.406 1 98.94 109 ASP B N 1
ATOM 2838 C CA . ASP B 1 109 ? -2.455 -24.938 -8.656 1 98.94 109 ASP B CA 1
ATOM 2839 C C . ASP B 1 109 ? -1.785 -24.469 -7.367 1 98.94 109 ASP B C 1
ATOM 2841 O O . ASP B 1 109 ? -2.459 -24.234 -6.363 1 98.94 109 ASP B O 1
ATOM 2845 N N . ALA B 1 110 ? -0.435 -24.344 -7.426 1 98.88 110 ALA B N 1
ATOM 2846 C CA . ALA B 1 110 ? 0.333 -24.062 -6.215 1 98.88 110 ALA B CA 1
ATOM 2847 C C . ALA B 1 110 ? 1.434 -23.047 -6.484 1 98.88 110 ALA B C 1
ATOM 2849 O O . ALA B 1 110 ? 2.609 -23.297 -6.223 1 98.88 110 ALA B O 1
ATOM 2850 N N . PRO B 1 111 ? 0.989 -21.859 -6.98 1 98.75 111 PRO B N 1
ATOM 2851 C CA . PRO B 1 111 ? 2.014 -20.812 -7.07 1 98.75 111 PRO B CA 1
ATOM 2852 C C . PRO B 1 111 ? 2.6 -20.453 -5.707 1 98.75 111 PRO B C 1
ATOM 2854 O O . PRO B 1 111 ? 2.092 -20.891 -4.672 1 98.75 111 PRO B O 1
ATOM 2857 N N . PHE B 1 112 ? 3.742 -19.719 -5.758 1 98.44 112 PHE B N 1
ATOM 2858 C CA . PHE B 1 112 ? 4.449 -19.469 -4.508 1 98.44 112 PHE B CA 1
ATOM 2859 C C . PHE B 1 112 ? 5.219 -18.156 -4.566 1 98.44 112 PHE B C 1
ATOM 2861 O O . PHE B 1 112 ? 5.336 -17.547 -5.633 1 98.44 112 PHE B O 1
ATOM 2868 N N . SER B 1 113 ? 5.609 -17.656 -3.41 1 97.25 113 SER B N 1
ATOM 2869 C CA . SER B 1 113 ? 6.617 -16.609 -3.246 1 97.25 113 SER B CA 1
ATOM 2870 C C . SER B 1 113 ? 7.871 -17.141 -2.572 1 97.25 113 SER B C 1
ATOM 2872 O O . SER B 1 113 ? 7.883 -18.281 -2.09 1 97.25 113 SER B O 1
ATOM 2874 N N . GLY B 1 114 ? 9 -16.391 -2.648 1 95 114 GLY B N 1
ATOM 2875 C CA . GLY B 1 114 ? 10.234 -16.781 -1.981 1 95 114 GLY B CA 1
ATOM 2876 C C . GLY B 1 114 ? 11.414 -16.875 -2.926 1 95 114 GLY B C 1
ATOM 2877 O O . GLY B 1 114 ? 12.57 -16.875 -2.49 1 95 114 GLY B O 1
ATOM 2878 N N . GLY B 1 115 ? 11.242 -17.047 -4.195 1 93.25 115 GLY B N 1
ATOM 2879 C CA . GLY B 1 115 ? 12.273 -17 -5.219 1 93.25 115 GLY B CA 1
ATOM 2880 C C . GLY B 1 115 ? 13.211 -18.188 -5.172 1 93.25 115 GLY B C 1
ATOM 2881 O O . GLY B 1 115 ? 12.867 -19.234 -4.613 1 93.25 115 GLY B O 1
ATOM 2882 N N . ARG B 1 116 ? 14.32 -18.031 -5.77 1 94.19 116 ARG B N 1
ATOM 2883 C CA . ARG B 1 116 ? 15.281 -19.109 -5.922 1 94.19 116 ARG B CA 1
ATOM 2884 C C . ARG B 1 116 ? 15.828 -19.547 -4.566 1 94.19 116 ARG B C 1
ATOM 2886 O O . ARG B 1 116 ? 15.992 -20.75 -4.316 1 94.19 116 ARG B O 1
ATOM 2893 N N . ILE B 1 117 ? 16.062 -18.594 -3.748 1 94.19 117 ILE B N 1
ATOM 2894 C CA . ILE B 1 117 ? 16.594 -18.906 -2.432 1 94.19 117 ILE B CA 1
ATOM 2895 C C . ILE B 1 117 ? 15.57 -19.719 -1.635 1 94.19 117 ILE B C 1
ATOM 2897 O O . ILE B 1 117 ? 15.922 -20.719 -1.001 1 94.19 117 ILE B O 1
ATOM 2901 N N . GLY B 1 118 ? 14.305 -19.25 -1.694 1 96.5 118 GLY B N 1
ATOM 2902 C CA . GLY B 1 118 ? 13.25 -20.016 -1.033 1 96.5 118 GLY B CA 1
ATOM 2903 C C . GLY B 1 118 ? 13.117 -21.422 -1.563 1 96.5 118 GLY B C 1
ATOM 2904 O O . GLY B 1 118 ? 12.914 -22.359 -0.792 1 96.5 118 GLY B O 1
ATOM 2905 N N . ALA B 1 119 ? 13.25 -21.562 -2.85 1 97.31 119 ALA B N 1
ATOM 2906 C CA . ALA B 1 119 ? 13.148 -22.875 -3.475 1 97.31 119 ALA B CA 1
ATOM 2907 C C . ALA B 1 119 ? 14.297 -23.781 -3.047 1 97.31 119 ALA B C 1
ATOM 2909 O O . ALA B 1 119 ? 14.102 -24.969 -2.799 1 97.31 119 ALA B O 1
ATOM 2910 N N . GLU B 1 120 ? 15.453 -23.203 -2.977 1 97.44 120 GLU B N 1
ATOM 2911 C CA . GLU B 1 120 ? 16.656 -23.953 -2.605 1 97.44 120 GLU B CA 1
ATOM 2912 C C . GLU B 1 120 ? 16.578 -24.422 -1.155 1 97.44 120 GLU B C 1
ATOM 2914 O O . GLU B 1 120 ? 16.984 -25.547 -0.841 1 97.44 120 GLU B O 1
ATOM 2919 N N . GLU B 1 121 ? 16.016 -23.594 -0.301 1 98.19 121 GLU B N 1
ATOM 2920 C CA . GLU B 1 121 ? 16.078 -23.828 1.137 1 98.19 121 GLU B CA 1
ATOM 2921 C C . GLU B 1 121 ? 14.789 -24.516 1.625 1 98.19 121 GLU B C 1
ATOM 2923 O O . GLU B 1 121 ? 14.664 -24.828 2.809 1 98.19 121 GLU B O 1
ATOM 2928 N N . GLY B 1 122 ? 13.867 -24.719 0.733 1 98.19 122 GLY B N 1
ATOM 2929 C CA . GLY B 1 122 ? 12.594 -25.281 1.134 1 98.19 122 GLY B CA 1
ATOM 2930 C C . GLY B 1 122 ? 11.766 -24.344 1.991 1 98.19 122 GLY B C 1
ATOM 2931 O O . GLY B 1 122 ? 11.164 -24.766 2.979 1 98.19 122 GLY B O 1
ATOM 2932 N N . ARG B 1 123 ? 11.781 -23.062 1.654 1 97.75 123 ARG B N 1
ATOM 2933 C CA . ARG B 1 123 ? 11.125 -22.047 2.473 1 97.75 123 ARG B CA 1
ATOM 2934 C C . ARG B 1 123 ? 10.148 -21.219 1.642 1 97.75 123 ARG B C 1
ATOM 2936 O O . ARG B 1 123 ? 9.984 -20.031 1.88 1 97.75 123 ARG B O 1
ATOM 2943 N N . LEU B 1 124 ? 9.539 -21.844 0.623 1 98.38 124 LEU B N 1
ATOM 2944 C CA . LEU B 1 124 ? 8.57 -21.125 -0.207 1 98.38 124 LEU B CA 1
ATOM 2945 C C . LEU B 1 124 ? 7.27 -20.891 0.556 1 98.38 124 LEU B C 1
ATOM 2947 O O . LEU B 1 124 ? 6.996 -21.578 1.55 1 98.38 124 LEU B O 1
ATOM 2951 N N . PHE B 1 125 ? 6.527 -19.906 0.211 1 98.31 125 PHE B N 1
ATOM 2952 C CA . PHE B 1 125 ? 5.16 -19.656 0.657 1 98.31 125 PHE B CA 1
ATOM 2953 C C . PHE B 1 125 ? 4.164 -20.016 -0.442 1 98.31 125 PHE B C 1
ATOM 2955 O O . PHE B 1 125 ? 3.98 -19.234 -1.387 1 98.31 125 PHE B O 1
ATOM 2962 N N . PHE B 1 126 ? 3.438 -21.125 -0.265 1 98.75 126 PHE B N 1
ATOM 2963 C CA . PHE B 1 126 ? 2.551 -21.625 -1.305 1 98.75 126 PHE B CA 1
ATOM 2964 C C . PHE B 1 126 ? 1.131 -21.109 -1.105 1 98.75 126 PHE B C 1
ATOM 2966 O O . PHE B 1 126 ? 0.629 -21.078 0.02 1 98.75 126 PHE B O 1
ATOM 2973 N N . MET B 1 127 ? 0.507 -20.641 -2.127 1 98.81 127 MET B N 1
ATOM 2974 C CA . MET B 1 127 ? -0.9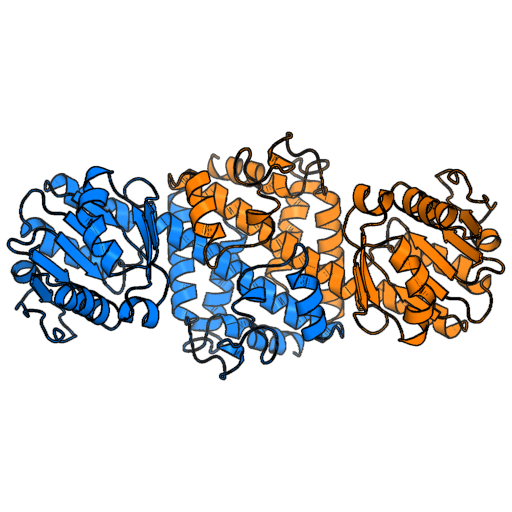27 -20.391 -2.256 1 98.81 127 MET B CA 1
ATOM 2975 C C . MET B 1 127 ? -1.581 -21.453 -3.135 1 98.81 127 MET B C 1
ATOM 2977 O O . MET B 1 127 ? -1.267 -21.562 -4.32 1 98.81 127 MET B O 1
ATOM 2981 N N . VAL B 1 128 ? -2.504 -22.156 -2.594 1 98.88 128 VAL B N 1
ATOM 2982 C CA . VAL B 1 128 ? -2.867 -23.391 -3.266 1 98.88 128 VAL B CA 1
ATOM 2983 C C . VAL B 1 128 ? -4.363 -23.391 -3.57 1 98.88 128 VAL B C 1
ATOM 2985 O O . VAL B 1 128 ? -5.18 -23.078 -2.703 1 98.88 128 VAL B O 1
ATOM 2988 N N . GLY B 1 129 ? -4.672 -23.703 -4.758 1 98.88 129 GLY B N 1
ATOM 2989 C CA . GLY B 1 129 ? -6.051 -23.938 -5.168 1 98.88 129 GLY B CA 1
ATOM 2990 C C . GLY B 1 129 ? -6.316 -25.375 -5.598 1 98.88 129 GLY B C 1
ATOM 2991 O O . GLY B 1 129 ? -5.516 -25.969 -6.32 1 98.88 129 GLY B O 1
ATOM 2992 N N . GLY B 1 130 ? -7.406 -25.969 -5.199 1 98.88 130 GLY B N 1
ATOM 2993 C CA . GLY B 1 130 ? -7.824 -27.328 -5.496 1 98.88 130 GLY B CA 1
ATOM 2994 C C . GLY B 1 130 ? -8.805 -27.875 -4.48 1 98.88 130 GLY B C 1
ATOM 2995 O O . GLY B 1 130 ? -9.086 -27.234 -3.465 1 98.88 130 GLY B O 1
ATOM 2996 N N . THR B 1 131 ? -9.352 -29.078 -4.77 1 98.69 131 THR B N 1
ATOM 2997 C CA . THR B 1 131 ? -10.25 -29.719 -3.812 1 98.69 131 THR B CA 1
ATOM 2998 C C . THR B 1 131 ? -9.5 -30.109 -2.543 1 98.69 131 THR B C 1
ATOM 3000 O O . THR B 1 131 ? -8.273 -30.25 -2.557 1 98.69 131 THR B O 1
ATOM 3003 N N . ASP B 1 132 ? -10.273 -30.297 -1.477 1 98.62 132 ASP B N 1
ATOM 3004 C CA . ASP B 1 132 ? -9.672 -30.734 -0.219 1 98.62 132 ASP B CA 1
ATOM 3005 C C . ASP B 1 132 ? -8.867 -32 -0.409 1 98.62 132 ASP B C 1
ATOM 3007 O O . ASP B 1 132 ? -7.77 -32.156 0.129 1 98.62 132 ASP B O 1
ATOM 3011 N N . GLU B 1 133 ? -9.414 -32.844 -1.144 1 98.38 133 GLU B N 1
ATOM 3012 C CA . GLU B 1 133 ? -8.766 -34.156 -1.383 1 98.38 133 GLU B CA 1
ATOM 3013 C C . GLU B 1 133 ? -7.449 -33.969 -2.133 1 98.38 133 GLU B C 1
ATOM 3015 O O . GLU B 1 133 ? -6.422 -34.5 -1.732 1 98.38 133 GLU B O 1
ATOM 3020 N N . ALA B 1 134 ? -7.496 -33.25 -3.199 1 98.62 134 ALA B N 1
ATOM 3021 C CA . ALA B 1 134 ? -6.309 -33 -4.02 1 98.62 134 ALA B CA 1
ATOM 3022 C C . ALA B 1 134 ? -5.207 -32.312 -3.213 1 98.62 134 ALA B C 1
ATOM 3024 O O . ALA B 1 134 ? -4.047 -32.719 -3.266 1 98.62 134 ALA B O 1
ATOM 3025 N N . VAL B 1 135 ? -5.578 -31.297 -2.436 1 98.81 135 VAL B N 1
ATOM 3026 C CA . VAL B 1 135 ? -4.613 -30.531 -1.665 1 98.81 135 VAL B CA 1
ATOM 3027 C C . VAL B 1 135 ? -4.004 -31.391 -0.568 1 98.81 135 VAL B C 1
ATOM 3029 O O . VAL B 1 135 ? -2.797 -31.344 -0.323 1 98.81 135 VAL B O 1
ATOM 3032 N N . THR B 1 136 ? -4.84 -32.188 0.064 1 98.38 136 THR B N 1
ATOM 3033 C CA . THR B 1 136 ? -4.352 -33.125 1.092 1 98.38 136 THR B CA 1
ATOM 3034 C C . THR B 1 136 ? -3.293 -34.062 0.521 1 98.38 136 THR B C 1
ATOM 3036 O O . THR B 1 136 ? -2.293 -34.344 1.181 1 98.38 136 THR B O 1
ATOM 3039 N N . ARG B 1 137 ? -3.418 -34.469 -0.663 1 97.75 137 ARG B N 1
ATOM 3040 C CA . ARG B 1 137 ? -2.527 -35.438 -1.295 1 97.75 137 ARG B CA 1
ATOM 3041 C C . ARG B 1 137 ? -1.164 -34.812 -1.584 1 97.75 137 ARG B C 1
ATOM 3043 O O . ARG B 1 137 ? -0.142 -35.5 -1.537 1 97.75 137 ARG B O 1
ATOM 3050 N N . VAL B 1 138 ? -1.163 -33.562 -1.841 1 98.44 138 VAL B N 1
ATOM 3051 C CA . VAL B 1 138 ? 0.098 -32.938 -2.258 1 98.44 138 VAL B CA 1
ATOM 3052 C C . VAL B 1 138 ? 0.744 -32.25 -1.076 1 98.44 138 VAL B C 1
ATOM 3054 O O . VAL B 1 138 ? 1.921 -31.875 -1.131 1 98.44 138 VAL B O 1
ATOM 3057 N N . MET B 1 139 ? 0.084 -32.125 0.068 1 98.5 139 MET B N 1
ATOM 3058 C CA . MET B 1 139 ? 0.527 -31.344 1.225 1 98.5 139 MET B CA 1
ATOM 3059 C C . MET B 1 139 ? 1.892 -31.828 1.709 1 98.5 139 MET B C 1
ATOM 3061 O O . MET B 1 139 ? 2.771 -31.016 2.002 1 98.5 139 MET B O 1
ATOM 3065 N N . PRO B 1 140 ? 2.15 -33.125 1.772 1 98.44 140 PRO B N 1
ATOM 3066 C CA . PRO B 1 140 ? 3.469 -33.562 2.232 1 98.44 140 PRO B CA 1
ATOM 3067 C C . PRO B 1 140 ? 4.605 -33.062 1.357 1 98.44 140 PRO B C 1
ATOM 3069 O O . PRO B 1 140 ? 5.703 -32.781 1.857 1 98.44 140 PRO B O 1
ATOM 3072 N N . LEU B 1 141 ? 4.344 -32.906 0.059 1 98.81 141 LEU B N 1
ATOM 3073 C CA . LEU B 1 141 ? 5.367 -32.406 -0.849 1 98.81 141 LEU B CA 1
ATOM 3074 C C . LEU B 1 141 ? 5.543 -30.906 -0.674 1 98.81 141 LEU B C 1
ATOM 3076 O O . LEU B 1 141 ? 6.672 -30.406 -0.666 1 98.81 141 LEU B O 1
ATOM 3080 N N . LEU B 1 142 ? 4.418 -30.156 -0.514 1 98.88 142 LEU B N 1
ATOM 3081 C CA . LEU B 1 142 ? 4.48 -28.719 -0.336 1 98.88 142 LEU B CA 1
ATOM 3082 C C . LEU B 1 142 ? 5.145 -28.359 0.99 1 98.88 142 LEU B C 1
ATOM 3084 O O . LEU B 1 142 ? 5.824 -27.344 1.091 1 98.88 142 LEU B O 1
ATOM 3088 N N . ASP B 1 143 ? 5.043 -29.234 2.002 1 98.56 143 ASP B N 1
ATOM 3089 C CA . ASP B 1 143 ? 5.668 -29.016 3.301 1 98.56 143 ASP B CA 1
ATOM 3090 C C . ASP B 1 143 ? 7.188 -29.141 3.207 1 98.56 143 ASP B C 1
ATOM 3092 O O . ASP B 1 143 ? 7.914 -28.484 3.963 1 98.56 143 ASP B O 1
ATOM 3096 N N . ILE B 1 144 ? 7.652 -29.953 2.318 1 98.69 144 ILE B N 1
ATOM 3097 C CA . ILE B 1 144 ? 9.086 -30.109 2.082 1 98.69 144 ILE B CA 1
ATOM 3098 C C . ILE B 1 144 ? 9.617 -28.859 1.365 1 98.69 144 ILE B C 1
ATOM 3100 O O . ILE B 1 144 ? 10.703 -28.375 1.69 1 98.69 144 ILE B O 1
ATOM 3104 N N . LEU B 1 145 ? 8.812 -28.328 0.436 1 98.75 145 LEU B N 1
ATOM 3105 C CA . LEU B 1 145 ? 9.266 -27.281 -0.48 1 98.75 145 LEU B CA 1
ATOM 3106 C C . LEU B 1 145 ? 9.039 -25.891 0.117 1 98.75 145 LEU B C 1
ATOM 3108 O O . LEU B 1 145 ? 9.609 -24.906 -0.36 1 98.75 145 LEU B O 1
ATOM 3112 N N . GLY B 1 146 ? 8.133 -25.859 1.11 1 98.5 146 GLY B N 1
ATOM 3113 C CA . GLY B 1 146 ? 7.727 -24.547 1.578 1 98.5 146 GLY B CA 1
ATOM 3114 C C . GLY B 1 146 ? 7.695 -24.438 3.09 1 98.5 146 GLY B C 1
ATOM 3115 O O . GLY B 1 146 ? 7.57 -25.438 3.789 1 98.5 146 GLY B O 1
ATOM 3116 N N . GLN B 1 147 ? 7.824 -23.188 3.613 1 97.38 147 GLN B N 1
ATOM 3117 C CA . GLN B 1 147 ? 7.695 -22.891 5.035 1 97.38 147 GLN B CA 1
ATOM 3118 C C . GLN B 1 147 ? 6.242 -22.641 5.418 1 97.38 147 GLN B C 1
ATOM 3120 O O . GLN B 1 147 ? 5.863 -22.781 6.582 1 97.38 147 GLN B O 1
ATOM 3125 N N . ARG B 1 148 ? 5.449 -22.234 4.453 1 96.69 148 ARG B N 1
ATOM 3126 C CA . ARG B 1 148 ? 4.031 -21.953 4.672 1 96.69 148 ARG B CA 1
ATOM 3127 C C . ARG B 1 148 ? 3.201 -22.359 3.461 1 96.69 148 ARG B C 1
ATOM 3129 O O . ARG B 1 148 ? 3.611 -22.141 2.318 1 96.69 148 ARG B O 1
ATOM 3136 N N . VAL B 1 149 ? 2.041 -22.969 3.721 1 98.25 149 VAL B N 1
ATOM 3137 C CA . VAL B 1 149 ? 1.09 -23.375 2.689 1 98.25 149 VAL B CA 1
ATOM 3138 C C . VAL B 1 149 ? -0.313 -22.906 3.074 1 98.25 149 VAL B C 1
ATOM 3140 O O . VAL B 1 149 ? -0.79 -23.203 4.172 1 98.25 149 VAL B O 1
ATOM 3143 N N . VAL B 1 150 ? -0.994 -22.156 2.225 1 98.31 150 VAL B N 1
ATOM 3144 C CA . VAL B 1 150 ? -2.369 -21.734 2.465 1 98.31 150 VAL B CA 1
ATOM 3145 C C . VAL B 1 150 ? -3.283 -22.312 1.384 1 98.31 150 VAL B C 1
ATOM 3147 O O . VAL B 1 150 ? -3.078 -22.062 0.193 1 98.31 150 VAL B O 1
ATOM 3150 N N . HIS B 1 151 ? -4.242 -23.109 1.794 1 98.75 151 HIS B N 1
ATOM 3151 C CA . HIS B 1 151 ? -5.289 -23.578 0.89 1 98.75 151 HIS B CA 1
ATOM 3152 C C . HIS B 1 151 ? -6.32 -22.469 0.64 1 98.75 151 HIS B C 1
ATOM 3154 O O . HIS B 1 151 ? -7.113 -22.156 1.527 1 98.75 151 HIS B O 1
ATOM 3160 N N . CYS B 1 152 ? -6.395 -21.969 -0.582 1 98.75 152 CYS B N 1
ATOM 3161 C CA . CYS B 1 152 ? -7.125 -20.75 -0.891 1 98.75 152 CYS B CA 1
ATOM 3162 C C . CYS B 1 152 ? -8.547 -21.062 -1.353 1 98.75 152 CYS B C 1
ATOM 3164 O O . CYS B 1 152 ? -9.414 -20.188 -1.348 1 98.75 152 CYS B O 1
ATOM 3166 N N . GLY B 1 153 ? -8.789 -22.234 -1.763 1 98.75 153 GLY B N 1
ATOM 3167 C CA . GLY B 1 153 ? -10.086 -22.609 -2.301 1 98.75 153 GLY B CA 1
ATOM 3168 C C . GLY B 1 153 ? -9.992 -23.594 -3.451 1 98.75 153 GLY B C 1
ATOM 3169 O O . GLY B 1 153 ? -9.117 -24.469 -3.459 1 98.75 153 GLY B O 1
ATOM 3170 N N . GLY B 1 154 ? -10.938 -23.562 -4.395 1 98.75 154 GLY B N 1
ATOM 3171 C CA . GLY B 1 154 ? -10.969 -24.469 -5.535 1 98.75 154 GLY B CA 1
ATOM 3172 C C . GLY B 1 154 ? -9.945 -24.125 -6.602 1 98.75 154 GLY B C 1
ATOM 3173 O O . GLY B 1 154 ? -9.109 -23.234 -6.398 1 98.75 154 GLY B O 1
ATOM 3174 N N . SER B 1 155 ? -10.07 -24.75 -7.715 1 98.69 155 SER B N 1
ATOM 3175 C CA . SER B 1 155 ? -9.117 -24.578 -8.805 1 98.69 155 SER B CA 1
ATOM 3176 C C . SER B 1 155 ? -9.016 -23.125 -9.227 1 98.69 155 SER B C 1
ATOM 3178 O O . SER B 1 155 ? -10.031 -22.453 -9.422 1 98.69 155 SER B O 1
ATOM 3180 N N . GLY B 1 156 ? -7.805 -22.672 -9.305 1 98.81 156 GLY B N 1
ATOM 3181 C CA . GLY B 1 156 ? -7.551 -21.312 -9.773 1 98.81 156 GLY B CA 1
ATOM 3182 C C . GLY B 1 156 ? -7.379 -20.312 -8.648 1 98.81 156 GLY B C 1
ATOM 3183 O O . GLY B 1 156 ? -6.828 -19.234 -8.852 1 98.81 156 GLY B O 1
ATOM 3184 N N . THR B 1 157 ? -7.758 -20.625 -7.422 1 98.88 157 THR B N 1
ATOM 3185 C CA . THR B 1 157 ? -7.73 -19.641 -6.344 1 98.88 157 THR B CA 1
ATOM 3186 C C . THR B 1 157 ? -6.305 -19.453 -5.828 1 98.88 157 THR B C 1
ATOM 3188 O O . THR B 1 157 ? -5.977 -18.391 -5.277 1 98.88 157 THR B O 1
ATOM 3191 N N . GLY B 1 158 ? -5.453 -20.438 -5.969 1 98.88 158 GLY B N 1
ATOM 3192 C CA . GLY B 1 158 ? -4.051 -20.203 -5.684 1 98.88 158 GLY B CA 1
ATOM 3193 C C . GLY B 1 158 ? -3.439 -19.125 -6.555 1 98.88 158 GLY B C 1
ATOM 3194 O O . GLY B 1 158 ? -2.752 -18.234 -6.051 1 98.88 158 GLY B O 1
ATOM 3195 N N . GLN B 1 159 ? -3.695 -19.234 -7.84 1 98.88 159 GLN B N 1
ATOM 3196 C CA . GLN B 1 159 ? -3.232 -18.219 -8.773 1 98.88 159 GLN B CA 1
ATOM 3197 C C . GLN B 1 159 ? -3.859 -16.859 -8.469 1 98.88 159 GLN B C 1
ATOM 3199 O O . GLN B 1 159 ? -3.18 -15.836 -8.508 1 98.88 159 GLN B O 1
ATOM 3204 N N . ALA B 1 160 ? -5.188 -16.875 -8.156 1 98.94 160 ALA B N 1
ATOM 3205 C CA . ALA B 1 160 ? -5.875 -15.633 -7.816 1 98.94 160 ALA B CA 1
ATOM 3206 C C . ALA B 1 160 ? -5.191 -14.93 -6.645 1 98.94 160 ALA B C 1
ATOM 3208 O O . ALA B 1 160 ? -4.926 -13.727 -6.707 1 98.94 160 ALA B O 1
ATOM 3209 N N . ALA B 1 161 ? -4.871 -15.703 -5.637 1 98.88 161 ALA B N 1
ATOM 3210 C CA . ALA B 1 161 ? -4.238 -15.141 -4.445 1 98.88 161 ALA B CA 1
ATOM 3211 C C . ALA B 1 161 ? -2.873 -14.547 -4.777 1 98.88 161 ALA B C 1
ATOM 3213 O O . ALA B 1 161 ? -2.566 -13.422 -4.375 1 98.88 161 ALA B O 1
ATOM 3214 N N . LYS B 1 162 ? -2.055 -15.227 -5.508 1 98.81 162 LYS B N 1
ATOM 3215 C CA . LYS B 1 162 ? -0.722 -14.75 -5.867 1 98.81 162 LYS B CA 1
ATOM 3216 C C . LYS B 1 162 ? -0.8 -13.492 -6.719 1 98.81 162 LYS B C 1
ATOM 3218 O O . LYS B 1 162 ? -0.076 -12.523 -6.473 1 98.81 162 LYS B O 1
ATOM 3223 N N . LEU B 1 163 ? -1.659 -13.555 -7.715 1 98.81 163 LEU B N 1
ATOM 3224 C CA . LEU B 1 163 ? -1.734 -12.445 -8.664 1 98.81 163 LEU B CA 1
ATOM 3225 C C . LEU B 1 163 ? -2.295 -11.203 -7.988 1 98.81 163 LEU B C 1
ATOM 3227 O O . LEU B 1 163 ? -1.843 -10.086 -8.258 1 98.81 163 LEU B O 1
ATOM 3231 N N . ILE B 1 164 ? -3.287 -11.352 -7.109 1 98.88 164 ILE B N 1
ATOM 3232 C CA . ILE B 1 164 ? -3.844 -10.227 -6.367 1 98.88 164 ILE B CA 1
ATOM 3233 C C . ILE B 1 164 ? -2.781 -9.648 -5.438 1 98.88 164 ILE B C 1
ATOM 3235 O O . ILE B 1 164 ? -2.625 -8.43 -5.348 1 98.88 164 ILE B O 1
ATOM 3239 N N . ASN B 1 165 ? -2.043 -10.531 -4.77 1 98.81 165 ASN B N 1
ATOM 3240 C CA . ASN B 1 165 ? -0.938 -10.086 -3.928 1 98.81 165 ASN B CA 1
ATOM 3241 C C . ASN B 1 165 ? 0.064 -9.25 -4.719 1 98.81 165 ASN B C 1
ATOM 3243 O O . ASN B 1 165 ? 0.476 -8.18 -4.273 1 98.81 165 ASN B O 1
ATOM 3247 N N . ASN B 1 166 ? 0.448 -9.719 -5.863 1 98.75 166 ASN B N 1
ATOM 3248 C CA . ASN B 1 166 ? 1.494 -9.047 -6.633 1 98.75 166 ASN B CA 1
ATOM 3249 C C . ASN B 1 166 ? 0.972 -7.793 -7.32 1 98.75 166 ASN B C 1
ATOM 3251 O O . ASN B 1 166 ? 1.726 -6.844 -7.543 1 98.75 166 ASN B O 1
ATOM 3255 N N . MET B 1 167 ? -0.336 -7.84 -7.602 1 98.56 167 MET B N 1
ATOM 3256 C CA . MET B 1 167 ? -0.988 -6.629 -8.094 1 98.56 167 MET B CA 1
ATOM 3257 C C . MET B 1 167 ? -0.896 -5.508 -7.062 1 98.56 167 MET B C 1
ATOM 3259 O O . MET B 1 167 ? -0.524 -4.383 -7.398 1 98.56 167 MET B O 1
ATOM 3263 N N . MET B 1 168 ? -1.202 -5.793 -5.844 1 98.88 168 MET B N 1
ATOM 3264 C CA . MET B 1 168 ? -1.112 -4.832 -4.75 1 98.88 168 MET B CA 1
ATOM 3265 C C . MET B 1 168 ? 0.333 -4.406 -4.516 1 98.88 168 MET B C 1
ATOM 3267 O O . MET B 1 168 ? 0.603 -3.234 -4.246 1 98.88 168 MET B O 1
ATOM 3271 N N . LEU B 1 169 ? 1.258 -5.344 -4.633 1 98.94 169 LEU B N 1
ATOM 3272 C CA . LEU B 1 169 ? 2.682 -5.059 -4.496 1 98.94 169 LEU B CA 1
ATOM 3273 C C . LEU B 1 169 ? 3.133 -4.035 -5.531 1 98.94 169 LEU B C 1
ATOM 3275 O O . LEU B 1 169 ? 3.826 -3.07 -5.199 1 98.94 169 LEU B O 1
ATOM 3279 N N . GLY B 1 170 ? 2.764 -4.254 -6.781 1 98.94 170 GLY B N 1
ATOM 3280 C CA . GLY B 1 170 ? 3.154 -3.346 -7.852 1 98.94 170 GLY B CA 1
ATOM 3281 C C . GLY B 1 170 ? 2.66 -1.928 -7.637 1 98.94 170 GLY B C 1
ATOM 3282 O O . GLY B 1 170 ? 3.43 -0.972 -7.766 1 98.94 170 GLY B O 1
ATOM 3283 N N . VAL B 1 171 ? 1.368 -1.809 -7.281 1 98.94 171 VAL B N 1
ATOM 3284 C CA . VAL B 1 171 ? 0.775 -0.503 -7.012 1 98.94 171 VAL B CA 1
ATOM 3285 C C . VAL B 1 171 ? 1.49 0.157 -5.832 1 98.94 171 VAL B C 1
ATOM 3287 O O . VAL B 1 171 ? 1.865 1.329 -5.906 1 98.94 171 VAL B O 1
ATOM 3290 N N . GLY B 1 172 ? 1.721 -0.611 -4.773 1 98.94 172 GLY B N 1
ATOM 3291 C CA . GLY B 1 172 ? 2.373 -0.102 -3.58 1 98.94 172 GLY B CA 1
ATOM 3292 C C . GLY B 1 172 ? 3.789 0.38 -3.832 1 98.94 172 GLY B C 1
ATOM 3293 O O . GLY B 1 172 ? 4.211 1.403 -3.289 1 98.94 172 GLY B O 1
ATOM 3294 N N . MET B 1 173 ? 4.531 -0.32 -4.664 1 98.94 173 MET B N 1
ATOM 3295 C CA . MET B 1 173 ? 5.91 0.061 -4.961 1 98.94 173 MET B CA 1
ATOM 3296 C C . MET B 1 173 ? 5.957 1.379 -5.727 1 98.94 173 MET B C 1
ATOM 3298 O O . MET B 1 173 ? 6.758 2.26 -5.406 1 98.94 173 MET B O 1
ATOM 3302 N N . ILE B 1 174 ? 5.105 1.497 -6.719 1 98.94 174 ILE B N 1
ATOM 3303 C CA . ILE B 1 174 ? 5.105 2.736 -7.484 1 98.94 174 ILE B CA 1
ATOM 3304 C C . ILE B 1 174 ? 4.734 3.906 -6.578 1 98.94 174 ILE B C 1
ATOM 3306 O O . ILE B 1 174 ? 5.387 4.953 -6.605 1 98.94 174 ILE B O 1
ATOM 3310 N N . ALA B 1 175 ? 3.699 3.715 -5.742 1 98.94 175 ALA B N 1
ATOM 3311 C CA . ALA B 1 175 ? 3.293 4.77 -4.816 1 98.94 175 ALA B CA 1
ATOM 3312 C C . ALA B 1 175 ? 4.438 5.148 -3.883 1 98.94 175 ALA B C 1
ATOM 3314 O O . ALA B 1 175 ? 4.625 6.328 -3.57 1 98.94 175 ALA B O 1
ATOM 3315 N N . THR B 1 176 ? 5.168 4.164 -3.424 1 98.94 176 THR B N 1
ATOM 3316 C CA . THR B 1 176 ? 6.305 4.398 -2.541 1 98.94 176 THR B CA 1
ATOM 3317 C C . THR B 1 176 ? 7.398 5.18 -3.262 1 98.94 176 THR B C 1
ATOM 3319 O O . THR B 1 176 ? 7.984 6.109 -2.697 1 98.94 176 THR B O 1
ATOM 3322 N N . CYS B 1 177 ? 7.664 4.832 -4.488 1 98.88 177 CYS B N 1
ATOM 3323 C CA . CYS B 1 177 ? 8.664 5.527 -5.285 1 98.88 177 CYS B CA 1
ATOM 3324 C C . CYS B 1 177 ? 8.258 6.973 -5.543 1 98.88 177 CYS B C 1
ATOM 3326 O O . CYS B 1 177 ? 9.078 7.887 -5.434 1 98.88 177 CYS B O 1
ATOM 3328 N N . GLU B 1 178 ? 6.945 7.164 -5.859 1 98.56 178 GLU B N 1
ATOM 3329 C CA . GLU B 1 178 ? 6.426 8.523 -6 1 98.56 178 GLU B CA 1
ATOM 3330 C C . GLU B 1 178 ? 6.633 9.328 -4.719 1 98.56 178 GLU B C 1
ATOM 3332 O O . GLU B 1 178 ? 6.969 10.516 -4.773 1 98.56 178 GLU B O 1
ATOM 3337 N N . ALA B 1 179 ? 6.387 8.672 -3.637 1 98.81 179 ALA B N 1
ATOM 3338 C CA . ALA B 1 179 ? 6.492 9.328 -2.336 1 98.81 179 ALA B CA 1
ATOM 3339 C C . ALA B 1 179 ? 7.914 9.828 -2.084 1 98.81 179 ALA B C 1
ATOM 3341 O O . ALA B 1 179 ? 8.117 10.984 -1.711 1 98.81 179 ALA B O 1
ATOM 3342 N N . PHE B 1 180 ? 8.914 8.992 -2.334 1 98.81 180 PHE B N 1
ATOM 3343 C CA . PHE B 1 180 ? 10.305 9.375 -2.115 1 98.81 180 PHE B CA 1
ATOM 3344 C C . PHE B 1 180 ? 10.727 10.484 -3.078 1 98.81 180 PHE B C 1
ATOM 3346 O O . PHE B 1 180 ? 11.414 11.422 -2.686 1 98.81 180 PHE B O 1
ATOM 3353 N N . ALA B 1 181 ? 10.32 10.336 -4.328 1 98.56 181 ALA B N 1
ATOM 3354 C CA . ALA B 1 181 ? 10.656 11.367 -5.305 1 98.56 181 ALA B CA 1
ATOM 3355 C C . ALA B 1 181 ? 10.047 12.711 -4.918 1 98.56 181 ALA B C 1
ATOM 3357 O O . ALA B 1 181 ? 10.695 13.758 -5.039 1 98.56 181 ALA B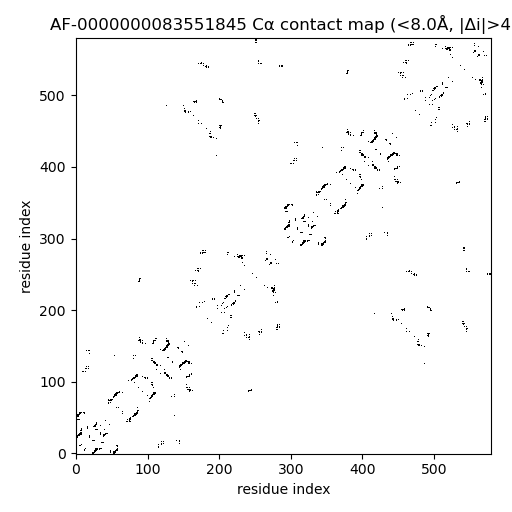 O 1
ATOM 3358 N N . LEU B 1 182 ? 8.812 12.68 -4.484 1 98.56 182 LEU B N 1
ATOM 3359 C CA . LEU B 1 182 ? 8.148 13.898 -4.047 1 98.56 182 LEU B CA 1
ATOM 3360 C C . LEU B 1 182 ? 8.82 14.477 -2.805 1 98.56 182 LEU B C 1
ATOM 3362 O O . LEU B 1 182 ? 9 15.688 -2.691 1 98.56 182 LEU B O 1
ATOM 3366 N N . ALA B 1 183 ? 9.164 13.602 -1.834 1 98.69 183 ALA B N 1
ATOM 3367 C CA . ALA B 1 183 ? 9.867 14.039 -0.627 1 98.69 183 ALA B CA 1
ATOM 3368 C C . ALA B 1 183 ? 11.141 14.805 -0.975 1 98.69 183 ALA B C 1
ATOM 3370 O O . ALA B 1 183 ? 11.406 15.859 -0.406 1 98.69 183 ALA B O 1
ATOM 3371 N N . ASP B 1 184 ? 11.906 14.281 -1.944 1 98.12 184 ASP B N 1
ATOM 3372 C CA . ASP B 1 184 ? 13.125 14.945 -2.396 1 98.12 184 ASP B CA 1
ATOM 3373 C C . ASP B 1 184 ? 12.836 16.359 -2.875 1 98.12 184 ASP B C 1
ATOM 3375 O O . ASP B 1 184 ? 13.562 17.297 -2.533 1 98.12 184 ASP B O 1
ATOM 3379 N N . ARG B 1 185 ? 11.773 16.5 -3.582 1 97.88 185 ARG B N 1
ATOM 3380 C CA . ARG B 1 185 ? 11.438 17.781 -4.188 1 97.88 185 ARG B CA 1
ATOM 3381 C C . ARG B 1 185 ? 10.891 18.75 -3.145 1 97.88 185 ARG B C 1
ATOM 3383 O O . ARG B 1 185 ? 10.945 19.969 -3.328 1 97.88 185 ARG B O 1
ATOM 3390 N N . LEU B 1 186 ? 10.398 18.25 -2.064 1 98.38 186 LEU B N 1
ATOM 3391 C CA . LEU B 1 186 ? 9.789 19.078 -1.03 1 98.38 186 LEU B CA 1
ATOM 3392 C C . LEU B 1 186 ? 10.734 19.25 0.153 1 98.38 186 LEU B C 1
ATOM 3394 O O . LEU B 1 186 ? 10.32 19.688 1.231 1 98.38 186 LEU B O 1
ATOM 3398 N N . ASP B 1 187 ? 11.938 18.844 0.01 1 97.75 187 ASP B N 1
ATOM 3399 C CA . ASP B 1 187 ? 13.008 19.016 0.989 1 97.75 187 ASP B CA 1
ATOM 3400 C C . ASP B 1 187 ? 12.711 18.234 2.266 1 97.75 187 ASP B C 1
ATOM 3402 O O . ASP B 1 187 ? 13.039 18.688 3.365 1 97.75 187 ASP B O 1
ATOM 3406 N N . LEU B 1 188 ? 11.992 17.234 2.141 1 98.75 188 LEU B N 1
ATOM 3407 C CA . LEU B 1 188 ? 11.812 16.266 3.223 1 98.75 188 LEU B CA 1
ATOM 3408 C C . LEU B 1 188 ? 12.852 15.164 3.141 1 98.75 188 LEU B C 1
ATOM 3410 O O . LEU B 1 188 ? 12.898 14.422 2.156 1 98.75 188 LEU B O 1
ATOM 3414 N N . ASP B 1 189 ? 13.672 15.062 4.172 1 98.62 189 ASP B N 1
ATOM 3415 C CA . ASP B 1 189 ? 14.719 14.047 4.227 1 98.62 189 ASP B CA 1
ATOM 3416 C C . ASP B 1 189 ? 14.133 12.648 4.078 1 98.62 189 ASP B C 1
ATOM 3418 O O . ASP B 1 189 ? 13.117 12.328 4.695 1 98.62 189 ASP B O 1
ATOM 3422 N N . ARG B 1 190 ? 14.797 11.812 3.277 1 98.62 190 ARG B N 1
ATOM 3423 C CA . ARG B 1 190 ? 14.289 10.477 2.98 1 98.62 190 ARG B CA 1
ATOM 3424 C C . ARG B 1 190 ? 14.18 9.641 4.25 1 98.62 190 ARG B C 1
ATOM 3426 O O . ARG B 1 190 ? 13.219 8.883 4.418 1 98.62 190 ARG B O 1
ATOM 3433 N N . GLN B 1 191 ? 15.188 9.742 5.078 1 98.31 191 GLN B N 1
ATOM 3434 C CA . GLN B 1 191 ? 15.156 8.969 6.316 1 98.31 191 GLN B CA 1
ATOM 3435 C C . GLN B 1 191 ? 14.016 9.422 7.219 1 98.31 191 GLN B C 1
ATOM 3437 O O . GLN B 1 191 ? 13.383 8.602 7.891 1 98.31 191 GLN B O 1
ATOM 3442 N N . LYS B 1 192 ? 13.75 10.711 7.258 1 97.81 192 LYS B N 1
ATOM 3443 C CA . LYS B 1 192 ? 12.641 11.234 8.047 1 97.81 192 LYS B CA 1
ATOM 3444 C C . LYS B 1 192 ? 11.297 10.781 7.469 1 97.81 192 LYS B C 1
ATOM 3446 O O . LYS B 1 192 ? 10.391 10.406 8.219 1 97.81 192 LYS B O 1
ATOM 3451 N N . MET B 1 193 ? 11.25 10.852 6.152 1 98.19 193 MET B N 1
ATOM 3452 C CA . MET B 1 193 ? 10.039 10.375 5.492 1 98.19 193 MET B CA 1
ATOM 3453 C C . MET B 1 193 ? 9.797 8.906 5.809 1 98.19 193 MET B C 1
ATOM 3455 O O . MET B 1 193 ? 8.672 8.516 6.152 1 98.19 193 MET B O 1
ATOM 3459 N N . TYR B 1 194 ? 10.844 8.086 5.707 1 98.75 194 TYR B N 1
ATOM 3460 C CA . TYR B 1 194 ? 10.773 6.664 6.035 1 98.75 194 TYR B CA 1
ATOM 3461 C C . TYR B 1 194 ? 10.281 6.461 7.465 1 98.75 194 TYR B C 1
ATOM 3463 O O . TYR B 1 194 ? 9.383 5.652 7.711 1 98.75 194 TYR B O 1
ATOM 3471 N N . GLU B 1 195 ? 10.773 7.191 8.406 1 97.56 195 GLU B N 1
ATOM 3472 C CA . GLU B 1 195 ? 10.43 7.074 9.812 1 97.56 195 GLU B CA 1
ATOM 3473 C C . GLU B 1 195 ? 8.961 7.43 10.055 1 97.56 195 GLU B C 1
ATOM 3475 O O . GLU B 1 195 ? 8.25 6.695 10.734 1 97.56 195 GLU B O 1
ATOM 3480 N N . VAL B 1 196 ? 8.555 8.477 9.508 1 98.12 196 VAL B N 1
ATOM 3481 C CA . VAL B 1 196 ? 7.195 8.961 9.727 1 98.12 196 VAL B CA 1
ATOM 3482 C C . VAL B 1 196 ? 6.195 7.988 9.102 1 98.12 196 VAL B C 1
ATOM 3484 O O . VAL B 1 196 ? 5.273 7.52 9.773 1 98.12 196 VAL B O 1
ATOM 3487 N N . VAL B 1 197 ? 6.406 7.59 7.855 1 98.56 197 VAL B N 1
ATOM 3488 C CA . VAL B 1 197 ? 5.402 6.844 7.105 1 98.56 197 VAL B CA 1
ATOM 3489 C C . VAL B 1 197 ? 5.375 5.395 7.578 1 98.56 197 VAL B C 1
ATOM 3491 O O . VAL B 1 197 ? 4.309 4.773 7.633 1 98.56 197 VAL B O 1
ATOM 3494 N N . SER B 1 198 ? 6.551 4.805 7.965 1 97.94 198 SER B N 1
ATOM 3495 C CA . SER B 1 198 ? 6.602 3.43 8.453 1 97.94 198 SER B CA 1
ATOM 3496 C C . SER B 1 198 ? 5.781 3.266 9.727 1 97.94 198 SER B C 1
ATOM 3498 O O . SER B 1 198 ? 5.426 2.146 10.102 1 97.94 198 SER B O 1
ATOM 3500 N N . ASN B 1 199 ? 5.441 4.367 10.359 1 97 199 ASN B N 1
ATOM 3501 C CA . ASN B 1 199 ? 4.656 4.336 11.594 1 97 199 ASN B CA 1
ATOM 3502 C C . ASN B 1 199 ? 3.297 5 11.406 1 97 199 ASN B C 1
ATOM 3504 O O . ASN B 1 199 ? 2.674 5.43 12.383 1 97 199 ASN B O 1
ATOM 3508 N N . SER B 1 200 ? 2.945 5.145 10.227 1 98.12 200 SER B N 1
ATOM 3509 C CA . SER B 1 200 ? 1.704 5.84 9.898 1 98.12 200 SER B CA 1
ATOM 3510 C C . SER B 1 200 ? 0.869 5.043 8.906 1 98.12 200 SER B C 1
ATOM 3512 O O . SER B 1 200 ? 1.18 3.887 8.609 1 98.12 200 SER B O 1
ATOM 3514 N N . SER B 1 201 ? -0.185 5.613 8.414 1 98.38 201 SER B N 1
ATOM 3515 C CA . SER B 1 201 ? -1.212 4.91 7.652 1 98.38 201 SER B CA 1
ATOM 3516 C C . SER B 1 201 ? -0.796 4.73 6.195 1 98.38 201 SER B C 1
ATOM 3518 O O . SER B 1 201 ? -1.439 3.99 5.449 1 98.38 201 SER B O 1
ATOM 3520 N N . GLY B 1 202 ? 0.299 5.332 5.793 1 98.75 202 GLY B N 1
ATOM 3521 C CA . GLY B 1 202 ? 0.788 5.148 4.434 1 98.75 202 GLY B CA 1
ATOM 3522 C C . GLY B 1 202 ? 1.692 3.938 4.285 1 98.75 202 GLY B C 1
ATOM 3523 O O . GLY B 1 202 ? 2.082 3.58 3.172 1 98.75 202 GLY B O 1
ATOM 3524 N N . ARG B 1 203 ? 1.984 3.244 5.375 1 98.69 203 ARG B N 1
ATOM 3525 C CA . ARG B 1 203 ? 3 2.195 5.367 1 98.69 203 ARG B CA 1
ATOM 3526 C C . ARG B 1 203 ? 2.549 1.002 4.531 1 98.69 203 ARG B C 1
ATOM 3528 O O . ARG B 1 203 ? 1.352 0.722 4.434 1 98.69 203 ARG B O 1
ATOM 3535 N N . ASN B 1 204 ? 3.469 0.331 3.953 1 98.88 204 ASN B N 1
ATOM 3536 C CA . ASN B 1 204 ? 3.287 -0.894 3.182 1 98.88 204 ASN B CA 1
ATOM 3537 C C . ASN B 1 204 ? 4.57 -1.723 3.139 1 98.88 204 ASN B C 1
ATOM 3539 O O . ASN B 1 204 ? 5.609 -1.292 3.641 1 98.88 204 ASN B O 1
ATOM 3543 N N . TRP B 1 205 ? 4.508 -2.857 2.562 1 98.81 205 TRP B N 1
ATOM 3544 C CA . TRP B 1 205 ? 5.625 -3.795 2.537 1 98.81 205 TRP B CA 1
ATOM 3545 C C . TRP B 1 205 ? 6.812 -3.207 1.783 1 98.81 205 TRP B C 1
ATOM 3547 O O . TRP B 1 205 ? 7.961 -3.359 2.205 1 98.81 205 TRP B O 1
ATOM 3557 N N . SER B 1 206 ? 6.574 -2.525 0.611 1 98.81 206 SER B N 1
ATOM 3558 C CA . SER B 1 206 ? 7.652 -1.949 -0.185 1 98.81 206 SER B CA 1
ATOM 3559 C C . SER B 1 206 ? 8.477 -0.966 0.634 1 98.81 206 SER B C 1
ATOM 3561 O O . SER B 1 206 ? 9.711 -0.97 0.561 1 98.81 206 SER B O 1
ATOM 3563 N N . LEU B 1 207 ? 7.789 -0.201 1.432 1 98.81 207 LEU B N 1
ATOM 3564 C CA . LEU B 1 207 ? 8.477 0.771 2.277 1 98.81 207 LEU B CA 1
ATOM 3565 C C . LEU B 1 207 ? 9.219 0.077 3.412 1 98.81 207 LEU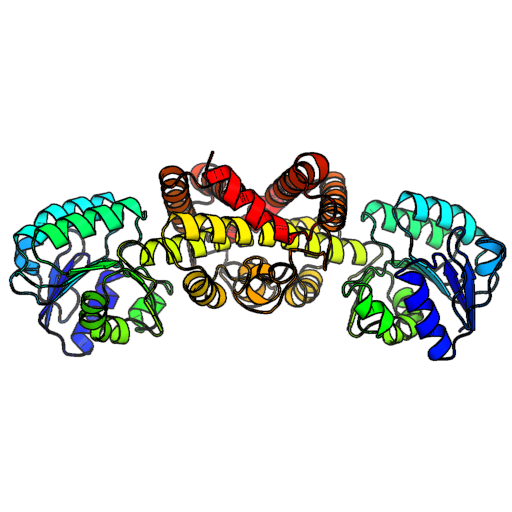 B C 1
ATOM 3567 O O . LEU B 1 207 ? 10.414 0.317 3.615 1 98.81 207 LEU B O 1
ATOM 3571 N N . GLU B 1 208 ? 8.625 -0.854 4.078 1 98.5 208 GLU B N 1
ATOM 3572 C CA . GLU B 1 208 ? 9.109 -1.395 5.348 1 98.5 208 GLU B CA 1
ATOM 3573 C C . GLU B 1 208 ? 10.156 -2.482 5.121 1 98.5 208 GLU B C 1
ATOM 3575 O O . GLU B 1 208 ? 11.117 -2.594 5.887 1 98.5 208 GLU B O 1
ATOM 3580 N N . ALA B 1 209 ? 9.977 -3.299 4.078 1 98.19 209 ALA B N 1
ATOM 3581 C CA . ALA B 1 209 ? 10.773 -4.512 3.938 1 98.19 209 ALA B CA 1
ATOM 3582 C C . ALA B 1 209 ? 11.609 -4.473 2.662 1 98.19 209 ALA B C 1
ATOM 3584 O O . ALA B 1 209 ? 12.594 -5.215 2.531 1 98.19 209 ALA B O 1
ATOM 3585 N N . TYR B 1 210 ? 11.305 -3.607 1.759 1 98.62 210 TYR B N 1
ATOM 3586 C CA . TYR B 1 210 ? 11.898 -3.611 0.428 1 98.62 210 TYR B CA 1
ATOM 3587 C C . TYR B 1 210 ? 12.078 -2.189 -0.094 1 98.62 210 TYR B C 1
ATOM 3589 O O . TYR B 1 210 ? 11.734 -1.895 -1.24 1 98.62 210 TYR B O 1
ATOM 3597 N N . CYS B 1 211 ? 12.523 -1.308 0.791 1 98.88 211 CYS B N 1
ATOM 3598 C CA . CYS B 1 211 ? 12.578 0.128 0.538 1 98.88 211 CYS B CA 1
ATOM 3599 C C . CYS B 1 211 ? 13.352 0.429 -0.742 1 98.88 211 CYS B C 1
ATOM 3601 O O . CYS B 1 211 ? 14.469 -0.051 -0.925 1 98.88 211 CYS B O 1
ATOM 3603 N N . PRO B 1 212 ? 12.82 1.224 -1.636 1 98.88 212 PRO B N 1
ATOM 3604 C CA . PRO B 1 212 ? 13.461 1.483 -2.928 1 98.88 212 PRO B CA 1
ATOM 3605 C C . PRO B 1 212 ? 14.516 2.58 -2.852 1 98.88 212 PRO B C 1
ATOM 3607 O O . PRO B 1 212 ? 15.195 2.859 -3.844 1 98.88 212 PRO B O 1
ATOM 3610 N N . ALA B 1 213 ? 14.703 3.24 -1.742 1 98.81 213 ALA B N 1
ATOM 3611 C CA . ALA B 1 213 ? 15.672 4.32 -1.577 1 98.81 213 ALA B CA 1
ATOM 3612 C C . ALA B 1 213 ? 16.984 3.797 -0.995 1 98.81 213 ALA B C 1
ATOM 3614 O O . ALA B 1 213 ? 17.016 3.305 0.136 1 98.81 213 ALA B O 1
ATOM 3615 N N . PRO B 1 214 ? 18.109 3.939 -1.76 1 98.62 214 PRO B N 1
ATOM 3616 C CA . PRO B 1 214 ? 19.391 3.447 -1.241 1 98.62 214 PRO B CA 1
ATOM 3617 C C . PRO B 1 214 ? 19.75 4.047 0.116 1 98.62 214 PRO B C 1
ATOM 3619 O O . PRO B 1 214 ? 19.609 5.258 0.316 1 98.62 214 PRO B O 1
ATOM 3622 N N . GLY B 1 215 ? 20.109 3.195 1.048 1 98.5 215 GLY B N 1
ATOM 3623 C CA . GLY B 1 215 ? 20.594 3.648 2.342 1 98.5 215 GLY B CA 1
ATOM 3624 C C . GLY B 1 215 ? 19.484 3.91 3.34 1 98.5 215 GLY B C 1
ATOM 3625 O O . GLY B 1 215 ? 19.734 4.27 4.488 1 98.5 215 GLY B O 1
ATOM 3626 N N . VAL B 1 216 ? 18.203 3.719 2.941 1 98.75 216 VAL B N 1
ATOM 3627 C CA . VAL B 1 216 ? 17.062 3.982 3.803 1 98.75 216 VAL B CA 1
ATOM 3628 C C . VAL B 1 216 ? 16.359 2.67 4.152 1 98.75 216 VAL B C 1
ATOM 3630 O O . VAL B 1 216 ? 16.047 1.877 3.266 1 98.75 216 VAL B O 1
ATOM 3633 N N . GLY B 1 217 ? 16.125 2.436 5.441 1 97.81 217 GLY B N 1
ATOM 3634 C CA . GLY B 1 217 ? 15.469 1.209 5.855 1 97.81 217 GLY B CA 1
ATOM 3635 C C . GLY B 1 217 ? 16.359 -0.018 5.73 1 97.81 217 GLY B C 1
ATOM 3636 O O . GLY B 1 217 ? 17.562 0.067 5.902 1 97.81 217 GLY B O 1
ATOM 3637 N N . PRO B 1 218 ? 15.781 -1.202 5.523 1 98 218 PRO B N 1
ATOM 3638 C CA . PRO B 1 218 ? 16.562 -2.43 5.398 1 98 218 PRO B CA 1
ATOM 3639 C C . PRO B 1 218 ? 17.391 -2.479 4.113 1 98 218 PRO B C 1
ATOM 3641 O O . PRO B 1 218 ? 17.094 -1.749 3.162 1 98 218 PRO B O 1
ATOM 3644 N N . LYS B 1 219 ? 18.406 -3.34 4.172 1 98.12 219 LYS B N 1
ATOM 3645 C CA . LYS B 1 219 ? 19.156 -3.555 2.938 1 98.12 219 LYS B CA 1
ATOM 3646 C C . LYS B 1 219 ? 18.297 -4.234 1.879 1 98.12 219 LYS B C 1
ATOM 3648 O O . LYS B 1 219 ? 17.641 -5.246 2.156 1 98.12 219 LYS B O 1
ATOM 3653 N N . THR B 1 220 ? 18.203 -3.684 0.712 1 98.38 220 THR B N 1
ATOM 3654 C CA . THR B 1 220 ? 17.391 -4.164 -0.398 1 98.38 220 THR B CA 1
ATOM 3655 C C . THR B 1 220 ? 18.156 -4.043 -1.718 1 98.38 220 THR B C 1
ATOM 3657 O O . THR B 1 220 ? 19.281 -3.564 -1.746 1 98.38 220 THR B O 1
ATOM 3660 N N . PRO B 1 221 ? 17.578 -4.434 -2.824 1 98.5 221 PRO B N 1
ATOM 3661 C CA . PRO B 1 221 ? 18.203 -4.273 -4.137 1 98.5 221 PRO B CA 1
ATOM 3662 C C . PRO B 1 221 ? 18.562 -2.82 -4.441 1 98.5 221 PRO B C 1
ATOM 3664 O O . PRO B 1 221 ? 19.5 -2.559 -5.211 1 98.5 221 PRO B O 1
ATOM 3667 N N . ALA B 1 222 ? 17.844 -1.87 -3.803 1 98.69 222 ALA B N 1
ATOM 3668 C CA . ALA B 1 222 ? 18.172 -0.458 -3.979 1 98.69 222 ALA B CA 1
ATOM 3669 C C . ALA B 1 222 ? 19.609 -0.173 -3.551 1 98.69 222 ALA B C 1
ATOM 3671 O O . ALA B 1 222 ? 20.25 0.756 -4.059 1 98.69 222 ALA B O 1
ATOM 3672 N N . ASP B 1 223 ? 20.188 -0.976 -2.65 1 98.62 223 ASP B N 1
ATOM 3673 C CA . ASP B 1 223 ? 21.516 -0.758 -2.08 1 98.62 223 ASP B CA 1
ATOM 3674 C C . ASP B 1 223 ? 22.594 -1.479 -2.893 1 98.62 223 ASP B C 1
ATOM 3676 O O . ASP B 1 223 ? 23.781 -1.418 -2.559 1 98.62 223 ASP B O 1
ATOM 3680 N N . ASN B 1 224 ? 22.234 -2.182 -3.914 1 98.06 224 ASN B N 1
ATOM 3681 C CA . ASN B 1 224 ? 23.156 -2.93 -4.75 1 98.06 224 ASN B CA 1
ATOM 3682 C C . ASN B 1 224 ? 22.969 -2.617 -6.23 1 98.06 224 ASN B C 1
ATOM 3684 O O . ASN B 1 224 ? 22.922 -3.523 -7.062 1 98.06 224 ASN B O 1
ATOM 3688 N N . GLY B 1 225 ? 22.734 -1.382 -6.449 1 98.06 225 GLY B N 1
ATOM 3689 C CA . GLY B 1 225 ? 22.609 -0.923 -7.824 1 98.06 225 GLY B CA 1
ATOM 3690 C C . GLY B 1 225 ? 21.359 -1.436 -8.508 1 98.06 225 GLY B C 1
ATOM 3691 O O . GLY B 1 225 ? 21.328 -1.581 -9.727 1 98.06 225 GLY B O 1
ATOM 3692 N N . TYR B 1 226 ? 20.328 -1.89 -7.77 1 98.62 226 TYR B N 1
ATOM 3693 C CA . TYR B 1 226 ? 19.047 -2.381 -8.258 1 98.62 226 TYR B CA 1
ATOM 3694 C C . TYR B 1 226 ? 19.234 -3.645 -9.094 1 98.62 226 TYR B C 1
ATOM 3696 O O . TYR B 1 226 ? 18.516 -3.855 -10.078 1 98.62 226 TYR B O 1
ATOM 3704 N N . LEU B 1 227 ? 20.312 -4.363 -8.734 1 98.12 227 LEU B N 1
ATOM 3705 C CA . LEU B 1 227 ? 20.328 -5.742 -9.203 1 98.12 227 LEU B CA 1
ATOM 3706 C C . LEU B 1 227 ? 19.094 -6.5 -8.695 1 98.12 227 LEU B C 1
ATOM 3708 O O . LEU B 1 227 ? 18.75 -6.406 -7.516 1 98.12 227 LEU B O 1
ATOM 3712 N N . PRO B 1 228 ? 18.516 -7.227 -9.523 1 96.81 228 PRO B N 1
ATOM 3713 C CA . PRO B 1 228 ? 17.141 -7.66 -9.227 1 96.81 228 PRO B CA 1
ATOM 3714 C C . PRO B 1 228 ? 17.094 -8.727 -8.133 1 96.81 228 PRO B C 1
ATOM 3716 O O . PRO B 1 228 ? 17.781 -9.742 -8.227 1 96.81 228 PRO B O 1
ATOM 3719 N N . GLY B 1 229 ? 16.422 -8.469 -7.121 1 94.94 229 GLY B N 1
ATOM 3720 C CA . GLY B 1 229 ? 15.82 -9.523 -6.316 1 94.94 229 GLY B CA 1
ATOM 3721 C C . GLY B 1 229 ? 14.531 -10.062 -6.91 1 94.94 229 GLY B C 1
ATOM 3722 O O . GLY B 1 229 ? 14.297 -11.273 -6.891 1 94.94 229 GLY B O 1
ATOM 3723 N N . PHE B 1 230 ? 13.828 -9.227 -7.504 1 96.88 230 PHE B N 1
ATOM 3724 C CA . PHE B 1 230 ?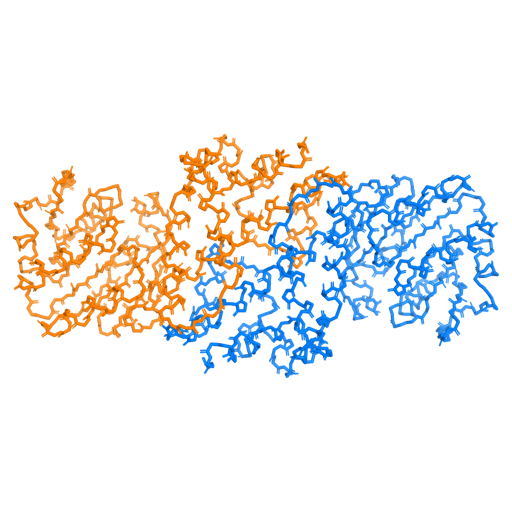 12.633 -9.461 -8.305 1 96.88 230 PHE B CA 1
ATOM 3725 C C . PHE B 1 230 ? 12.586 -8.508 -9.492 1 96.88 230 PHE B C 1
ATOM 3727 O O . PHE B 1 230 ? 12.336 -7.312 -9.328 1 96.88 230 PHE B O 1
ATOM 3734 N N . SER B 1 231 ? 12.766 -8.977 -10.672 1 97.69 231 SER B N 1
ATOM 3735 C CA . SER B 1 231 ? 13 -8.117 -11.828 1 97.69 231 SER B CA 1
ATOM 3736 C C . SER B 1 231 ? 11.742 -7.348 -12.211 1 97.69 231 SER B C 1
ATOM 3738 O O . SER B 1 231 ? 10.625 -7.805 -11.945 1 97.69 231 SER B O 1
ATOM 3740 N N . SER B 1 232 ? 11.922 -6.227 -12.867 1 98.75 232 SER B N 1
ATOM 3741 C CA . SER B 1 232 ? 10.805 -5.438 -13.375 1 98.75 232 SER B CA 1
ATOM 3742 C C . SER B 1 232 ? 10.008 -6.215 -14.422 1 98.75 232 SER B C 1
ATOM 3744 O O . SER B 1 232 ? 8.797 -6.047 -14.531 1 98.75 232 SER B O 1
ATOM 3746 N N . GLU B 1 233 ? 10.664 -7.148 -15.18 1 98 233 GLU B N 1
ATOM 3747 C CA . GLU B 1 233 ? 9.977 -7.98 -16.156 1 98 233 GLU B CA 1
ATOM 3748 C C . GLU B 1 233 ? 9.008 -8.953 -15.484 1 98 233 GLU B C 1
ATOM 3750 O O . GLU B 1 233 ? 7.898 -9.164 -15.961 1 98 233 GLU B O 1
ATOM 3755 N N . PHE B 1 234 ? 9.461 -9.516 -14.391 1 97 234 PHE B N 1
ATOM 3756 C CA . PHE B 1 234 ? 8.609 -10.445 -13.664 1 97 234 PHE B CA 1
ATOM 3757 C C . PHE B 1 234 ? 7.418 -9.719 -13.047 1 97 234 PHE B C 1
ATOM 3759 O O . PHE B 1 234 ? 6.289 -10.211 -13.086 1 97 234 PHE B O 1
ATOM 3766 N N . MET B 1 235 ? 7.629 -8.516 -12.484 1 98.69 235 MET B N 1
ATOM 3767 C CA . MET B 1 235 ? 6.543 -7.695 -11.961 1 98.69 235 MET B CA 1
ATOM 3768 C C . MET B 1 235 ? 5.523 -7.371 -13.047 1 98.69 235 MET B C 1
ATOM 3770 O O . MET B 1 235 ? 4.32 -7.52 -12.844 1 98.69 235 MET B O 1
ATOM 3774 N N . LEU B 1 236 ? 6.078 -6.957 -14.203 1 98.81 236 LEU B N 1
ATOM 3775 C CA . LEU B 1 236 ? 5.203 -6.645 -15.328 1 98.81 236 LEU B CA 1
ATOM 3776 C C . LEU B 1 236 ? 4.402 -7.875 -15.75 1 98.81 236 LEU B C 1
ATOM 3778 O O . LEU B 1 236 ? 3.203 -7.773 -16.016 1 98.81 236 LEU B O 1
ATOM 3782 N N . GLY B 1 237 ? 5.062 -9.031 -15.82 1 98.25 237 GLY B N 1
ATOM 3783 C CA . GLY B 1 237 ? 4.367 -10.266 -16.156 1 98.25 237 GLY B CA 1
ATOM 3784 C C . GLY B 1 237 ? 3.203 -10.57 -15.242 1 98.25 237 GLY B C 1
ATOM 3785 O O . GLY B 1 237 ? 2.105 -10.891 -15.703 1 98.25 237 GLY B O 1
ATOM 3786 N N . ASP B 1 238 ? 3.436 -10.5 -13.938 1 98.44 238 ASP B N 1
ATOM 3787 C CA . ASP B 1 238 ? 2.385 -10.758 -12.961 1 98.44 238 ASP B CA 1
ATOM 3788 C C . ASP B 1 238 ? 1.239 -9.758 -13.102 1 98.44 238 ASP B C 1
ATOM 3790 O O . ASP B 1 238 ? 0.068 -10.133 -12.992 1 98.44 238 ASP B O 1
ATOM 3794 N N . LEU B 1 239 ? 1.594 -8.492 -13.305 1 98.88 239 LEU B N 1
ATOM 3795 C CA . LEU B 1 239 ? 0.58 -7.453 -13.477 1 98.88 239 LEU B CA 1
ATOM 3796 C C . LEU B 1 239 ? -0.272 -7.73 -14.711 1 98.88 239 LEU B C 1
ATOM 3798 O O . LEU B 1 239 ? -1.494 -7.562 -14.68 1 98.88 239 LEU B O 1
ATOM 3802 N N . ARG B 1 240 ? 0.369 -8.141 -15.758 1 98.75 240 ARG B N 1
ATOM 3803 C CA . ARG B 1 240 ? -0.374 -8.453 -16.984 1 98.75 240 ARG B CA 1
ATOM 3804 C C . ARG B 1 240 ? -1.316 -9.633 -16.766 1 98.75 240 ARG B C 1
ATOM 3806 O O . ARG B 1 240 ? -2.457 -9.609 -17.234 1 98.75 240 ARG B O 1
ATOM 3813 N N . MET B 1 241 ? -0.863 -10.641 -16.094 1 98.38 241 MET B N 1
ATOM 3814 C CA . MET B 1 241 ? -1.717 -11.789 -15.805 1 98.38 241 MET B CA 1
ATOM 3815 C C . MET B 1 241 ? -2.877 -11.391 -14.898 1 98.38 241 MET B C 1
ATOM 3817 O O . MET B 1 241 ? -3.998 -11.867 -15.07 1 98.38 241 MET B O 1
ATOM 3821 N N . ALA B 1 242 ? -2.596 -10.531 -13.906 1 98.62 242 ALA B N 1
ATOM 3822 C CA . ALA B 1 242 ? -3.668 -10.016 -13.055 1 98.62 242 ALA B CA 1
ATOM 3823 C C . ALA B 1 242 ? -4.707 -9.258 -13.875 1 98.62 242 ALA B C 1
ATOM 3825 O O . ALA B 1 242 ? -5.91 -9.43 -13.672 1 98.62 242 ALA B O 1
ATOM 3826 N N . GLN B 1 243 ? -4.23 -8.453 -14.828 1 98.69 243 GLN B N 1
ATOM 3827 C CA . GLN B 1 243 ? -5.141 -7.684 -15.672 1 98.69 243 GLN B CA 1
ATOM 3828 C C . GLN B 1 243 ? -5.961 -8.602 -16.578 1 98.69 243 GLN B C 1
ATOM 3830 O O . GLN B 1 243 ? -7.141 -8.344 -16.812 1 98.69 243 GLN B O 1
ATOM 3835 N N . LEU B 1 244 ? -5.32 -9.625 -17.094 1 98 244 LEU B N 1
ATOM 3836 C CA . LEU B 1 244 ? -6.047 -10.602 -17.891 1 98 244 LEU B CA 1
ATOM 3837 C C . LEU B 1 244 ? -7.164 -11.242 -17.062 1 98 244 LEU B C 1
ATOM 3839 O O . LEU B 1 244 ? -8.289 -11.398 -17.562 1 98 244 LEU B O 1
ATOM 3843 N N . SER B 1 245 ? -6.875 -11.578 -15.844 1 97.81 245 SER B N 1
ATOM 3844 C CA . SER B 1 245 ? -7.859 -12.188 -14.953 1 97.81 245 SER B CA 1
ATOM 3845 C C . SER B 1 245 ? -8.977 -11.203 -14.617 1 97.81 245 SER B C 1
ATOM 3847 O O . SER B 1 245 ? -10.156 -11.586 -14.594 1 97.81 245 SER B O 1
ATOM 3849 N N . ALA B 1 246 ? -8.609 -9.961 -14.359 1 97.88 246 ALA B N 1
ATOM 3850 C CA . ALA B 1 246 ? -9.602 -8.938 -14.055 1 97.88 246 ALA B CA 1
ATOM 3851 C C . ALA B 1 246 ? -10.547 -8.711 -15.234 1 97.88 246 ALA B C 1
ATOM 3853 O O . ALA B 1 246 ? -11.758 -8.617 -15.055 1 97.88 246 ALA B O 1
ATOM 3854 N N . GLN B 1 247 ? -9.984 -8.641 -16.422 1 97.38 247 GLN B N 1
ATOM 3855 C CA . GLN B 1 247 ? -10.781 -8.445 -17.625 1 97.38 247 GLN B CA 1
ATOM 3856 C C . GLN B 1 247 ? -11.75 -9.609 -17.828 1 97.38 247 GLN B C 1
ATOM 3858 O O . GLN B 1 247 ? -12.93 -9.398 -18.094 1 97.38 247 GLN B O 1
ATOM 3863 N N . SER B 1 248 ? -11.227 -10.789 -17.703 1 96.88 248 SER B N 1
ATOM 3864 C CA . SER B 1 248 ? -12.039 -11.984 -17.891 1 96.88 248 SER B CA 1
ATOM 3865 C C . SER B 1 248 ? -13.18 -12.039 -16.875 1 96.88 248 SER B C 1
ATOM 3867 O O . SER B 1 248 ? -14.281 -12.492 -17.188 1 96.88 248 SER B O 1
ATOM 3869 N N . ALA B 1 249 ? -12.93 -11.562 -15.703 1 96.56 249 ALA B N 1
ATOM 3870 C CA . ALA B 1 249 ? -13.906 -11.633 -14.617 1 96.56 249 ALA B CA 1
ATOM 3871 C C . ALA B 1 249 ? -14.773 -10.375 -14.57 1 96.56 249 ALA B C 1
ATOM 3873 O O . ALA B 1 249 ? -15.617 -10.227 -13.688 1 96.56 249 ALA B O 1
ATOM 3874 N N . ASP B 1 250 ? -14.562 -9.43 -15.461 1 96.31 250 ASP B N 1
ATOM 3875 C CA . ASP B 1 250 ? -15.273 -8.156 -15.516 1 96.31 250 ASP B CA 1
ATOM 3876 C C . ASP B 1 250 ? -15.125 -7.379 -14.211 1 96.31 250 ASP B C 1
ATOM 3878 O O . ASP B 1 250 ? -16.109 -6.949 -13.625 1 96.31 250 ASP B O 1
ATOM 3882 N N . ALA B 1 251 ? -13.953 -7.328 -13.734 1 96.69 251 ALA B N 1
ATOM 3883 C CA . ALA B 1 251 ? -13.617 -6.551 -12.539 1 96.69 251 ALA B CA 1
ATOM 3884 C C . ALA B 1 251 ? -12.859 -5.277 -12.906 1 96.69 251 ALA B C 1
ATOM 3886 O O . ALA B 1 251 ? -11.984 -5.301 -13.773 1 96.69 251 ALA B O 1
ATOM 3887 N N . ASP B 1 252 ? -13.211 -4.152 -12.289 1 96.94 252 ASP B N 1
ATOM 3888 C CA . ASP B 1 252 ? -12.531 -2.879 -12.492 1 96.94 252 ASP B CA 1
ATOM 3889 C C . ASP B 1 252 ? -11.336 -2.736 -11.555 1 96.94 252 ASP B C 1
ATOM 3891 O O . ASP B 1 252 ? -11.492 -2.771 -10.328 1 96.94 252 ASP B O 1
ATOM 3895 N N . THR B 1 253 ? -10.125 -2.586 -12.109 1 98.25 253 THR B N 1
ATOM 3896 C CA . THR B 1 253 ? -8.914 -2.416 -11.312 1 98.25 253 THR B CA 1
ATOM 3897 C C . THR B 1 253 ? -8.055 -1.285 -11.867 1 98.25 253 THR B C 1
ATOM 3899 O O . THR B 1 253 ? -6.926 -1.513 -12.305 1 98.25 253 THR B O 1
ATOM 3902 N N . PRO B 1 254 ? -8.531 -0.064 -11.797 1 98.69 254 PRO B N 1
ATOM 3903 C CA . PRO B 1 254 ? -7.84 1.049 -12.453 1 98.69 254 PRO B CA 1
ATOM 3904 C C . PRO B 1 254 ? -6.438 1.282 -11.898 1 98.69 254 PRO B C 1
ATOM 3906 O O . PRO B 1 254 ? -5.52 1.623 -12.656 1 98.69 254 PRO B O 1
ATOM 3909 N N . MET B 1 255 ? -6.172 1.156 -10.617 1 98.81 255 MET B N 1
ATOM 3910 C CA . MET B 1 255 ? -4.84 1.351 -10.055 1 98.81 255 MET B CA 1
ATOM 3911 C C . MET B 1 255 ? -3.861 0.321 -10.602 1 98.81 255 MET B C 1
ATOM 3913 O O . MET B 1 255 ? -2.746 0.667 -11 1 98.81 255 MET B O 1
ATOM 3917 N N . ALA B 1 256 ? -4.316 -0.92 -10.617 1 98.81 256 ALA B N 1
ATOM 3918 C CA . ALA B 1 256 ? -3.471 -1.989 -11.141 1 98.81 256 ALA B CA 1
ATOM 3919 C C . ALA B 1 256 ? -3.215 -1.806 -12.633 1 98.81 256 ALA B C 1
ATOM 3921 O O . ALA B 1 256 ? -2.127 -2.115 -13.125 1 98.81 256 ALA B O 1
ATOM 3922 N N . ALA B 1 257 ? -4.25 -1.369 -13.336 1 98.88 257 ALA B N 1
ATOM 3923 C CA . ALA B 1 257 ? -4.09 -1.11 -14.766 1 98.88 257 ALA B CA 1
ATOM 3924 C C . ALA B 1 257 ? -3.023 -0.047 -15.008 1 98.88 257 ALA B C 1
ATOM 3926 O O . ALA B 1 257 ? -2.184 -0.196 -15.898 1 98.88 257 ALA B O 1
ATOM 3927 N N . LEU B 1 258 ? -3.041 0.993 -14.227 1 98.94 258 LEU B N 1
ATOM 3928 C CA . LEU B 1 258 ? -2.035 2.037 -14.383 1 98.94 258 LEU B CA 1
ATOM 3929 C C . LEU B 1 258 ? -0.65 1.518 -14.016 1 98.94 258 LEU B C 1
ATOM 3931 O O . LEU B 1 258 ? 0.336 1.839 -14.68 1 98.94 258 LEU B O 1
ATOM 3935 N N . ALA B 1 259 ? -0.564 0.754 -12.953 1 98.94 259 ALA B N 1
ATOM 3936 C CA . ALA B 1 259 ? 0.716 0.15 -12.594 1 98.94 259 ALA B CA 1
ATOM 3937 C C . ALA B 1 259 ? 1.273 -0.684 -13.742 1 98.94 259 ALA B C 1
ATOM 3939 O O . ALA B 1 259 ? 2.471 -0.629 -14.031 1 98.94 259 ALA B O 1
ATOM 3940 N N . THR B 1 260 ? 0.374 -1.474 -14.383 1 98.94 260 THR B N 1
ATOM 3941 C CA . THR B 1 260 ? 0.769 -2.297 -15.516 1 98.94 260 THR B CA 1
ATOM 3942 C C . THR B 1 260 ? 1.345 -1.432 -16.641 1 98.94 260 THR B C 1
ATOM 3944 O O . THR B 1 260 ? 2.396 -1.75 -17.188 1 98.94 260 THR B O 1
ATOM 3947 N N . GLU B 1 261 ? 0.689 -0.318 -16.891 1 98.88 261 GLU B N 1
ATOM 3948 C CA . GLU B 1 261 ? 1.138 0.592 -17.938 1 98.88 261 GLU B CA 1
ATOM 3949 C C . GLU B 1 261 ? 2.496 1.197 -17.609 1 98.88 261 GLU B C 1
ATOM 3951 O O . GLU B 1 261 ? 3.367 1.303 -18.469 1 98.88 261 GLU B O 1
ATOM 3956 N N . LEU B 1 262 ? 2.695 1.63 -16.422 1 98.88 262 LEU B N 1
ATOM 3957 C CA . LEU B 1 262 ? 3.932 2.277 -15.992 1 98.88 262 LEU B CA 1
ATOM 3958 C C . LEU B 1 262 ? 5.102 1.299 -16.047 1 98.88 262 LEU B C 1
ATOM 3960 O O . LEU B 1 262 ? 6.184 1.643 -16.516 1 98.88 262 LEU B O 1
ATOM 3964 N N . TYR B 1 263 ? 4.898 0.088 -15.594 1 98.88 263 TYR B N 1
ATOM 3965 C CA . TYR B 1 263 ? 5.969 -0.902 -15.664 1 98.88 263 TYR B CA 1
ATOM 3966 C C . TYR B 1 263 ? 6.25 -1.304 -17.109 1 98.88 263 TYR B C 1
ATOM 3968 O O . TYR B 1 263 ? 7.395 -1.589 -17.469 1 98.88 263 TYR B O 1
ATOM 3976 N N . ALA B 1 264 ? 5.141 -1.406 -17.922 1 98.94 264 ALA B N 1
ATOM 3977 C CA . ALA B 1 264 ? 5.355 -1.708 -19.344 1 98.94 264 ALA B CA 1
ATOM 3978 C C . ALA B 1 264 ? 6.273 -0.674 -19.984 1 98.94 264 ALA B C 1
ATOM 3980 O O . ALA B 1 264 ? 7.23 -1.031 -20.688 1 98.94 264 ALA B O 1
ATOM 3981 N N . ARG B 1 265 ? 6.031 0.625 -19.75 1 98.69 265 ARG B N 1
ATOM 3982 C CA . ARG B 1 265 ? 6.867 1.689 -20.281 1 98.69 265 ARG B CA 1
ATOM 3983 C C . ARG B 1 265 ? 8.289 1.593 -19.75 1 98.69 265 ARG B C 1
ATOM 3985 O O . ARG B 1 265 ? 9.258 1.737 -20.5 1 98.69 265 ARG B O 1
ATOM 3992 N N . PHE B 1 266 ? 8.438 1.337 -18.453 1 98.69 266 PHE B N 1
ATOM 3993 C CA . PHE B 1 266 ? 9.734 1.253 -17.797 1 98.69 266 PHE B CA 1
ATOM 3994 C C . PHE B 1 266 ? 10.57 0.122 -18.391 1 98.69 266 PHE B C 1
ATOM 3996 O O . PHE B 1 266 ? 11.734 0.321 -18.75 1 98.69 266 PHE B O 1
ATOM 4003 N N . VAL B 1 267 ? 9.953 -1.064 -18.562 1 98.69 267 VAL B N 1
ATOM 4004 C CA . VAL B 1 267 ? 10.648 -2.27 -19 1 98.69 267 VAL B CA 1
ATOM 4005 C C . VAL B 1 267 ? 10.922 -2.199 -20.5 1 98.69 267 VAL B C 1
ATOM 4007 O O . VAL B 1 267 ? 12.016 -2.541 -20.953 1 98.69 267 VAL B O 1
ATOM 4010 N N . GLU B 1 268 ? 9.961 -1.721 -21.25 1 98.56 268 GLU B N 1
ATOM 4011 C CA . GLU B 1 268 ? 10.008 -1.887 -22.703 1 98.56 268 GLU B CA 1
ATOM 4012 C C . GLU B 1 268 ? 10.609 -0.659 -23.391 1 98.56 268 GLU B C 1
ATOM 4014 O O . GLU B 1 268 ? 11.117 -0.748 -24.5 1 98.56 268 GLU B O 1
ATOM 4019 N N . GLU B 1 269 ? 10.602 0.533 -22.688 1 98.06 269 GLU B N 1
ATOM 4020 C CA . GLU B 1 269 ? 10.969 1.757 -23.391 1 98.06 269 GLU B CA 1
ATOM 4021 C C . GLU B 1 269 ? 12.023 2.545 -22.625 1 98.06 269 GLU B C 1
ATOM 4023 O O . GLU B 1 269 ? 12.719 3.387 -23.188 1 98.06 269 GLU B O 1
ATOM 4028 N N . GLU B 1 270 ? 12.195 2.295 -21.359 1 97.62 270 GLU B N 1
ATOM 4029 C CA . GLU B 1 270 ? 12.945 3.264 -20.562 1 97.62 270 GLU B CA 1
ATOM 4030 C C . GLU B 1 270 ? 14.117 2.602 -19.844 1 97.62 270 GLU B C 1
ATOM 4032 O O . GLU B 1 270 ? 14.555 3.066 -18.797 1 97.62 270 GLU B O 1
ATOM 4037 N N . GLY B 1 271 ? 14.531 1.428 -20.312 1 96.12 271 GLY B N 1
ATOM 4038 C CA . GLY B 1 271 ? 15.734 0.806 -19.797 1 96.12 271 GLY B CA 1
ATOM 4039 C C . GLY B 1 271 ? 15.508 0.05 -18.5 1 96.12 271 GLY B C 1
ATOM 4040 O O . GLY B 1 271 ? 16.453 -0.21 -17.75 1 96.12 271 GLY B O 1
ATOM 4041 N N . GLY B 1 272 ? 14.273 -0.298 -18.172 1 97.81 272 GLY B N 1
ATOM 4042 C CA . GLY B 1 272 ? 13.953 -0.985 -16.922 1 97.81 272 GLY B CA 1
ATOM 4043 C C . GLY B 1 272 ? 14.211 -2.479 -16.984 1 97.81 272 GLY B C 1
ATOM 4044 O O . GLY B 1 272 ? 14.273 -3.146 -15.953 1 97.81 272 GLY B O 1
ATOM 4045 N N . ALA B 1 273 ? 14.383 -3.041 -18.25 1 97.88 273 ALA B N 1
ATOM 4046 C CA . ALA B 1 273 ? 14.672 -4.465 -18.391 1 97.88 273 ALA B CA 1
ATOM 4047 C C . ALA B 1 273 ? 15.969 -4.836 -17.672 1 97.88 273 ALA B C 1
ATOM 4049 O O . ALA B 1 273 ? 16.984 -4.133 -17.797 1 97.88 273 ALA B O 1
ATOM 4050 N N . GLY B 1 274 ? 15.938 -5.879 -16.844 1 97.69 274 GLY B N 1
ATOM 4051 C CA . GLY B 1 274 ? 17.125 -6.328 -16.141 1 97.69 274 GLY B CA 1
ATOM 4052 C C . GLY B 1 274 ? 17.312 -5.641 -14.797 1 97.69 274 GLY B C 1
ATOM 4053 O O . GLY B 1 274 ? 18.203 -6.016 -14.023 1 97.69 274 GLY B O 1
ATOM 4054 N N . LYS B 1 275 ? 16.438 -4.715 -14.445 1 98.69 275 LYS B N 1
ATOM 4055 C CA . LYS B 1 275 ? 16.516 -4.02 -13.164 1 98.69 275 LYS B CA 1
ATOM 4056 C C . LYS B 1 275 ? 15.453 -4.539 -12.195 1 98.69 275 LYS B C 1
ATOM 4058 O O . LYS B 1 275 ? 14.477 -5.172 -12.609 1 98.69 275 LYS B O 1
ATOM 4063 N N . ASP B 1 276 ? 15.75 -4.336 -10.953 1 98.81 276 ASP B N 1
ATOM 4064 C CA . ASP B 1 276 ? 14.758 -4.633 -9.922 1 98.81 276 ASP B CA 1
ATOM 4065 C C . ASP B 1 276 ? 13.5 -3.799 -10.117 1 98.81 276 ASP B C 1
ATOM 4067 O O . ASP B 1 276 ? 13.562 -2.658 -10.578 1 98.81 276 ASP B O 1
ATOM 4071 N N . PHE B 1 277 ? 12.375 -4.328 -9.688 1 98.88 277 PHE B N 1
ATOM 4072 C CA . PHE B 1 277 ? 11.117 -3.604 -9.859 1 98.88 277 PHE B CA 1
ATOM 4073 C C . PHE B 1 277 ? 11.102 -2.34 -9.008 1 98.88 277 PHE B C 1
ATOM 4075 O O . PHE B 1 277 ? 10.297 -1.44 -9.234 1 98.88 277 PHE B O 1
ATOM 4082 N N . SER B 1 278 ? 11.969 -2.158 -8.008 1 98.94 278 SER B N 1
ATOM 4083 C CA . SER B 1 278 ? 12.086 -0.96 -7.188 1 98.94 278 SER B CA 1
ATOM 4084 C C . SER B 1 278 ? 12.852 0.138 -7.914 1 98.94 278 SER B C 1
ATOM 4086 O O . SER B 1 278 ? 12.875 1.286 -7.465 1 98.94 278 SER B O 1
ATOM 4088 N N . ALA B 1 279 ? 13.422 -0.173 -9.078 1 98.81 279 ALA B N 1
ATOM 4089 C CA . ALA B 1 279 ? 14.18 0.812 -9.844 1 98.81 279 ALA B CA 1
ATOM 4090 C C . ALA B 1 279 ? 13.258 1.87 -10.445 1 98.81 279 ALA B C 1
ATOM 4092 O O . ALA B 1 279 ? 13.719 2.789 -11.125 1 98.81 279 ALA B O 1
ATOM 4093 N N . MET B 1 280 ? 12.016 1.771 -10.125 1 98.56 280 MET B N 1
ATOM 4094 C CA . MET B 1 280 ? 11.062 2.826 -10.477 1 98.56 280 MET B CA 1
ATOM 4095 C C . MET B 1 280 ? 11.461 4.148 -9.82 1 98.56 280 MET B C 1
ATOM 4097 O O . MET B 1 280 ? 11.156 5.219 -10.344 1 98.56 280 MET B O 1
ATOM 4101 N N . LEU B 1 281 ? 12.109 4.105 -8.648 1 98.62 281 LEU B N 1
ATOM 4102 C CA . LEU B 1 281 ? 12.438 5.34 -7.941 1 98.62 281 LEU B CA 1
ATOM 4103 C C . LEU B 1 281 ? 13.391 6.195 -8.766 1 98.62 281 LEU B C 1
ATOM 4105 O O . LEU B 1 281 ? 13.117 7.367 -9.023 1 98.62 281 LEU B O 1
ATOM 4109 N N . PRO B 1 282 ? 14.578 5.629 -9.25 1 97.88 282 PRO B N 1
ATOM 4110 C CA . PRO B 1 282 ? 15.406 6.484 -10.102 1 97.88 282 PRO B CA 1
ATOM 4111 C C . PRO B 1 282 ? 14.664 6.977 -11.336 1 97.88 282 PRO B C 1
ATOM 4113 O O . PRO B 1 282 ? 14.938 8.078 -11.828 1 97.88 282 PRO B O 1
ATOM 4116 N N . ARG B 1 283 ? 13.734 6.195 -11.844 1 96.69 283 ARG B N 1
ATOM 4117 C CA . ARG B 1 283 ? 12.906 6.633 -12.961 1 96.69 283 ARG B CA 1
ATOM 4118 C C . ARG B 1 283 ? 12.117 7.891 -12.602 1 96.69 283 ARG B C 1
ATOM 4120 O O . ARG B 1 283 ? 12.055 8.836 -13.383 1 96.69 283 ARG B O 1
ATOM 4127 N N . PHE B 1 284 ? 11.492 7.934 -11.414 1 96.94 284 PHE B N 1
ATOM 4128 C CA . PHE B 1 284 ? 10.688 9.07 -10.969 1 96.94 284 PHE B CA 1
ATOM 4129 C C . PHE B 1 284 ? 11.57 10.258 -10.625 1 96.94 284 PHE B C 1
ATOM 4131 O O . PHE B 1 284 ? 11.156 11.414 -10.789 1 96.94 284 PHE B O 1
ATOM 4138 N N . GLU B 1 285 ? 12.797 10.023 -10.172 1 94.5 285 GLU B N 1
ATOM 4139 C CA . GLU B 1 285 ? 13.727 11.094 -9.844 1 94.5 285 GLU B CA 1
ATOM 4140 C C . GLU B 1 285 ? 14.125 11.883 -11.086 1 94.5 285 GLU B C 1
ATOM 4142 O O . GLU B 1 285 ? 14.328 13.094 -11.023 1 94.5 285 GLU B O 1
ATOM 4147 N N . LYS B 1 286 ? 14.281 11.266 -12.234 1 87.44 286 LYS B N 1
ATOM 4148 C CA . LYS B 1 286 ? 14.719 11.883 -13.477 1 87.44 286 LYS B CA 1
ATOM 4149 C C . LYS B 1 286 ? 13.609 12.719 -14.102 1 87.44 286 LYS B C 1
ATOM 4151 O O . LYS B 1 286 ? 13.867 13.742 -14.734 1 87.44 286 LYS B O 1
ATOM 4156 N N . ARG B 1 287 ? 12.453 12.375 -14.148 1 71.38 287 ARG B N 1
ATOM 4157 C CA . ARG B 1 287 ? 11.336 13.031 -14.812 1 71.38 287 ARG B CA 1
ATOM 4158 C C . ARG B 1 287 ? 10.992 14.352 -14.141 1 71.38 287 ARG B C 1
ATOM 4160 O O . ARG B 1 287 ? 10.477 15.266 -14.781 1 71.38 287 ARG B O 1
ATOM 4167 N N . GLY B 1 288 ? 11.203 14.516 -12.977 1 53.66 288 GLY B N 1
ATOM 4168 C CA . GLY B 1 288 ? 11.008 15.828 -12.367 1 53.66 288 GLY B CA 1
ATOM 4169 C C . GLY B 1 288 ? 12.078 16.828 -12.758 1 53.66 288 GLY B C 1
ATOM 4170 O O . GLY B 1 288 ? 11.906 18.031 -12.57 1 53.66 288 GLY B O 1
ATOM 4171 N N . GLN B 1 289 ? 13.211 16.516 -13.203 1 42.69 289 GLN B N 1
ATOM 4172 C CA . GLN B 1 289 ? 14.312 17.406 -13.57 1 42.69 289 GLN B CA 1
ATOM 4173 C C . GLN B 1 289 ? 14.266 17.75 -15.055 1 42.69 289 GLN B C 1
ATOM 4175 O O . GLN B 1 289 ? 15.031 18.594 -15.531 1 42.69 289 GLN B O 1
ATOM 4180 N N . ALA B 1 290 ? 13.367 17.328 -15.836 1 33.06 290 ALA B N 1
ATOM 4181 C CA . ALA B 1 290 ? 13.375 17.719 -17.25 1 33.06 290 ALA B CA 1
ATOM 4182 C C . ALA B 1 290 ? 12.586 19 -17.469 1 33.06 290 ALA B C 1
ATOM 4184 O O . ALA B 1 290 ? 11.523 19.188 -16.875 1 33.06 290 ALA B O 1
#

Secondary structure (DSSP, 8-state):
-EEEEE--SHHHHHHHHHHHHTT-EEEEE-SSSPPPTTPEEPSSHHHHHTT-SEEEE--SSHHHHHHHHHHHGGGSPTT-EEEE-S---HHHHHHHHHHHHHTT-EEEE--EESHHHHHHHT-EEEEEEE-HHHHHHHHHHHHHHEEEEEEEESTTHHHHHHHHHHHHHHHHHHHHHHHHHHHHHTT--HHHHHHHHHTSTT-BHHHHHS-SSTTSSS--GGGGTT--SSBHHHHHHHHHHHHHHHHHTT---HHHHHHHHHHHHHHHHSS-TTSBGGGHHHHHHHHT--/-EEEEE--SHHHHHHHHHHHHTT-EEEEE-SSSPPPTTPEEPSSHHHHHTT-SEEEE--SSHHHHHHHHHHHGGGSPTT-EEEE-S---HHHHHHHHHHHHHTT-EEEE--EESHHHHHHHT-EEEEEEE-HHHHHHHHHHHHHHEEEEEEEESTTHHHHHHHHHHHHHHHHHHHHHHHHHHHHHTT--HHHHHHHHHTSTT-BHHHHHS-SSTTSSS--GGGGTT--SSBHHHHHHHHHHHHHHHHHTT---HHHHHHHHHHHHHHHHSS-TTSBGGGHHHHHHHHTT-

pLDDT: mean 97.55, std 5.88, range [33.06, 98.94]

Foldseek 3Di:
DEEEEEDCPLQRLLLQVLCQVVPYAYEYEDPPDDHDPRHHYDPDLLRRQAPGQEYEYEDAELVRVVVSLVVRLLSHDAAHEYEYQYQYFLVSQVVSQVVNVVSNYWYKYWHWDDPSVLQNVLATATQMAGDPVNCVSCVVSNNSRHPHYDYQYHTSRRNVVVLVVLLVVLLLLLVLLLQQLVCVVVVNDSQNSLVVCCPDDSDDCCSAPAPLDAPHHDDHCNVVVQQAPPALVNSLVSLVSNVVNCVVVVHDDVSSVVSNVLSCCCCPPNVRPRGYNSCVNVVSNVVVVD/DEEEEEDCPLQRLLLQVLCQVVPYAYEYEDPPDDHDPRHHYDPDLLRRQAPGQEYEYEDAELVRVVVSLVVRLLSHDAAHEYEYQYQYFLVSQVVSQVVNVVSNYWYKYWHWDDPSVLQNVLATATQMAGDPVNCVSCVVSNNSRHPHYDYQYHTSRRNVVVLVVLLVVLLLLLVLLLQQLVCVVVVNDSQNSLVVCCPDDSDDCCSAPAPLDAPHHDDHCNVVVQQAPPALVNSLVSLVSNVVNCVVVVHDDVSSVVSNVLSCCCCPPNVRPRGYSSCVNVVSNPVVVD

Radius of gyration: 27.88 Å; Cα contacts (8 Å, |Δi|>4): 1370; chains: 2; bounding box: 46×86×58 Å